Protein AF-A0A3A8P798-F1 (afdb_monomer)

Structure (mmCIF, N/CA/C/O backbone):
data_AF-A0A3A8P798-F1
#
_entry.id   AF-A0A3A8P798-F1
#
loop_
_atom_site.group_PDB
_atom_site.id
_atom_site.type_symbol
_atom_site.label_atom_id
_atom_site.label_alt_id
_atom_site.label_comp_id
_atom_site.label_asym_id
_atom_site.label_entity_id
_atom_site.label_seq_id
_atom_site.pdbx_PDB_ins_code
_atom_site.Cartn_x
_atom_site.Cartn_y
_atom_site.Cartn_z
_atom_site.occupancy
_atom_site.B_iso_or_equiv
_atom_site.auth_seq_id
_atom_site.auth_comp_id
_atom_site.auth_asym_id
_atom_site.auth_atom_id
_atom_site.pdbx_PDB_model_num
ATOM 1 N N . MET A 1 1 ? -16.227 21.778 -8.639 1.00 43.81 1 MET A N 1
ATOM 2 C CA . MET A 1 1 ? -15.155 21.149 -7.840 1.00 43.81 1 MET A CA 1
ATOM 3 C C . MET A 1 1 ? -14.031 22.162 -7.816 1.00 43.81 1 MET A C 1
ATOM 5 O O . MET A 1 1 ? -13.565 22.515 -8.887 1.00 43.81 1 MET A O 1
ATOM 9 N N . VAL A 1 2 ? -13.746 22.768 -6.665 1.00 41.75 2 VAL A N 1
ATOM 10 C CA . VAL A 1 2 ? -12.786 23.880 -6.588 1.00 41.75 2 VAL A CA 1
ATOM 11 C C . VAL A 1 2 ? -11.376 23.295 -6.715 1.00 41.75 2 VAL A C 1
ATOM 13 O O . VAL A 1 2 ? -11.070 22.316 -6.039 1.00 41.75 2 VAL A O 1
ATOM 16 N N . GLU A 1 3 ? -10.541 23.875 -7.578 1.00 50.06 3 GLU A N 1
ATOM 17 C CA . GLU A 1 3 ? -9.158 23.456 -7.889 1.00 50.06 3 GLU A CA 1
ATOM 18 C C . GLU A 1 3 ? -8.253 23.282 -6.649 1.00 50.06 3 GLU A C 1
ATOM 20 O O . GLU A 1 3 ? -7.198 22.666 -6.722 1.00 50.06 3 GLU A O 1
ATOM 25 N N . THR A 1 4 ? -8.677 23.781 -5.488 1.00 51.22 4 THR A N 1
ATOM 26 C CA . THR A 1 4 ? -7.927 23.812 -4.226 1.00 51.22 4 THR A CA 1
ATOM 27 C C . THR A 1 4 ? -7.880 22.478 -3.461 1.00 51.22 4 THR A C 1
ATOM 29 O O . THR A 1 4 ? -7.116 22.357 -2.516 1.00 51.22 4 THR A O 1
ATOM 32 N N . CYS A 1 5 ? -8.682 21.474 -3.837 1.00 54.22 5 CYS A N 1
ATOM 33 C CA . CYS A 1 5 ? -8.821 20.209 -3.085 1.00 54.22 5 CYS A CA 1
ATOM 34 C C . CYS A 1 5 ? -8.471 18.972 -3.924 1.00 54.22 5 CYS A C 1
ATOM 36 O O . CYS A 1 5 ? -9.027 17.889 -3.738 1.00 54.22 5 CYS A O 1
ATOM 38 N N . LEU A 1 6 ? -7.589 19.148 -4.906 1.00 61.81 6 LEU A N 1
ATOM 39 C CA . LEU A 1 6 ? -7.126 18.073 -5.772 1.00 61.81 6 LEU A CA 1
ATOM 40 C C . LEU A 1 6 ? -6.053 17.270 -5.028 1.00 61.81 6 LEU A C 1
ATOM 42 O O . LEU A 1 6 ? -4.929 17.736 -4.867 1.00 61.81 6 LEU A O 1
ATOM 46 N N . THR A 1 7 ? -6.387 16.060 -4.581 1.00 56.69 7 THR A N 1
ATOM 47 C CA . THR A 1 7 ? -5.494 15.231 -3.749 1.00 56.69 7 THR A CA 1
ATOM 48 C C . THR A 1 7 ? -4.170 14.876 -4.434 1.00 56.69 7 THR A C 1
ATOM 50 O O . THR A 1 7 ? -3.150 14.708 -3.779 1.00 56.69 7 THR A O 1
ATOM 53 N N . TYR A 1 8 ? -4.132 14.859 -5.770 1.00 58.31 8 TYR A N 1
ATOM 54 C CA . TYR A 1 8 ? -2.886 14.679 -6.523 1.00 58.31 8 TYR A CA 1
ATOM 55 C C . TYR A 1 8 ? -1.962 15.910 -6.513 1.00 58.31 8 TYR A C 1
ATOM 57 O O . TYR A 1 8 ? -0.778 15.778 -6.816 1.00 58.31 8 TYR A O 1
ATOM 65 N N . ALA A 1 9 ? -2.498 17.105 -6.241 1.00 55.75 9 ALA A N 1
ATOM 66 C CA . ALA A 1 9 ? -1.735 18.346 -6.093 1.00 55.75 9 ALA A CA 1
ATOM 67 C C . ALA A 1 9 ? -1.325 18.594 -4.631 1.00 55.75 9 ALA A C 1
ATOM 69 O O . ALA A 1 9 ? -0.370 19.326 -4.379 1.00 55.75 9 ALA A O 1
ATOM 70 N N . HIS A 1 10 ? -2.029 17.947 -3.700 1.00 58.00 10 HIS A N 1
ATOM 71 C CA . HIS A 1 10 ? -1.834 18.023 -2.256 1.00 58.00 10 HIS A CA 1
ATOM 72 C C . HIS A 1 10 ? -1.840 16.605 -1.667 1.00 58.00 10 HIS A C 1
ATOM 74 O O . HIS A 1 10 ? -2.864 16.191 -1.119 1.00 58.00 10 HIS A O 1
ATOM 80 N N . PRO A 1 11 ? -0.747 15.830 -1.812 1.00 54.94 11 PRO A N 1
ATOM 81 C CA . PRO A 1 11 ? -0.658 14.454 -1.312 1.00 54.94 11 PRO A CA 1
ATOM 82 C C . PRO A 1 11 ? -1.009 14.316 0.176 1.00 54.94 11 PRO A C 1
ATOM 84 O O . PRO A 1 11 ? -1.521 13.285 0.598 1.00 54.94 11 PRO A O 1
ATOM 87 N N . GLU A 1 12 ? -0.792 15.375 0.958 1.00 52.56 12 GLU A N 1
ATOM 88 C CA . GLU A 1 12 ? -1.182 15.481 2.362 1.00 52.56 12 GLU A CA 1
ATOM 89 C C . GLU A 1 12 ? -2.693 15.277 2.594 1.00 52.56 12 GLU A C 1
ATOM 91 O O . GLU A 1 12 ? -3.090 14.767 3.637 1.00 52.56 12 GLU A O 1
ATOM 96 N N . LEU A 1 13 ? -3.544 15.597 1.611 1.00 55.31 13 LEU A N 1
ATOM 97 C CA . LEU A 1 13 ? -4.996 15.390 1.684 1.00 55.31 13 LEU A CA 1
ATOM 98 C C . LEU A 1 13 ? -5.422 13.922 1.611 1.00 55.31 13 LEU A C 1
ATOM 100 O O . LEU A 1 13 ? -6.588 13.616 1.872 1.00 55.31 13 LEU A O 1
ATOM 104 N N . GLU A 1 14 ? -4.517 13.018 1.237 1.00 56.44 14 GLU A N 1
ATOM 105 C CA . GLU A 1 14 ? -4.817 11.591 1.153 1.00 56.44 14 GLU A CA 1
ATOM 106 C C . GLU A 1 14 ? -4.636 10.866 2.488 1.00 56.44 14 GLU A C 1
ATOM 108 O O . GLU A 1 14 ? -4.852 9.672 2.516 1.00 56.44 14 GLU A O 1
ATOM 113 N N . ASP A 1 15 ? -4.337 11.538 3.607 1.00 52.34 15 ASP A N 1
ATOM 114 C CA . ASP A 1 15 ? -4.027 10.904 4.904 1.00 52.34 15 ASP A CA 1
ATOM 115 C C . ASP A 1 15 ? -5.174 10.110 5.575 1.00 52.34 15 ASP A C 1
ATOM 117 O O . ASP A 1 15 ? -4.955 9.415 6.572 1.00 52.34 15 ASP A O 1
ATOM 121 N N . GLY A 1 16 ? -6.394 10.181 5.029 1.00 52.34 16 GLY A N 1
ATOM 122 C CA . GLY A 1 16 ? -7.584 9.454 5.496 1.00 52.34 16 GLY A CA 1
ATOM 123 C C . GLY A 1 16 ? -8.309 10.105 6.660 1.00 52.34 16 GLY A C 1
ATOM 124 O O . GLY A 1 16 ? -9.457 9.761 6.928 1.00 52.34 16 GLY A O 1
ATOM 125 N N . VAL A 1 17 ? -7.677 11.076 7.314 1.00 53.53 17 VAL A N 1
ATOM 126 C CA . VAL A 1 17 ? -8.289 11.913 8.349 1.00 53.53 17 VAL A CA 1
ATOM 127 C C . VAL A 1 17 ? -9.128 12.998 7.682 1.00 53.53 17 VAL A C 1
ATOM 129 O O . VAL A 1 17 ? -10.255 13.264 8.101 1.00 53.53 17 VAL A O 1
ATOM 132 N N . PHE A 1 18 ? -8.620 13.575 6.592 1.00 55.69 18 PHE A N 1
ATOM 133 C CA . PHE A 1 18 ? -9.281 14.680 5.897 1.00 55.69 18 PHE A CA 1
ATOM 134 C C . PHE A 1 18 ? -10.045 14.262 4.640 1.00 55.69 18 PHE A C 1
ATOM 136 O O . PHE A 1 18 ? -10.808 15.068 4.107 1.00 55.69 18 PHE A O 1
ATOM 143 N N . ILE A 1 19 ? -9.945 13.001 4.203 1.00 58.44 19 ILE A N 1
ATOM 144 C CA . ILE A 1 19 ? -10.691 12.514 3.033 1.00 58.44 19 ILE A CA 1
ATOM 145 C C . ILE A 1 19 ? -12.209 12.618 3.242 1.00 58.44 19 ILE A C 1
ATOM 147 O O . ILE A 1 19 ? -12.930 12.991 2.320 1.00 58.44 19 ILE A O 1
ATOM 151 N N . ASP A 1 20 ? -12.696 12.391 4.466 1.00 60.28 20 ASP A N 1
ATOM 152 C CA . ASP A 1 20 ? -14.106 12.577 4.825 1.00 60.28 20 ASP A CA 1
ATOM 153 C C . ASP A 1 20 ? -14.510 14.065 4.763 1.00 60.28 20 ASP A C 1
ATOM 155 O O . ASP A 1 20 ? -15.615 14.390 4.320 1.00 60.28 20 ASP A O 1
ATOM 159 N N . ALA A 1 21 ? -13.615 14.990 5.134 1.00 58.75 21 ALA A N 1
ATOM 160 C CA . ALA A 1 21 ? -13.840 16.435 5.016 1.00 58.75 21 ALA A CA 1
ATOM 161 C C . ALA A 1 21 ? -13.854 16.887 3.541 1.00 58.75 21 ALA A C 1
ATOM 163 O O . ALA A 1 21 ? -14.738 17.633 3.117 1.00 58.75 21 ALA A O 1
ATOM 164 N N . VAL A 1 22 ? -12.933 16.372 2.722 1.00 58.28 22 VAL A N 1
ATOM 165 C CA . VAL A 1 22 ? -12.903 16.619 1.272 1.00 58.28 22 VAL A CA 1
ATOM 166 C C . VAL A 1 22 ? -14.173 16.074 0.606 1.00 58.28 22 VAL A C 1
ATOM 168 O O . VAL A 1 22 ? -14.844 16.799 -0.129 1.00 58.28 22 VAL A O 1
ATOM 171 N N . GLN A 1 23 ? -14.562 14.831 0.908 1.00 57.41 23 GLN A N 1
ATOM 172 C CA . GLN A 1 23 ? -15.740 14.170 0.328 1.00 57.41 23 GLN A CA 1
ATOM 173 C C . GLN A 1 23 ? -17.070 14.783 0.789 1.00 57.41 23 GLN A C 1
ATOM 175 O O . GLN A 1 23 ? -18.041 14.772 0.033 1.00 57.41 23 GLN A O 1
ATOM 180 N N . SER A 1 24 ? -17.132 15.340 2.001 1.00 58.50 24 SER A N 1
ATOM 181 C CA . SER A 1 24 ? -18.325 16.023 2.523 1.00 58.50 24 SER A CA 1
ATOM 182 C C . SER A 1 24 ? -18.476 17.469 2.034 1.00 58.50 24 SER A C 1
ATOM 184 O O . SER A 1 24 ? -19.387 18.169 2.474 1.00 58.50 24 SER A O 1
ATOM 186 N N . GLY A 1 25 ? -17.613 17.928 1.119 1.00 57.97 25 GLY A N 1
ATOM 187 C CA . GLY A 1 25 ? -17.642 19.300 0.604 1.00 57.97 25 GLY A CA 1
ATOM 188 C C . GLY A 1 25 ? -17.165 20.338 1.620 1.00 57.97 25 GLY A C 1
ATOM 189 O O . GLY A 1 25 ? -17.340 21.535 1.403 1.00 57.97 25 GLY A O 1
ATOM 190 N N . GLN A 1 26 ? -16.545 19.891 2.715 1.00 61.62 26 GLN A N 1
ATOM 191 C CA . GLN A 1 26 ? -15.919 20.751 3.713 1.00 61.62 26 GLN A CA 1
ATOM 192 C C . GLN A 1 26 ? -14.511 21.183 3.301 1.00 61.62 26 GLN A C 1
ATOM 194 O O . GLN A 1 26 ? -13.886 21.912 4.051 1.00 61.62 26 GLN A O 1
ATOM 199 N N . CYS A 1 27 ? -13.996 20.794 2.134 1.00 63.09 27 CYS A N 1
ATOM 200 C CA . CYS A 1 27 ? -12.794 21.400 1.562 1.00 63.09 27 CYS A CA 1
ATOM 201 C C . CYS A 1 27 ? -13.205 22.489 0.558 1.00 63.09 27 CYS A C 1
ATOM 203 O O . CYS A 1 27 ? -13.721 22.207 -0.525 1.00 63.09 27 CYS A O 1
ATOM 205 N N . THR A 1 28 ? -13.025 23.749 0.948 1.00 64.38 28 THR A N 1
ATOM 206 C CA . THR A 1 28 ? -13.392 24.953 0.192 1.00 64.38 28 THR A CA 1
ATOM 207 C C . THR A 1 28 ? -12.209 25.919 0.155 1.00 64.38 28 THR A C 1
ATOM 209 O O . THR A 1 28 ? -11.342 25.885 1.025 1.00 64.38 28 THR A O 1
ATOM 212 N N . ALA A 1 29 ? -12.181 26.848 -0.804 1.00 64.19 29 ALA A N 1
ATOM 213 C CA . ALA A 1 29 ? -11.132 27.873 -0.847 1.00 64.19 29 ALA A CA 1
ATOM 214 C C . ALA A 1 29 ? -11.030 28.683 0.466 1.00 64.19 29 ALA A C 1
ATOM 216 O O . ALA A 1 29 ? -9.943 29.112 0.840 1.00 64.19 29 ALA A O 1
ATOM 217 N N . ALA A 1 30 ? -12.146 28.854 1.186 1.00 65.19 30 ALA A N 1
ATOM 218 C CA . ALA A 1 30 ? -12.216 29.649 2.409 1.00 65.19 30 ALA A CA 1
ATOM 219 C C . ALA A 1 30 ? -11.615 28.958 3.645 1.00 65.19 30 ALA A C 1
ATOM 221 O O . ALA A 1 30 ? -11.117 29.639 4.535 1.00 65.19 30 ALA A O 1
ATOM 222 N N . ASN A 1 31 ? -11.653 27.626 3.718 1.00 67.25 31 ASN A N 1
ATOM 223 C CA . ASN A 1 31 ? -11.104 26.871 4.850 1.00 67.25 31 ASN A CA 1
ATOM 224 C C . ASN A 1 31 ? -9.825 26.098 4.507 1.00 67.25 31 ASN A C 1
ATOM 226 O O . ASN A 1 31 ? -9.235 25.480 5.390 1.00 67.25 31 ASN A O 1
ATOM 230 N N . TRP A 1 32 ? -9.367 26.187 3.255 1.00 63.50 32 TRP A N 1
ATOM 231 C CA . TRP A 1 32 ? -8.142 25.552 2.792 1.00 63.50 32 TRP A CA 1
ATOM 232 C C . TRP A 1 32 ? -6.908 25.973 3.585 1.00 63.50 32 TRP A C 1
ATOM 234 O O . TRP A 1 32 ? -6.109 25.114 3.917 1.00 63.50 32 TRP A O 1
ATOM 244 N N . SER A 1 33 ? -6.736 27.250 3.932 1.00 64.75 33 SER A N 1
ATOM 245 C CA . SER A 1 33 ? -5.564 27.693 4.705 1.00 64.75 33 SER A CA 1
ATOM 246 C C . SER A 1 33 ? -5.475 27.006 6.072 1.00 64.75 33 SER A C 1
ATOM 248 O O . SER A 1 33 ? -4.424 26.477 6.418 1.00 64.75 33 SER A O 1
ATOM 250 N N . VAL A 1 34 ? -6.593 26.942 6.800 1.00 64.62 34 VAL A N 1
ATOM 251 C CA . VAL A 1 34 ? -6.693 26.286 8.114 1.00 64.62 34 VAL A CA 1
ATOM 252 C C . VAL A 1 34 ? -6.516 24.773 7.989 1.00 64.62 34 VAL A C 1
ATOM 254 O O . VAL A 1 34 ? -5.789 24.164 8.771 1.00 64.62 34 VAL A O 1
ATOM 257 N N . LEU A 1 35 ? -7.146 24.162 6.981 1.00 60.97 35 LEU A N 1
ATOM 258 C CA . LEU A 1 35 ? -6.991 22.739 6.685 1.00 60.97 35 LEU A CA 1
ATOM 259 C C . LEU A 1 35 ? -5.528 22.415 6.337 1.00 60.97 35 LEU A C 1
ATOM 261 O O . LEU A 1 35 ? -4.951 21.484 6.879 1.00 60.97 35 LEU A O 1
ATOM 265 N N . ARG A 1 36 ? -4.890 23.237 5.501 1.00 59.66 36 ARG A N 1
ATOM 266 C CA . ARG A 1 36 ? -3.495 23.109 5.066 1.00 59.66 36 ARG A CA 1
ATOM 267 C C . ARG A 1 36 ? -2.494 23.293 6.200 1.00 59.66 36 ARG A C 1
ATOM 269 O O . ARG A 1 36 ? -1.538 22.531 6.271 1.00 59.66 36 ARG A O 1
ATOM 276 N N . GLU A 1 37 ? -2.699 24.244 7.106 1.00 58.25 37 GLU A N 1
ATOM 277 C CA . GLU A 1 37 ? -1.862 24.366 8.311 1.00 58.25 37 GLU A CA 1
ATOM 278 C C . GLU A 1 37 ? -1.950 23.115 9.193 1.00 58.25 37 GLU A C 1
ATOM 280 O O . GLU A 1 37 ? -0.940 22.655 9.723 1.00 58.25 37 GLU A O 1
ATOM 285 N N . GLN A 1 38 ? -3.136 22.509 9.292 1.00 54.34 38 GLN A N 1
ATOM 286 C CA . GLN A 1 38 ? -3.331 21.247 10.006 1.00 54.34 38 GLN A CA 1
ATOM 287 C C . GLN A 1 38 ? -2.685 20.037 9.310 1.00 54.34 38 GLN A C 1
ATOM 289 O O . GLN A 1 38 ? -2.366 19.076 10.018 1.00 54.34 38 GLN A O 1
ATOM 294 N N . LEU A 1 39 ? -2.514 20.099 7.983 1.00 55.53 39 LEU A N 1
ATOM 295 C CA . LEU A 1 39 ? -1.940 19.065 7.111 1.00 55.53 39 LEU A CA 1
ATOM 296 C C . LEU A 1 39 ? -0.404 19.124 7.014 1.00 55.53 39 LEU A C 1
ATOM 298 O O . LEU A 1 39 ? 0.247 18.089 6.932 1.00 55.53 39 LEU A O 1
ATOM 302 N N . LEU A 1 40 ? 0.186 20.325 7.003 1.00 50.59 40 LEU A N 1
ATOM 303 C CA . LEU A 1 40 ? 1.632 20.524 6.817 1.00 50.59 40 LEU A CA 1
ATOM 304 C C . LEU A 1 40 ? 2.452 20.339 8.098 1.00 50.59 40 LEU A C 1
ATOM 306 O O . LEU A 1 40 ? 3.675 20.230 8.024 1.00 50.59 40 LEU A O 1
ATOM 310 N N . ALA A 1 41 ? 1.811 20.319 9.266 1.00 46.03 41 ALA A N 1
ATOM 311 C CA . ALA A 1 41 ? 2.489 20.006 10.513 1.00 46.03 41 ALA A CA 1
ATOM 312 C C . ALA A 1 41 ? 2.761 18.493 10.567 1.00 46.03 41 ALA A C 1
ATOM 314 O O . ALA A 1 41 ? 1.798 17.723 10.602 1.00 46.03 41 ALA A O 1
ATOM 315 N N . PRO A 1 42 ? 4.030 18.036 10.614 1.00 48.81 42 PRO A N 1
ATOM 316 C CA . PRO A 1 42 ? 4.326 16.638 10.882 1.00 48.81 42 PRO A CA 1
ATOM 317 C C . PRO A 1 42 ? 3.681 16.275 12.216 1.00 48.81 42 PRO A C 1
ATOM 319 O O . PRO A 1 42 ? 4.099 16.764 13.266 1.00 48.81 42 PRO A O 1
ATOM 322 N N . ARG A 1 43 ? 2.631 15.455 12.182 1.00 58.53 43 ARG A N 1
ATOM 323 C CA . ARG A 1 43 ? 2.052 14.907 13.403 1.00 58.53 43 ARG A CA 1
ATOM 324 C C . ARG A 1 43 ? 2.796 13.617 13.689 1.00 58.53 43 ARG A C 1
ATOM 326 O O . ARG A 1 43 ? 2.592 12.640 12.956 1.00 58.53 43 ARG A O 1
ATOM 333 N N . PRO A 1 44 ? 3.697 13.594 14.688 1.00 63.59 44 PRO A N 1
ATOM 334 C CA . PRO A 1 44 ? 4.239 12.325 15.124 1.00 63.59 44 PRO A CA 1
ATOM 335 C C . PRO A 1 44 ? 3.059 11.418 15.502 1.00 63.59 44 PRO A C 1
ATOM 337 O O . PRO A 1 44 ? 2.026 11.912 15.958 1.00 63.59 44 PRO A O 1
ATOM 340 N N . PRO A 1 45 ? 3.158 10.106 15.251 1.00 70.62 45 PRO A N 1
ATOM 341 C CA . PRO A 1 45 ? 2.078 9.188 15.567 1.00 70.62 45 PRO A CA 1
ATOM 342 C C . PRO A 1 45 ? 1.865 9.184 17.087 1.00 70.62 45 PRO A C 1
ATOM 344 O O . PRO A 1 45 ? 2.624 8.547 17.819 1.00 70.62 45 PRO A O 1
ATOM 347 N N . SER A 1 46 ? 0.848 9.917 17.544 1.00 83.75 46 SER A N 1
ATOM 348 C CA . SER A 1 46 ? 0.515 10.088 18.957 1.00 83.75 46 SER A CA 1
ATOM 349 C C . SER A 1 46 ? -0.498 9.058 19.435 1.00 83.75 46 SER A C 1
ATOM 351 O O . SER A 1 46 ? -1.458 8.727 18.741 1.00 83.75 46 SER A O 1
ATOM 353 N N . VAL A 1 47 ? -0.289 8.588 20.659 1.00 89.31 47 VAL A N 1
ATOM 354 C CA . VAL A 1 47 ? -1.280 7.876 21.462 1.00 89.31 47 VAL A CA 1
ATOM 355 C C . VAL A 1 47 ? -2.213 8.905 22.086 1.00 89.31 47 VAL A C 1
ATOM 357 O O . VAL A 1 47 ? -1.745 9.874 22.690 1.00 89.31 47 VAL A O 1
ATOM 360 N N . PHE A 1 48 ? -3.520 8.676 21.981 1.00 90.06 48 PHE A N 1
ATOM 361 C CA . PHE A 1 48 ? -4.532 9.522 22.612 1.00 90.06 48 PHE A CA 1
ATOM 362 C C . PHE A 1 48 ? -5.303 8.716 23.649 1.00 90.06 48 PHE A C 1
ATOM 364 O O . PHE A 1 48 ? -5.871 7.675 23.337 1.00 90.06 48 PHE A O 1
ATOM 371 N N . VAL A 1 49 ? -5.359 9.209 24.881 1.00 92.25 49 VAL A N 1
ATOM 372 C CA . VAL A 1 49 ? -6.214 8.662 25.938 1.00 92.25 49 VAL A CA 1
ATOM 373 C C . VAL A 1 49 ? -7.482 9.504 26.000 1.00 92.25 49 VAL A C 1
ATOM 375 O O . VAL A 1 49 ? -7.405 10.736 25.968 1.00 92.25 49 VAL A O 1
ATOM 378 N N . ARG A 1 50 ? -8.650 8.865 26.093 1.00 91.81 50 ARG A N 1
ATOM 379 C CA . ARG A 1 50 ? -9.954 9.537 26.056 1.00 91.81 50 ARG A CA 1
ATOM 380 C C . ARG A 1 50 ? -10.866 9.157 27.215 1.00 91.81 50 ARG A C 1
ATOM 382 O O . ARG A 1 50 ? -10.730 8.088 27.808 1.00 91.81 50 ARG A O 1
ATOM 389 N N . GLU A 1 51 ? -11.814 10.048 27.490 1.00 89.88 51 GLU A N 1
ATOM 390 C CA . GLU A 1 51 ? -12.698 9.975 28.659 1.00 89.88 51 GLU A CA 1
ATOM 391 C C . GLU A 1 51 ? -13.818 8.930 28.554 1.00 89.88 51 GLU A C 1
ATOM 393 O O . GLU A 1 51 ? -14.216 8.353 29.558 1.00 89.88 51 GLU A O 1
ATOM 398 N N . SER A 1 52 ? -14.354 8.663 27.359 1.00 85.75 52 SER A N 1
ATOM 399 C CA . SER A 1 52 ? -15.472 7.723 27.174 1.00 85.75 52 SER A CA 1
ATOM 400 C C . SER A 1 52 ? -15.059 6.499 26.362 1.00 85.75 52 SER A C 1
ATOM 402 O O . SER A 1 52 ? -14.018 6.501 25.719 1.00 85.75 52 SER A O 1
ATOM 404 N N . CYS A 1 53 ? -15.904 5.465 26.355 1.00 82.06 53 CYS A N 1
ATOM 405 C CA . CYS A 1 53 ? -15.682 4.164 25.707 1.00 82.06 53 CYS A CA 1
ATOM 406 C C . CYS A 1 53 ? -15.543 4.187 24.163 1.00 82.06 53 CYS A C 1
ATOM 408 O O . CYS A 1 53 ? -15.773 3.168 23.513 1.00 82.06 53 CYS A O 1
ATOM 410 N N . ASN A 1 54 ? -15.286 5.335 23.529 1.00 74.75 54 ASN A N 1
ATOM 411 C CA . ASN A 1 54 ? -15.264 5.466 22.073 1.00 74.75 54 ASN A CA 1
ATOM 412 C C . ASN A 1 54 ? -14.223 6.487 21.588 1.00 74.75 54 ASN A C 1
ATOM 414 O O . ASN A 1 54 ? -13.987 7.506 22.229 1.00 74.75 54 ASN A O 1
ATOM 418 N N . GLY A 1 55 ? -13.681 6.260 20.389 1.00 70.19 55 GLY A N 1
ATOM 419 C CA . GLY A 1 55 ? -12.685 7.140 19.760 1.00 70.19 55 GLY A CA 1
ATOM 420 C C . GLY A 1 55 ? -13.182 8.546 19.382 1.00 70.19 55 GLY A C 1
ATOM 421 O O . GLY A 1 55 ? -12.403 9.360 18.901 1.00 70.19 55 GLY A O 1
ATOM 422 N N . GLY A 1 56 ? -14.468 8.857 19.577 1.00 68.00 56 GLY A N 1
ATOM 423 C CA . GLY A 1 56 ? -15.037 10.185 19.326 1.00 68.00 56 GLY A CA 1
ATOM 424 C C . GLY A 1 56 ? -15.081 11.099 20.554 1.00 68.00 56 GLY A C 1
ATOM 425 O O . GLY A 1 56 ? -15.423 12.271 20.410 1.00 68.00 56 GLY A O 1
ATOM 426 N N . SER A 1 57 ? -14.776 10.594 21.754 1.00 76.25 57 SER A N 1
ATOM 427 C CA . SER A 1 57 ? -14.862 11.386 22.987 1.00 76.25 57 SER A CA 1
ATOM 428 C C . SER A 1 57 ? -13.659 12.304 23.191 1.00 76.25 57 SER A C 1
ATOM 430 O O . SER A 1 57 ? -12.648 12.196 22.497 1.00 76.25 57 SER A O 1
ATOM 432 N N . GLN A 1 58 ? -13.751 13.200 24.174 1.00 84.25 58 GLN A N 1
ATOM 433 C CA . GLN A 1 58 ? -12.684 14.139 24.505 1.00 84.25 58 GLN A CA 1
ATOM 434 C C . GLN A 1 58 ? -11.355 13.422 24.790 1.00 84.25 58 GLN A C 1
ATOM 436 O O . GLN A 1 58 ? -11.315 12.421 25.509 1.00 84.25 58 GLN A O 1
ATOM 441 N N . VAL A 1 59 ? -10.272 13.961 24.222 1.00 86.88 59 VAL A N 1
ATOM 442 C CA .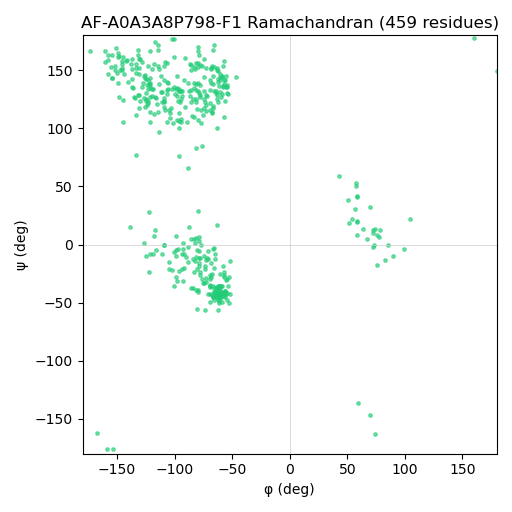 VAL A 1 59 ? -8.896 13.573 24.552 1.00 86.88 59 VAL A CA 1
ATOM 443 C C . VAL A 1 59 ? -8.542 14.169 25.911 1.00 86.88 59 VAL A C 1
ATOM 445 O O . VAL A 1 59 ? -8.651 15.380 26.103 1.00 86.88 59 VAL A O 1
ATOM 448 N N . ILE A 1 60 ? -8.116 13.319 26.841 1.00 93.19 60 ILE A N 1
ATOM 449 C CA . ILE A 1 60 ? -7.671 13.710 28.186 1.00 93.19 60 ILE A CA 1
ATOM 450 C C . ILE A 1 60 ? -6.146 13.723 28.315 1.00 93.19 60 ILE A C 1
ATOM 452 O O . ILE A 1 60 ? -5.619 14.408 29.184 1.00 93.19 60 ILE A O 1
ATOM 456 N N . GLN A 1 61 ? -5.437 12.992 27.451 1.00 93.75 61 GLN A N 1
ATOM 457 C CA . GLN A 1 61 ? -3.980 13.009 27.376 1.00 93.75 61 GLN A CA 1
ATOM 458 C C . GLN A 1 61 ? -3.516 12.609 25.971 1.00 93.75 61 GLN A C 1
ATOM 460 O O . GLN A 1 61 ? -4.093 11.713 25.356 1.00 93.75 61 GLN A O 1
ATOM 465 N N . GLU A 1 62 ? -2.441 13.235 25.497 1.00 92.31 62 GLU A N 1
ATOM 466 C CA . GLU A 1 62 ? -1.725 12.873 24.271 1.00 92.31 62 GLU A CA 1
ATOM 467 C C . GLU A 1 62 ? -0.258 12.559 24.602 1.00 92.31 62 GLU A C 1
ATOM 469 O O . GLU A 1 62 ? 0.339 13.206 25.470 1.00 92.31 62 GLU A O 1
ATOM 474 N N . ALA A 1 63 ? 0.325 11.568 23.923 1.00 91.44 63 ALA A N 1
ATOM 475 C CA . ALA A 1 63 ? 1.751 11.267 24.001 1.00 91.44 63 ALA A CA 1
ATOM 476 C C . ALA A 1 63 ? 2.292 10.699 22.680 1.00 91.44 63 ALA A C 1
ATOM 478 O O . ALA A 1 63 ? 1.794 9.696 22.176 1.00 91.44 63 ALA A O 1
ATOM 479 N N . ALA A 1 64 ? 3.354 11.307 22.151 1.00 84.88 64 ALA A N 1
ATOM 480 C CA . ALA A 1 64 ? 3.999 10.880 20.905 1.00 84.88 64 ALA A CA 1
ATOM 481 C C . ALA A 1 64 ? 5.279 10.052 21.119 1.00 84.88 64 ALA A C 1
ATOM 483 O O . ALA A 1 64 ? 5.593 9.142 20.345 1.00 84.88 64 ALA A O 1
ATOM 484 N N . SER A 1 65 ? 6.043 10.383 22.160 1.00 88.81 65 SER A N 1
ATOM 485 C CA . SER A 1 65 ? 7.350 9.782 22.419 1.00 88.81 65 SER A CA 1
ATOM 486 C C . SER A 1 65 ? 7.229 8.490 23.217 1.00 88.81 65 SER A C 1
ATOM 488 O O . SER A 1 65 ? 6.277 8.279 23.962 1.00 88.81 65 SER A O 1
ATOM 490 N N . SER A 1 66 ? 8.225 7.621 23.073 1.00 91.88 66 SER A N 1
ATOM 491 C CA . SER A 1 66 ? 8.343 6.443 23.926 1.00 91.88 66 SER A CA 1
ATOM 492 C C . SER A 1 66 ? 8.704 6.883 25.350 1.00 91.88 66 SER A C 1
ATOM 494 O O . SER A 1 66 ? 9.584 7.722 25.540 1.00 91.88 66 SER A O 1
ATOM 496 N N . GLY A 1 67 ? 8.011 6.348 26.352 1.00 95.25 67 GLY A N 1
ATOM 497 C CA . GLY A 1 67 ? 8.146 6.805 27.734 1.00 95.25 67 GLY A CA 1
ATOM 498 C C . GLY A 1 67 ? 6.962 6.423 28.613 1.00 95.25 67 GLY A C 1
ATOM 499 O O . GLY A 1 67 ? 6.001 5.812 28.147 1.00 95.25 67 GLY A O 1
ATOM 500 N N . CYS A 1 68 ? 7.053 6.770 29.896 1.00 97.00 68 CYS A N 1
ATOM 501 C CA . CYS A 1 68 ? 5.971 6.605 30.858 1.00 97.00 68 CYS A CA 1
ATOM 502 C C . CYS A 1 68 ? 5.246 7.933 31.097 1.00 97.00 68 CYS A C 1
ATOM 504 O O . CYS A 1 68 ? 5.892 8.959 31.303 1.00 97.00 68 CYS A O 1
ATOM 506 N N . TYR A 1 69 ? 3.915 7.890 31.110 1.00 96.81 69 TYR A N 1
ATOM 507 C CA . TYR A 1 69 ? 3.046 9.050 31.263 1.00 96.81 69 TYR A CA 1
ATOM 508 C C . TYR A 1 69 ? 2.005 8.784 32.348 1.00 96.81 69 TYR A C 1
ATOM 510 O O . TYR A 1 69 ? 1.247 7.818 32.269 1.00 96.81 6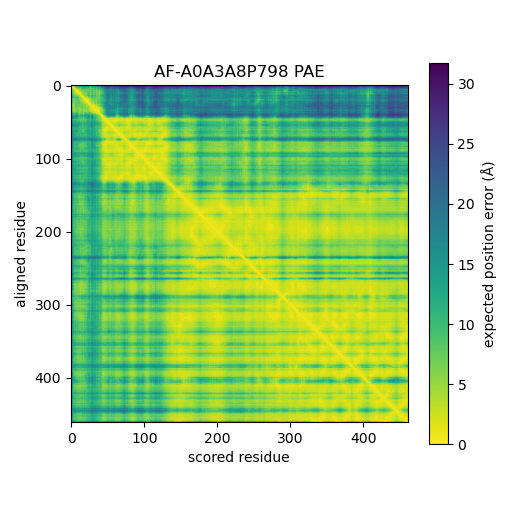9 TYR A O 1
ATOM 518 N N . THR A 1 70 ? 1.950 9.648 33.358 1.00 95.19 70 THR A N 1
ATOM 519 C CA . THR A 1 70 ? 0.972 9.561 34.451 1.00 95.19 70 THR A CA 1
ATOM 520 C C . THR A 1 70 ? -0.241 10.432 34.128 1.00 95.19 70 THR A C 1
ATOM 522 O O . THR A 1 70 ? -0.094 11.581 33.715 1.00 95.19 70 THR A O 1
ATOM 525 N N . LEU A 1 71 ? -1.444 9.880 34.294 1.00 94.31 71 LEU A N 1
ATOM 526 C CA . LEU A 1 71 ? -2.696 10.614 34.117 1.00 94.31 71 LEU A CA 1
ATOM 527 C C . LEU A 1 71 ? -2.998 11.459 35.357 1.00 94.31 71 LEU A C 1
ATOM 529 O O . LEU A 1 71 ? -2.620 11.105 36.476 1.00 94.31 71 LEU A O 1
ATOM 533 N N . ALA A 1 72 ? -3.731 12.559 35.170 1.00 89.75 72 ALA A N 1
ATOM 534 C CA . ALA A 1 72 ? -4.228 13.336 36.297 1.00 89.75 72 ALA A CA 1
ATOM 535 C C . ALA A 1 72 ? -5.071 12.439 37.234 1.00 89.75 72 ALA A C 1
ATOM 537 O O . ALA A 1 72 ? -5.848 11.619 36.741 1.00 89.75 72 ALA A O 1
ATOM 538 N N . PRO A 1 73 ? -4.987 12.592 38.571 1.00 81.81 73 PRO A N 1
ATOM 539 C CA . PRO A 1 73 ? -5.672 11.701 39.517 1.00 81.81 73 PRO A CA 1
ATOM 540 C C . PRO A 1 73 ? -7.194 11.599 39.335 1.00 81.81 73 PRO A C 1
ATOM 542 O O . PRO A 1 73 ? -7.794 10.594 39.709 1.00 81.81 73 PRO A O 1
ATOM 545 N N . THR A 1 74 ? -7.815 12.640 38.775 1.00 81.88 74 THR A N 1
ATOM 546 C CA . THR A 1 74 ? -9.258 12.728 38.509 1.00 81.88 74 THR A CA 1
ATOM 547 C C . THR A 1 74 ? -9.656 12.256 37.111 1.00 81.88 74 THR A C 1
ATOM 549 O O . THR A 1 74 ? -10.844 12.244 36.805 1.00 81.88 74 THR A O 1
ATOM 552 N N . ALA A 1 75 ? -8.703 11.898 36.248 1.00 83.12 75 ALA A N 1
ATOM 553 C CA . ALA A 1 75 ? -8.994 11.496 34.879 1.00 83.12 75 ALA A CA 1
ATOM 554 C C . ALA A 1 75 ? -9.518 10.050 34.819 1.00 83.12 75 ALA A C 1
ATOM 556 O O . ALA A 1 75 ? -8.878 9.119 35.317 1.00 83.12 75 ALA A O 1
ATOM 557 N N . GLY A 1 76 ? -10.676 9.867 34.184 1.00 84.88 76 GLY A N 1
ATOM 558 C CA . GLY A 1 76 ? -11.247 8.562 33.861 1.00 84.88 76 GLY A CA 1
ATOM 559 C C . GLY A 1 76 ? -10.901 8.170 32.430 1.00 84.88 76 GLY A C 1
ATOM 560 O O . GLY A 1 76 ? -11.490 8.688 31.490 1.00 84.88 76 GLY A O 1
ATOM 561 N N . ALA A 1 77 ? -9.892 7.319 32.238 1.00 92.44 77 ALA A N 1
ATOM 562 C CA . ALA A 1 77 ? -9.578 6.803 30.910 1.00 92.44 77 ALA A CA 1
ATOM 563 C C . ALA A 1 77 ? -10.512 5.639 30.562 1.00 92.44 77 ALA A C 1
ATOM 565 O O . ALA A 1 77 ? -10.511 4.616 31.251 1.00 92.44 77 ALA A O 1
ATOM 566 N N . SER A 1 78 ? -11.230 5.774 29.450 1.00 91.94 78 SER A N 1
ATOM 567 C CA . SER A 1 78 ? -12.188 4.770 28.968 1.00 91.94 78 SER A CA 1
ATOM 568 C C . SER A 1 78 ? -11.909 4.306 27.534 1.00 91.94 78 SER A C 1
ATOM 570 O O . SER A 1 78 ? -12.488 3.324 27.070 1.00 91.94 78 SER A O 1
ATOM 572 N N . PHE A 1 79 ? -10.999 4.967 26.818 1.00 90.50 79 PHE A N 1
ATOM 573 C CA . PHE A 1 79 ? -10.568 4.558 25.482 1.00 90.50 79 PHE A CA 1
ATOM 574 C C . PHE A 1 79 ? -9.136 5.018 25.212 1.00 90.50 79 PHE A C 1
ATOM 576 O O . PHE A 1 79 ? -8.704 6.050 25.732 1.00 90.50 79 PHE A O 1
ATOM 583 N N . VAL A 1 80 ? -8.404 4.266 24.393 1.00 91.31 80 VAL A N 1
ATOM 584 C CA . VAL A 1 80 ? -7.080 4.671 23.915 1.00 91.31 80 VAL A CA 1
ATOM 585 C C . VAL A 1 80 ? -6.980 4.483 22.401 1.00 91.31 80 VAL A C 1
ATOM 587 O O . VAL A 1 80 ? -7.302 3.406 21.903 1.00 91.31 80 VAL A O 1
ATOM 590 N N . ASP A 1 81 ? -6.552 5.517 21.677 1.00 87.25 81 ASP A N 1
ATOM 591 C CA . ASP A 1 81 ? -6.132 5.411 20.277 1.00 87.25 81 ASP A CA 1
ATOM 592 C C . ASP A 1 81 ? -4.649 5.040 20.241 1.00 87.25 81 ASP A C 1
ATOM 594 O O . ASP A 1 81 ? -3.818 5.719 20.858 1.00 87.25 81 ASP A O 1
ATOM 598 N N . VAL A 1 82 ? -4.304 3.989 19.498 1.00 88.00 82 VAL A N 1
ATOM 599 C CA . VAL A 1 82 ? -2.918 3.539 19.335 1.00 88.00 82 VAL A CA 1
ATOM 600 C C . VAL A 1 82 ? -2.538 3.637 17.862 1.00 88.00 82 VAL A C 1
ATOM 602 O O . VAL A 1 82 ? -3.039 2.870 17.029 1.00 88.00 82 VAL A O 1
ATOM 605 N N . PRO A 1 83 ? -1.620 4.539 17.486 1.00 82.69 83 PRO A N 1
ATOM 606 C CA . PRO A 1 83 ? -1.205 4.659 16.100 1.00 82.69 83 PRO A CA 1
ATOM 607 C C . PRO A 1 83 ? -0.416 3.417 15.663 1.00 82.69 83 PRO A C 1
ATOM 609 O O . PRO A 1 83 ? 0.232 2.736 16.459 1.00 82.69 83 PRO A O 1
ATOM 612 N N . VAL A 1 84 ? -0.479 3.097 14.369 1.00 83.38 84 VAL A N 1
ATOM 613 C CA . VAL A 1 84 ? 0.234 1.939 13.804 1.00 83.38 84 VAL A CA 1
ATOM 614 C C . VAL A 1 84 ? 1.740 2.098 14.033 1.00 83.38 84 VAL A C 1
ATOM 616 O O . VAL A 1 84 ? 2.316 3.114 13.649 1.00 83.38 84 VAL A O 1
ATOM 619 N N . GLY A 1 85 ? 2.371 1.079 14.620 1.00 83.88 85 GLY A N 1
ATOM 620 C CA . GLY A 1 85 ? 3.794 1.092 14.974 1.00 83.88 85 GLY A CA 1
ATOM 621 C C . GLY A 1 85 ? 4.075 1.409 16.442 1.00 83.88 85 GLY A C 1
ATOM 622 O O . GLY A 1 85 ? 5.231 1.318 16.847 1.00 83.88 85 GLY A O 1
ATOM 623 N N . LYS A 1 86 ? 3.046 1.720 17.243 1.00 88.00 86 LYS A N 1
ATOM 624 C CA . LYS A 1 86 ? 3.149 1.876 18.698 1.00 88.00 86 LYS A CA 1
ATOM 625 C C . LYS A 1 86 ? 2.457 0.741 19.450 1.00 88.00 86 LYS A C 1
ATOM 627 O O . LYS A 1 86 ? 1.481 0.159 18.978 1.00 88.00 86 LYS A O 1
ATOM 632 N N . THR A 1 87 ? 2.951 0.509 20.654 1.00 92.44 87 THR A N 1
ATOM 633 C CA . THR A 1 87 ? 2.370 -0.342 21.686 1.00 92.44 87 THR A CA 1
ATOM 634 C C . THR A 1 87 ? 2.169 0.506 22.939 1.00 92.44 87 THR A C 1
ATOM 636 O O . THR A 1 87 ? 2.998 1.363 23.257 1.00 92.44 87 THR A O 1
ATOM 639 N N . VAL A 1 88 ? 1.062 0.287 23.645 1.00 95.06 88 VAL A N 1
ATOM 640 C CA . VAL A 1 88 ? 0.725 0.995 24.882 1.00 95.06 88 VAL A CA 1
ATOM 641 C C . VAL A 1 88 ? 0.505 -0.007 26.001 1.00 95.06 88 VAL A C 1
ATOM 643 O O . VAL A 1 88 ? -0.399 -0.835 25.921 1.00 95.06 88 VAL A O 1
ATOM 646 N N . THR A 1 89 ? 1.288 0.087 27.072 1.00 96.88 89 THR A N 1
ATOM 647 C CA . THR A 1 89 ? 1.011 -0.642 28.316 1.00 96.88 89 THR A CA 1
ATOM 648 C C . THR A 1 89 ? 0.265 0.275 29.272 1.00 96.88 89 THR A C 1
ATOM 650 O O . THR A 1 89 ? 0.815 1.268 29.742 1.00 96.88 89 THR A O 1
ATOM 653 N N . LEU A 1 90 ? -0.994 -0.044 29.548 1.00 96.81 90 LEU A N 1
ATOM 654 C CA . LEU A 1 90 ? -1.863 0.671 30.478 1.00 96.81 90 LEU A CA 1
ATOM 655 C C . LEU A 1 90 ? -1.663 0.101 31.881 1.00 96.81 90 LEU A C 1
ATOM 657 O O . LEU A 1 90 ? -1.700 -1.115 32.055 1.00 96.81 90 LEU A O 1
ATOM 661 N N . HIS A 1 91 ? -1.483 0.968 32.871 1.00 97.56 91 HIS A N 1
ATOM 662 C CA . HIS A 1 91 ? -1.163 0.600 34.246 1.00 97.56 91 HIS A CA 1
ATOM 663 C C . HIS A 1 91 ? -2.216 1.119 35.229 1.00 97.56 91 HIS A C 1
ATOM 665 O O . HIS A 1 91 ? -2.672 2.263 35.130 1.00 97.56 91 HIS A O 1
ATOM 671 N N . ALA A 1 92 ? -2.571 0.289 36.211 1.00 95.56 92 ALA A N 1
ATOM 672 C CA . ALA A 1 92 ? -3.523 0.622 37.272 1.00 95.56 92 ALA A CA 1
ATOM 673 C C . ALA A 1 92 ? -2.953 1.596 38.323 1.00 95.56 92 ALA A C 1
ATOM 675 O O . ALA A 1 92 ? -3.713 2.219 39.065 1.00 95.56 92 ALA A O 1
ATOM 676 N N . ALA A 1 93 ? -1.625 1.739 38.400 1.00 93.75 93 ALA A N 1
ATOM 677 C CA . ALA A 1 93 ? -0.938 2.671 39.294 1.00 93.75 93 ALA A CA 1
ATOM 678 C C . ALA A 1 93 ? -0.191 3.765 38.510 1.00 93.75 93 ALA A C 1
ATOM 680 O O . ALA A 1 93 ? -0.114 3.729 37.281 1.00 93.75 93 ALA A O 1
ATOM 681 N N . GLY A 1 94 ? 0.324 4.769 39.225 1.00 92.69 94 GLY A N 1
ATOM 682 C CA . GLY A 1 94 ? 1.210 5.786 38.653 1.00 92.69 94 GLY A CA 1
ATOM 683 C C . GLY A 1 94 ? 2.561 5.207 38.215 1.00 92.69 94 GLY A C 1
ATOM 684 O O . GLY A 1 94 ? 2.907 4.071 38.553 1.00 92.69 94 GLY A O 1
ATOM 685 N N . ASP A 1 95 ? 3.311 5.999 37.449 1.00 92.62 95 ASP A N 1
ATOM 686 C CA . ASP A 1 95 ? 4.711 5.735 37.080 1.00 92.62 95 ASP A CA 1
ATOM 687 C C . ASP A 1 95 ? 4.950 4.384 36.379 1.00 92.62 95 ASP A C 1
ATOM 689 O O . ASP A 1 95 ? 6.016 3.778 36.468 1.00 92.62 95 ASP A O 1
ATOM 693 N N . CYS A 1 96 ? 3.942 3.911 35.645 1.00 96.06 96 CYS A N 1
ATOM 694 C CA . CYS A 1 96 ? 3.946 2.681 34.858 1.00 96.06 96 CYS A CA 1
ATOM 695 C C . CYS A 1 96 ? 4.243 1.423 35.679 1.00 96.06 96 CYS A C 1
ATOM 697 O O . CYS A 1 96 ? 4.976 0.527 35.247 1.00 96.06 96 CYS A O 1
ATOM 699 N N . THR A 1 97 ? 3.645 1.360 36.868 1.00 94.94 97 THR A N 1
ATOM 700 C CA . THR A 1 97 ? 3.770 0.246 37.811 1.00 94.94 97 THR A CA 1
ATOM 701 C C . THR A 1 97 ? 2.433 -0.455 38.062 1.00 94.94 97 THR A C 1
ATOM 703 O O . THR A 1 97 ? 1.376 -0.028 37.595 1.00 94.94 97 THR A O 1
ATOM 706 N N . GLY A 1 98 ? 2.478 -1.555 38.813 1.00 94.50 98 GLY A N 1
ATOM 707 C CA . GLY A 1 98 ? 1.289 -2.304 39.206 1.00 94.50 98 GLY A CA 1
ATOM 708 C C . GLY A 1 98 ? 0.683 -3.128 38.073 1.00 94.50 98 GLY A C 1
ATOM 709 O O . GLY A 1 98 ? 1.331 -3.422 37.067 1.00 94.50 98 GLY A O 1
ATOM 710 N N . ASP A 1 99 ? -0.569 -3.526 38.283 1.00 96.81 99 ASP A N 1
ATOM 711 C CA . ASP A 1 99 ? -1.329 -4.332 37.333 1.00 96.81 99 ASP A CA 1
ATOM 712 C C . ASP A 1 99 ? -1.489 -3.613 35.989 1.00 96.81 99 ASP A C 1
ATOM 714 O O . ASP A 1 99 ? -1.580 -2.382 35.938 1.00 96.81 99 ASP A O 1
ATOM 718 N N . SER A 1 100 ? -1.460 -4.370 34.893 1.00 96.94 100 SER A N 1
ATOM 719 C CA . SER A 1 100 ? -1.352 -3.779 33.562 1.00 96.94 100 SER A CA 1
ATOM 720 C C . SER A 1 100 ? -1.929 -4.633 32.443 1.00 96.94 100 SER A C 1
ATOM 722 O O . SER A 1 100 ? -2.155 -5.832 32.595 1.00 96.94 100 SER A O 1
ATOM 724 N N . VAL A 1 101 ? -2.170 -3.989 31.303 1.00 96.00 101 VAL A N 1
ATOM 725 C CA . VAL A 1 101 ? -2.541 -4.620 30.033 1.00 96.00 101 VAL A CA 1
ATOM 726 C C . VAL A 1 101 ? -1.821 -3.904 28.899 1.00 96.00 101 VAL A C 1
ATOM 728 O O . VAL A 1 101 ? -1.689 -2.682 28.918 1.00 96.00 101 VAL A O 1
ATOM 731 N N . THR A 1 102 ? -1.338 -4.661 27.917 1.00 94.69 102 THR A N 1
ATOM 732 C CA . THR A 1 102 ? -0.654 -4.110 26.742 1.00 94.69 102 THR A CA 1
ATOM 733 C C . THR A 1 102 ? -1.556 -4.196 25.519 1.00 94.69 102 THR A C 1
ATOM 735 O O . THR A 1 102 ? -2.162 -5.236 25.271 1.00 94.69 102 THR A O 1
ATOM 738 N N . VAL A 1 103 ? -1.647 -3.100 24.767 1.00 91.50 103 VAL A N 1
ATOM 739 C CA . VAL A 1 103 ? -2.505 -2.953 23.588 1.00 91.50 103 VAL A CA 1
ATOM 740 C C . VAL A 1 103 ? -1.735 -2.328 22.422 1.00 91.50 103 VAL A C 1
ATOM 742 O O . VAL A 1 103 ? -0.844 -1.506 22.616 1.00 91.50 103 VAL A O 1
ATOM 745 N N . GLU A 1 104 ? -2.081 -2.710 21.194 1.00 89.00 104 GLU A N 1
ATOM 746 C CA . GLU A 1 104 ? -1.419 -2.249 19.950 1.00 89.00 104 GLU A CA 1
ATOM 747 C C . GLU A 1 104 ? -2.409 -1.662 18.925 1.00 89.00 104 GLU A C 1
ATOM 749 O O . GLU A 1 104 ? -2.072 -1.288 17.792 1.00 89.00 104 GLU A O 1
ATOM 754 N N . THR A 1 105 ? -3.679 -1.634 19.304 1.00 86.88 105 THR A N 1
ATOM 755 C CA . THR A 1 105 ? -4.798 -1.153 18.505 1.00 86.88 105 THR A CA 1
ATOM 756 C C . THR A 1 105 ? -5.623 -0.206 19.351 1.00 86.88 105 THR A C 1
ATOM 758 O O . THR A 1 105 ? -5.550 -0.236 20.584 1.00 86.88 105 THR A O 1
ATOM 761 N N . ASP A 1 106 ? -6.461 0.578 18.686 1.00 86.31 106 ASP A N 1
ATOM 762 C CA . ASP A 1 106 ? -7.475 1.362 19.376 1.00 86.31 106 ASP A CA 1
ATOM 763 C C . ASP A 1 106 ? -8.303 0.422 20.263 1.00 86.31 106 ASP A C 1
ATOM 765 O O . ASP A 1 106 ? -8.710 -0.664 19.831 1.00 86.31 106 ASP A O 1
ATOM 769 N N . THR A 1 107 ? -8.459 0.784 21.533 1.00 87.75 107 THR A N 1
ATOM 770 C CA . THR A 1 107 ? -9.003 -0.119 22.549 1.00 87.75 107 THR A CA 1
ATOM 771 C C . THR A 1 107 ? -10.036 0.592 23.409 1.00 87.75 107 THR A C 1
ATOM 773 O O . THR A 1 107 ? -9.756 1.620 24.027 1.00 87.75 107 THR A O 1
ATOM 776 N N . ASN A 1 108 ? -11.228 -0.006 23.490 1.00 88.12 108 ASN A N 1
ATOM 777 C CA . ASN A 1 108 ? -12.258 0.376 24.448 1.00 88.12 108 ASN A CA 1
ATOM 778 C C . ASN A 1 108 ? -11.962 -0.246 25.821 1.00 88.12 108 ASN A C 1
ATOM 780 O O . ASN A 1 108 ? -12.000 -1.468 25.983 1.00 88.12 108 ASN A O 1
ATOM 784 N N . LEU A 1 109 ? -11.722 0.596 26.823 1.00 90.88 109 LEU A N 1
ATOM 785 C CA . LEU A 1 109 ? -11.372 0.161 28.174 1.00 90.88 109 LEU A CA 1
ATOM 786 C C . LEU A 1 109 ? -12.585 -0.304 28.989 1.00 90.88 109 LEU A C 1
ATOM 788 O O . LEU A 1 109 ? -12.412 -1.044 29.954 1.00 90.88 109 LEU A O 1
ATOM 792 N N . CYS A 1 110 ? -13.803 0.023 28.556 1.00 88.69 110 CYS A N 1
ATOM 793 C CA . CYS A 1 110 ? -15.062 -0.441 29.153 1.00 88.69 110 CYS A CA 1
ATOM 794 C C . CYS A 1 110 ? -15.278 -1.952 29.002 1.00 88.69 110 CYS A C 1
ATOM 796 O O . CYS A 1 110 ? -16.036 -2.552 29.759 1.00 88.69 110 CYS A O 1
ATOM 798 N N . GLU A 1 111 ? -14.583 -2.570 28.049 1.00 85.75 111 GLU A N 1
ATOM 799 C CA . GLU A 1 111 ? -14.599 -4.014 27.792 1.00 85.75 111 GLU A CA 1
ATOM 800 C C . GLU A 1 111 ? -13.210 -4.647 27.992 1.00 85.75 111 GLU A C 1
ATOM 802 O O . GLU A 1 111 ? -13.009 -5.820 27.686 1.00 85.75 111 GLU A O 1
ATOM 807 N N . THR A 1 112 ? -12.241 -3.880 28.501 1.00 89.44 112 THR A N 1
ATOM 808 C CA . THR A 1 112 ? -10.870 -4.348 28.731 1.00 89.44 112 THR A CA 1
ATOM 809 C C . THR A 1 112 ? -10.627 -4.539 30.221 1.00 89.44 112 THR A C 1
ATOM 811 O O . THR A 1 112 ? -11.020 -3.711 31.047 1.00 89.44 112 THR A O 1
ATOM 814 N N . SER A 1 113 ? -9.921 -5.612 30.558 1.00 93.19 113 SER A N 1
ATOM 815 C CA . SER A 1 113 ? -9.408 -5.853 31.902 1.00 93.19 113 SER A CA 1
ATOM 816 C C . SER A 1 113 ? -7.885 -5.809 31.912 1.00 93.19 113 SER A C 1
ATOM 818 O O . SER A 1 113 ? -7.233 -6.135 30.919 1.00 93.19 113 SER A O 1
ATOM 820 N N . PHE A 1 114 ? -7.320 -5.428 33.052 1.00 95.56 114 PHE A N 1
ATOM 821 C CA . PHE A 1 114 ? -5.912 -5.644 33.352 1.00 95.56 114 PHE A CA 1
ATOM 822 C C . PHE A 1 114 ? -5.592 -7.140 33.483 1.00 95.56 114 PHE A C 1
ATOM 824 O O . PHE A 1 114 ? -6.496 -7.979 33.529 1.00 95.56 114 PHE A O 1
ATOM 831 N N . GLY A 1 115 ? -4.305 -7.480 33.585 1.00 90.94 115 GLY A N 1
ATOM 832 C CA . GLY A 1 115 ? -3.833 -8.856 33.744 1.00 90.94 115 GLY A CA 1
ATOM 833 C C . GLY A 1 115 ? -4.455 -9.597 34.933 1.00 90.94 115 GLY A C 1
ATOM 834 O O . GLY A 1 115 ? -4.664 -10.805 34.845 1.00 90.94 115 GLY A O 1
ATOM 835 N N . SER A 1 116 ? -4.825 -8.896 36.012 1.00 93.31 116 SER A N 1
ATOM 836 C CA . SER A 1 116 ? -5.552 -9.498 37.145 1.00 93.31 116 SER A CA 1
ATOM 837 C C . SER A 1 116 ? -7.020 -9.854 36.866 1.00 93.31 116 SER A C 1
ATOM 839 O O . SER A 1 116 ? -7.657 -10.509 37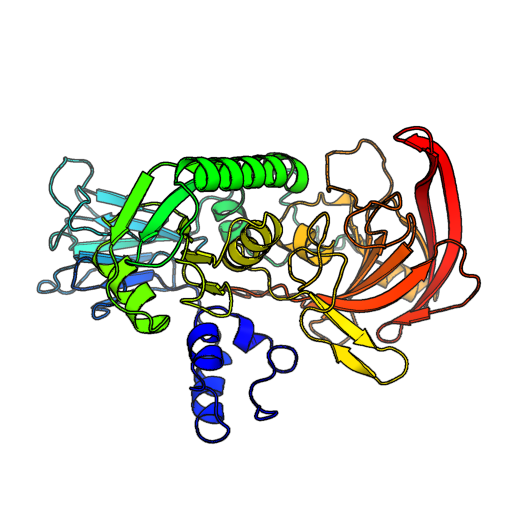.690 1.00 93.31 116 SER A O 1
ATOM 841 N N . GLY A 1 117 ? -7.589 -9.397 35.747 1.00 92.50 117 GLY A N 1
ATOM 842 C CA . GLY A 1 117 ? -9.019 -9.475 35.444 1.00 92.50 117 GLY A CA 1
ATOM 843 C C . GLY A 1 117 ? -9.834 -8.265 35.922 1.00 92.50 117 GLY A C 1
ATOM 844 O O . GLY A 1 117 ? -10.988 -8.118 35.512 1.00 92.50 117 GLY A O 1
ATOM 845 N N . ALA A 1 118 ? -9.252 -7.364 36.723 1.00 93.25 118 ALA A N 1
ATOM 846 C CA . ALA A 1 118 ? -9.893 -6.106 37.106 1.00 93.25 118 ALA A CA 1
ATOM 847 C C . ALA A 1 118 ? -10.165 -5.220 35.880 1.00 93.25 118 ALA A C 1
ATOM 849 O O . ALA A 1 118 ? -9.344 -5.149 34.970 1.00 93.25 118 ALA A O 1
ATOM 850 N N . SER A 1 119 ? -11.301 -4.519 35.862 1.00 93.56 119 SER A N 1
ATOM 851 C CA . SER A 1 119 ? -11.646 -3.621 34.751 1.00 93.56 119 SER A CA 1
ATOM 852 C C . SER A 1 119 ? -10.621 -2.491 34.601 1.00 93.56 119 SER A C 1
ATOM 854 O O . SER A 1 119 ? -10.224 -1.873 35.592 1.00 93.56 119 SER A O 1
ATOM 856 N N . ALA A 1 120 ? -10.234 -2.199 33.357 1.00 93.81 120 ALA A N 1
ATOM 857 C CA . ALA A 1 120 ? -9.373 -1.070 33.016 1.00 93.81 120 ALA A CA 1
ATOM 858 C C . ALA A 1 120 ? -10.136 0.268 32.976 1.00 93.81 120 ALA A C 1
ATOM 860 O O . ALA A 1 120 ? -9.518 1.331 33.072 1.00 93.81 120 ALA A O 1
ATOM 861 N N . ASN A 1 121 ? -11.468 0.226 32.873 1.00 94.50 121 ASN A N 1
ATOM 862 C CA . ASN A 1 121 ? -12.310 1.405 32.713 1.00 94.50 121 ASN A CA 1
ATOM 863 C C . ASN A 1 121 ? -12.214 2.371 33.897 1.00 94.50 121 ASN A C 1
ATOM 865 O O . ASN A 1 121 ? -12.486 1.984 35.033 1.00 94.50 121 ASN A O 1
ATOM 869 N N . ASP A 1 122 ? -11.839 3.624 33.644 1.00 93.44 122 ASP A N 1
ATOM 870 C CA . ASP A 1 122 ? -11.598 4.664 34.657 1.00 93.44 122 ASP A CA 1
ATOM 871 C C . ASP A 1 122 ? -10.521 4.312 35.703 1.00 93.44 122 ASP A C 1
ATOM 873 O O . ASP A 1 122 ? -10.331 5.030 36.698 1.00 93.44 122 ASP A O 1
ATOM 877 N N . LYS A 1 123 ? -9.798 3.203 35.503 1.00 94.31 123 LYS A N 1
ATOM 878 C CA . LYS A 1 123 ? -8.798 2.667 36.438 1.00 94.31 123 LYS A CA 1
ATOM 879 C C . LYS A 1 123 ? -7.367 2.780 35.936 1.00 94.31 123 LYS A C 1
ATOM 881 O O . LYS A 1 123 ? -6.453 2.544 36.719 1.00 94.31 123 LYS A O 1
ATOM 886 N N . VAL A 1 124 ? -7.145 3.182 34.686 1.00 95.94 124 VAL A N 1
ATOM 887 C CA . VAL A 1 124 ? -5.795 3.525 34.219 1.00 95.94 124 VAL A CA 1
ATOM 888 C C . VAL A 1 124 ? -5.306 4.771 34.964 1.00 95.94 124 VAL A C 1
ATOM 890 O O . VAL A 1 124 ? -6.030 5.759 35.107 1.00 95.94 124 VAL A O 1
ATOM 893 N N . ARG A 1 125 ? -4.075 4.714 35.473 1.00 96.19 125 ARG A N 1
ATOM 894 C CA . ARG A 1 125 ? -3.412 5.808 36.204 1.00 96.19 125 ARG A CA 1
ATOM 895 C C . ARG A 1 125 ? -2.105 6.237 35.560 1.00 96.19 125 ARG A C 1
ATOM 897 O O . ARG A 1 125 ? -1.704 7.386 35.706 1.00 96.19 125 ARG A O 1
ATOM 904 N N . SER A 1 126 ? -1.477 5.359 34.796 1.00 96.62 126 SER A N 1
ATOM 905 C CA . SER A 1 126 ? -0.383 5.718 33.907 1.00 96.62 126 SER A CA 1
ATOM 906 C C . SER A 1 126 ? -0.377 4.806 32.691 1.00 96.62 126 SER A C 1
ATOM 908 O O . SER A 1 126 ? -1.042 3.768 32.663 1.00 96.62 126 SER A O 1
ATOM 910 N N . PHE A 1 127 ? 0.351 5.204 31.661 1.00 97.19 127 PHE A N 1
ATOM 911 C CA . PHE A 1 127 ? 0.537 4.399 30.471 1.00 97.19 127 PHE A CA 1
ATOM 912 C C . PHE A 1 127 ? 1.945 4.578 29.921 1.00 97.19 127 PHE A C 1
ATOM 914 O O . PHE A 1 127 ? 2.550 5.647 30.016 1.00 97.19 127 PHE A O 1
ATOM 921 N N . ARG A 1 128 ? 2.469 3.504 29.345 1.00 96.94 128 ARG A N 1
ATOM 922 C CA . ARG A 1 128 ? 3.787 3.462 28.728 1.00 96.94 128 ARG A CA 1
ATOM 923 C C . ARG A 1 128 ? 3.625 3.364 27.228 1.00 96.94 128 ARG A C 1
ATOM 925 O O . ARG A 1 128 ? 3.010 2.416 26.754 1.00 96.94 128 ARG A O 1
ATOM 932 N N . VAL A 1 129 ? 4.191 4.315 26.501 1.00 96.12 129 VAL A N 1
ATOM 933 C CA . VAL A 1 129 ? 4.257 4.277 25.040 1.00 96.12 129 VAL A CA 1
ATOM 934 C C . VAL A 1 129 ? 5.586 3.657 24.637 1.00 96.12 129 VAL A C 1
ATOM 936 O O . VAL A 1 129 ? 6.638 4.035 25.157 1.00 96.12 129 VAL A O 1
ATOM 939 N N . GLN A 1 130 ? 5.539 2.700 23.719 1.00 93.25 130 GLN A N 1
ATOM 940 C CA . GLN A 1 130 ? 6.711 2.055 23.137 1.00 93.25 130 GLN A CA 1
ATOM 941 C C . GLN A 1 130 ? 6.506 1.884 21.634 1.00 93.25 130 GLN A C 1
ATOM 943 O O . GLN A 1 130 ? 5.376 1.837 21.149 1.00 93.25 130 GLN A O 1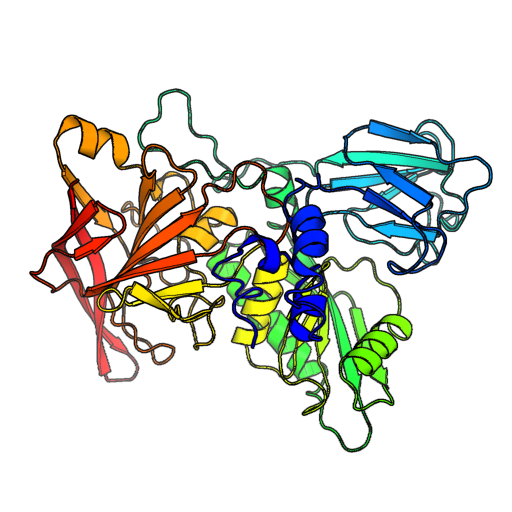
ATOM 948 N N . ASP A 1 131 ? 7.599 1.794 20.890 1.00 88.19 131 ASP A N 1
ATOM 949 C CA . ASP A 1 131 ? 7.544 1.336 19.507 1.00 88.19 131 ASP A CA 1
ATOM 950 C C . ASP A 1 131 ? 7.322 -0.181 19.472 1.00 88.19 131 ASP A C 1
ATOM 952 O O . ASP A 1 131 ? 7.830 -0.904 20.331 1.00 88.19 131 ASP A O 1
ATOM 956 N N . VAL A 1 132 ? 6.559 -0.658 18.485 1.00 85.44 132 VAL A N 1
ATOM 957 C CA . VAL A 1 132 ? 6.359 -2.097 18.258 1.00 85.44 132 VAL A CA 1
ATOM 958 C C . VAL A 1 132 ? 7.712 -2.761 18.025 1.00 85.44 132 VAL A C 1
ATOM 960 O O . VAL A 1 132 ? 8.546 -2.246 17.276 1.00 85.44 132 VAL A O 1
ATOM 963 N N . GLU A 1 133 ? 7.910 -3.919 18.652 1.00 83.56 133 GLU A N 1
ATOM 964 C CA . GLU A 1 133 ? 9.136 -4.696 18.514 1.00 83.56 133 GLU A CA 1
ATOM 965 C C . GLU A 1 133 ? 9.390 -5.082 17.050 1.00 83.56 133 GLU A C 1
ATOM 967 O O . GLU A 1 133 ? 8.528 -5.623 16.350 1.00 83.56 133 GLU A O 1
ATOM 972 N N . VAL A 1 134 ? 10.609 -4.812 16.585 1.00 81.75 134 VAL A N 1
ATOM 973 C CA . VAL A 1 134 ? 11.043 -5.122 15.225 1.00 81.75 134 VAL A CA 1
ATOM 974 C C . VAL A 1 134 ? 11.819 -6.431 15.238 1.00 81.75 134 VAL A C 1
ATOM 976 O O . VAL A 1 134 ? 12.969 -6.486 15.663 1.00 81.75 134 VAL A O 1
ATOM 979 N N . LEU A 1 135 ? 11.201 -7.490 14.721 1.00 77.44 135 LEU A N 1
ATOM 980 C CA . LEU A 1 135 ? 11.890 -8.765 14.520 1.00 77.44 135 LEU A CA 1
ATOM 981 C C . LEU A 1 135 ? 12.791 -8.717 13.266 1.00 77.44 135 LEU A C 1
ATOM 983 O O . LEU A 1 135 ? 12.495 -7.993 12.312 1.00 77.44 135 LEU A O 1
ATOM 987 N N . PRO A 1 136 ? 13.856 -9.523 13.175 1.00 78.94 136 PRO A N 1
ATOM 988 C CA . PRO A 1 136 ? 14.588 -9.692 11.919 1.00 78.94 136 PRO A CA 1
ATOM 989 C C . PRO A 1 136 ? 13.675 -10.216 10.791 1.00 78.94 136 PRO A C 1
ATOM 991 O O . PRO A 1 136 ? 12.755 -10.995 11.035 1.00 78.94 136 PRO A O 1
ATOM 994 N N . SER A 1 137 ? 13.882 -9.775 9.548 1.00 79.25 137 SER A N 1
ATOM 995 C CA . SER A 1 137 ? 13.208 -10.306 8.347 1.00 79.25 137 SER A CA 1
ATOM 996 C C . SER A 1 137 ? 14.092 -10.067 7.128 1.00 79.25 137 SER A C 1
ATOM 998 O O . SER A 1 137 ? 14.686 -9.005 7.015 1.00 79.25 137 SER A O 1
ATOM 1000 N N . SER A 1 138 ? 14.135 -10.995 6.170 1.00 80.88 138 SER A N 1
ATOM 1001 C CA . SER A 1 138 ? 14.829 -10.781 4.886 1.00 80.88 138 SER A CA 1
ATOM 1002 C C . SER A 1 138 ? 14.199 -9.681 4.017 1.00 80.88 138 SER A C 1
ATOM 1004 O O . SER A 1 138 ? 14.804 -9.227 3.050 1.00 80.88 138 SER A O 1
ATOM 1006 N N . HIS A 1 139 ? 12.993 -9.235 4.370 1.00 84.31 139 HIS A N 1
ATOM 1007 C CA . HIS A 1 139 ? 12.280 -8.134 3.719 1.00 84.31 139 HIS A CA 1
ATOM 1008 C C . HIS A 1 139 ? 12.417 -6.808 4.486 1.00 84.31 139 HIS A C 1
ATOM 1010 O O . HIS A 1 139 ? 11.950 -5.768 4.030 1.00 84.31 139 HIS A O 1
ATOM 1016 N N . ARG A 1 140 ? 13.057 -6.843 5.664 1.00 83.50 140 ARG A N 1
ATOM 1017 C CA . ARG A 1 140 ? 13.427 -5.670 6.460 1.00 83.50 140 ARG A CA 1
ATOM 1018 C C . ARG A 1 140 ? 14.941 -5.589 6.486 1.00 83.50 140 ARG A C 1
ATOM 1020 O O . ARG A 1 140 ? 15.595 -6.294 7.248 1.00 83.50 140 ARG A O 1
ATOM 1027 N N . TYR A 1 141 ? 15.480 -4.769 5.603 1.00 87.19 141 TYR A N 1
ATOM 1028 C CA . TYR A 1 141 ? 16.910 -4.653 5.406 1.00 87.19 141 TYR A CA 1
ATOM 1029 C C . TYR A 1 141 ? 17.347 -3.201 5.536 1.00 87.19 141 TYR A C 1
ATOM 1031 O O . TYR A 1 141 ? 16.644 -2.290 5.101 1.00 87.19 141 TYR A O 1
ATOM 1039 N N . ASP A 1 142 ? 18.552 -3.024 6.064 1.00 87.06 142 ASP A N 1
ATOM 1040 C CA . ASP A 1 142 ? 19.238 -1.743 6.064 1.00 87.06 142 ASP A CA 1
ATOM 1041 C C . ASP A 1 142 ? 20.232 -1.688 4.898 1.00 87.06 142 ASP A C 1
ATOM 1043 O O . ASP A 1 142 ? 20.850 -2.691 4.500 1.00 87.06 142 ASP A O 1
ATOM 1047 N N . CYS A 1 143 ? 20.385 -0.495 4.330 1.00 91.44 143 CYS A N 1
ATOM 1048 C CA . CYS A 1 143 ? 21.462 -0.214 3.394 1.00 91.44 143 CYS A CA 1
ATOM 1049 C C . CYS A 1 143 ? 22.736 0.079 4.185 1.00 91.44 143 CYS A C 1
ATOM 1051 O O . CYS A 1 143 ? 22.750 0.965 5.041 1.00 91.44 143 CYS A O 1
ATOM 1053 N N . ALA A 1 144 ? 23.815 -0.651 3.903 1.00 90.50 144 ALA A N 1
ATOM 1054 C CA . ALA A 1 144 ? 25.082 -0.399 4.573 1.00 90.50 144 ALA A CA 1
ATOM 1055 C C . ALA A 1 144 ? 25.658 0.963 4.152 1.00 90.50 144 ALA A C 1
ATOM 1057 O O . ALA A 1 144 ? 25.416 1.455 3.044 1.00 90.50 144 ALA A O 1
ATOM 1058 N N . SER A 1 145 ? 26.472 1.563 5.023 1.00 86.94 145 SER A N 1
ATOM 1059 C CA . SER A 1 145 ? 27.220 2.773 4.674 1.00 86.94 145 SER A CA 1
ATOM 1060 C C . SER A 1 145 ? 28.086 2.512 3.434 1.00 86.94 145 SER A C 1
ATOM 1062 O O . SER A 1 145 ? 28.876 1.570 3.412 1.00 86.94 145 SER A O 1
ATOM 1064 N N . GLY A 1 146 ? 27.908 3.318 2.384 1.00 84.00 146 GLY A N 1
ATOM 1065 C CA . GLY A 1 146 ? 28.607 3.161 1.101 1.00 84.00 146 GLY A CA 1
ATOM 1066 C C . GLY A 1 146 ? 27.965 2.181 0.108 1.00 84.00 146 GLY A C 1
ATOM 1067 O O . GLY A 1 146 ? 28.462 2.039 -1.010 1.00 84.00 146 GLY A O 1
ATOM 1068 N N . GLU A 1 147 ? 26.843 1.541 0.447 1.00 93.75 147 GLU A N 1
ATOM 1069 C CA . GLU A 1 147 ? 26.141 0.628 -0.457 1.00 93.75 147 GLU A CA 1
ATOM 1070 C C . GLU A 1 147 ? 25.347 1.389 -1.535 1.00 93.75 147 GLU A C 1
ATOM 1072 O O . GLU A 1 147 ? 24.155 1.684 -1.414 1.00 93.75 147 GLU A O 1
ATOM 1077 N N . SER A 1 148 ? 26.037 1.742 -2.622 1.00 92.44 148 SER A N 1
ATOM 1078 C CA . SER A 1 148 ? 25.502 2.646 -3.650 1.00 92.44 148 SER A CA 1
ATOM 1079 C C . SER A 1 148 ? 24.350 2.077 -4.487 1.00 92.44 148 SER A C 1
ATOM 1081 O O . SER A 1 148 ? 23.636 2.854 -5.115 1.00 92.44 148 SER A O 1
ATOM 1083 N N . THR A 1 149 ? 24.133 0.760 -4.476 1.00 95.00 149 THR A N 1
ATOM 1084 C CA . THR A 1 149 ? 23.060 0.078 -5.219 1.00 95.00 149 THR A CA 1
ATOM 1085 C C . THR A 1 149 ? 21.842 -0.247 -4.356 1.00 95.00 149 THR A C 1
ATOM 1087 O O . THR A 1 149 ? 20.805 -0.613 -4.899 1.00 95.00 149 THR A O 1
ATOM 1090 N N . CYS A 1 150 ? 21.919 -0.090 -3.033 1.00 95.94 150 CYS A N 1
ATOM 1091 C CA . CYS A 1 150 ? 20.795 -0.383 -2.151 1.00 95.94 150 CYS A CA 1
ATOM 1092 C C . CYS A 1 150 ? 19.745 0.736 -2.174 1.00 95.94 150 CYS A C 1
ATOM 1094 O O . CYS A 1 150 ? 20.075 1.933 -2.151 1.00 95.94 150 CYS A O 1
ATOM 1096 N N . VAL A 1 151 ? 18.474 0.330 -2.216 1.00 95.50 151 VAL A N 1
ATOM 1097 C CA . VAL A 1 151 ? 17.307 1.212 -2.122 1.00 95.50 151 VAL A CA 1
ATOM 1098 C C . VAL A 1 151 ? 16.712 1.091 -0.727 1.00 95.50 151 VAL A C 1
ATOM 1100 O O . VAL A 1 151 ? 16.123 0.065 -0.385 1.00 95.50 151 VAL A O 1
ATOM 1103 N N . GLU A 1 152 ? 16.870 2.144 0.068 1.00 93.12 152 GLU A N 1
ATOM 1104 C CA . GLU A 1 152 ? 16.362 2.199 1.436 1.00 93.12 152 GLU A CA 1
ATOM 1105 C C . GLU A 1 152 ? 14.837 2.343 1.444 1.00 93.12 152 GLU A C 1
ATOM 1107 O O . GLU A 1 152 ? 14.291 3.260 0.818 1.00 93.12 152 GLU A O 1
ATOM 1112 N N . ASN A 1 153 ? 14.152 1.473 2.189 1.00 92.50 153 ASN A N 1
ATOM 1113 C CA . ASN A 1 153 ? 12.748 1.677 2.518 1.00 92.50 153 ASN A CA 1
ATOM 1114 C C . ASN A 1 153 ? 12.651 2.606 3.734 1.00 92.50 153 ASN A C 1
ATOM 1116 O O . ASN A 1 153 ? 12.965 2.201 4.848 1.00 92.50 153 ASN A O 1
ATOM 1120 N N . HIS A 1 154 ? 12.188 3.839 3.531 1.00 89.38 154 HIS A N 1
ATOM 1121 C CA . HIS A 1 154 ? 12.049 4.812 4.619 1.00 89.38 154 HIS A CA 1
ATOM 1122 C C . HIS A 1 154 ? 10.754 4.661 5.433 1.00 89.38 154 HIS A C 1
ATOM 1124 O O . HIS A 1 154 ? 10.487 5.476 6.320 1.00 89.38 154 HIS A O 1
ATOM 1130 N N . ASN A 1 155 ? 9.943 3.632 5.165 1.00 87.00 155 ASN A N 1
ATOM 1131 C CA . ASN A 1 155 ? 8.865 3.262 6.069 1.00 87.00 155 ASN A CA 1
ATOM 1132 C C . ASN A 1 155 ? 9.477 2.746 7.374 1.00 87.00 155 ASN A C 1
ATOM 1134 O O . ASN A 1 155 ? 10.222 1.767 7.371 1.00 87.00 155 ASN A O 1
ATOM 1138 N N . ASN A 1 156 ? 9.173 3.415 8.488 1.00 82.88 156 ASN A N 1
ATOM 1139 C CA . ASN A 1 156 ? 9.775 3.099 9.777 1.00 82.88 156 ASN A CA 1
ATOM 1140 C C . ASN A 1 156 ? 9.587 1.608 10.129 1.00 82.88 156 ASN A C 1
ATOM 1142 O O . ASN A 1 156 ? 8.492 1.049 10.008 1.00 82.88 156 ASN A O 1
ATOM 1146 N N . ALA A 1 157 ? 10.660 0.977 10.610 1.00 85.56 157 ALA A N 1
ATOM 1147 C CA . ALA A 1 157 ? 10.708 -0.445 10.925 1.00 85.56 157 ALA A CA 1
ATOM 1148 C C . ALA A 1 157 ? 9.596 -0.912 11.885 1.00 85.56 157 ALA A C 1
ATOM 1150 O O . ALA A 1 157 ? 9.041 -1.997 11.696 1.00 85.56 157 ALA A O 1
ATOM 1151 N N . SER A 1 158 ? 9.208 -0.088 12.860 1.00 84.56 158 SER A N 1
ATOM 1152 C CA . SER A 1 158 ? 8.129 -0.382 13.809 1.00 84.56 158 SER A CA 1
ATOM 1153 C C . SER A 1 158 ? 6.758 -0.374 13.135 1.00 84.56 158 SER A C 1
ATOM 1155 O O . SER A 1 158 ? 5.910 -1.214 13.437 1.00 84.56 158 SER A O 1
ATOM 1157 N N . ARG A 1 159 ? 6.534 0.512 12.152 1.00 86.12 159 ARG A N 1
ATOM 1158 C CA . ARG A 1 159 ? 5.314 0.489 11.330 1.00 86.12 159 ARG A CA 1
ATOM 1159 C C . ARG A 1 159 ? 5.272 -0.763 10.464 1.00 86.12 159 ARG A C 1
ATOM 1161 O O . ARG A 1 159 ? 4.239 -1.428 10.435 1.00 86.12 159 ARG A O 1
ATOM 1168 N N . LEU A 1 160 ? 6.385 -1.111 9.814 1.00 89.69 160 LEU A N 1
ATOM 1169 C CA . LEU A 1 160 ? 6.499 -2.360 9.058 1.00 89.69 160 LEU A CA 1
ATOM 1170 C C . LEU A 1 160 ? 6.202 -3.570 9.948 1.00 89.69 160 LEU A C 1
ATOM 1172 O O . LEU A 1 160 ? 5.419 -4.424 9.558 1.00 89.69 160 LEU A O 1
ATOM 1176 N N . ALA A 1 161 ? 6.750 -3.623 11.164 1.00 88.44 161 ALA A N 1
ATOM 1177 C CA . ALA A 1 161 ? 6.456 -4.686 12.126 1.00 88.44 161 ALA A CA 1
ATOM 1178 C C . ALA A 1 161 ? 4.976 -4.732 12.544 1.00 88.44 161 ALA A C 1
ATOM 1180 O O . ALA A 1 161 ? 4.417 -5.814 12.715 1.00 88.44 161 ALA A O 1
ATOM 1181 N N . ALA A 1 162 ? 4.323 -3.576 12.665 1.00 88.19 162 ALA A N 1
ATOM 1182 C CA . ALA A 1 162 ? 2.916 -3.498 13.033 1.00 88.19 162 ALA A CA 1
ATOM 1183 C C . ALA A 1 162 ? 1.955 -3.947 11.921 1.00 88.19 162 ALA A C 1
ATOM 1185 O O . ALA A 1 162 ? 0.868 -4.421 12.246 1.00 88.19 162 ALA A O 1
ATOM 1186 N N . ILE A 1 163 ? 2.327 -3.806 10.643 1.00 90.94 163 ILE A N 1
ATOM 1187 C CA . ILE A 1 163 ? 1.478 -4.207 9.507 1.00 90.94 163 ILE A CA 1
ATOM 1188 C C . ILE A 1 163 ? 1.842 -5.581 8.936 1.00 90.94 163 ILE A C 1
ATOM 1190 O O . ILE A 1 163 ? 0.959 -6.295 8.478 1.00 90.94 163 ILE A O 1
ATOM 1194 N N . ASN A 1 164 ? 3.113 -5.982 8.987 1.00 93.00 164 ASN A N 1
ATOM 1195 C CA . ASN A 1 164 ? 3.597 -7.259 8.458 1.00 93.00 164 ASN A CA 1
ATOM 1196 C C . ASN A 1 164 ? 3.490 -8.354 9.519 1.00 93.00 164 ASN A C 1
ATOM 1198 O O . ASN A 1 164 ? 4.490 -8.876 10.017 1.00 93.00 164 ASN A O 1
ATOM 1202 N N . LYS A 1 165 ? 2.243 -8.659 9.880 1.00 92.06 165 LYS A N 1
ATOM 1203 C CA . LYS A 1 165 ? 1.864 -9.759 10.766 1.00 92.06 165 LYS A CA 1
ATOM 1204 C C . LYS A 1 165 ? 0.439 -10.217 10.465 1.00 92.06 165 LYS A C 1
ATOM 1206 O O . LYS A 1 165 ? -0.214 -9.717 9.552 1.00 92.06 165 LYS A O 1
ATOM 1211 N N . LYS A 1 166 ? -0.079 -11.155 11.255 1.00 94.50 166 LYS A N 1
ATOM 1212 C CA . LYS A 1 166 ? -1.510 -11.468 11.237 1.00 94.50 166 LYS A CA 1
ATOM 1213 C C . LYS A 1 166 ? -2.306 -10.295 11.824 1.00 94.50 166 LYS A C 1
ATOM 1215 O O . LYS A 1 166 ? -2.151 -9.979 13.002 1.00 94.50 166 LYS A O 1
ATOM 1220 N N . LEU A 1 167 ? -3.144 -9.657 11.010 1.00 94.50 167 LEU A N 1
ATOM 1221 C CA . LEU A 1 167 ? -3.988 -8.532 11.412 1.00 94.50 167 LEU A CA 1
ATOM 1222 C C . LEU A 1 167 ? -5.413 -9.010 11.696 1.00 94.50 167 LEU A C 1
ATOM 1224 O O . LEU A 1 167 ? -6.035 -9.693 10.881 1.00 94.50 167 LEU A O 1
ATOM 1228 N N . THR A 1 168 ? -5.947 -8.627 12.850 1.00 94.94 168 THR A N 1
ATOM 1229 C CA . THR A 1 168 ? -7.308 -8.982 13.256 1.00 94.94 168 THR A CA 1
ATOM 1230 C C . THR A 1 168 ? -8.340 -8.075 12.587 1.00 94.94 168 THR A C 1
ATOM 1232 O O . THR A 1 168 ? -8.159 -6.863 12.470 1.00 94.94 168 THR A O 1
ATOM 1235 N N . VAL A 1 169 ? -9.450 -8.661 12.149 1.00 95.75 169 VAL A N 1
ATOM 1236 C CA . VAL A 1 169 ? -10.504 -7.990 11.389 1.00 95.75 169 VAL A CA 1
ATOM 1237 C C . VAL A 1 169 ? -11.848 -8.166 12.081 1.00 95.75 169 VAL A C 1
ATOM 1239 O O . VAL A 1 169 ? -12.273 -9.282 12.397 1.00 95.75 169 VAL A O 1
ATOM 1242 N N . LYS A 1 170 ? -12.563 -7.057 12.253 1.00 94.88 170 LYS A N 1
ATOM 1243 C CA . LYS A 1 170 ? -13.984 -7.043 12.584 1.00 94.88 170 LYS A CA 1
ATOM 1244 C C . LYS A 1 170 ? -14.805 -6.717 11.347 1.00 94.88 170 LYS A C 1
ATOM 1246 O O . LYS A 1 170 ? -14.528 -5.747 10.654 1.00 94.88 170 LYS A O 1
ATOM 1251 N N . ILE A 1 171 ? -15.868 -7.475 11.104 1.00 96.50 171 ILE A N 1
ATOM 1252 C CA . ILE A 1 171 ? -16.804 -7.217 10.003 1.00 96.50 171 ILE A CA 1
ATOM 1253 C C . ILE A 1 171 ? -18.121 -6.662 10.547 1.00 96.50 171 ILE A C 1
ATOM 1255 O O . ILE A 1 171 ? -18.756 -7.251 11.422 1.00 96.50 171 ILE A O 1
ATOM 1259 N N . VAL A 1 172 ? -18.580 -5.551 9.982 1.00 96.19 172 VAL A N 1
ATOM 1260 C CA . VAL A 1 172 ? -19.855 -4.912 10.305 1.00 96.19 172 VAL A CA 1
ATOM 1261 C C . VAL A 1 172 ? -20.702 -4.838 9.046 1.00 96.19 172 VAL A C 1
ATOM 1263 O O . VAL A 1 172 ? -20.476 -4.019 8.157 1.00 96.19 172 VAL A O 1
ATOM 1266 N N . ARG A 1 173 ? -21.717 -5.696 8.970 1.00 96.81 173 ARG A N 1
ATOM 1267 C CA . ARG A 1 173 ? -22.715 -5.643 7.904 1.00 96.81 173 ARG A CA 1
ATOM 1268 C C . ARG A 1 173 ? -23.799 -4.643 8.285 1.00 96.81 173 ARG A C 1
ATOM 1270 O O . ARG A 1 173 ? -24.588 -4.905 9.192 1.00 96.81 173 ARG A O 1
ATOM 1277 N N . MET A 1 174 ? -23.860 -3.516 7.586 1.00 96.69 174 MET A N 1
ATOM 1278 C CA . MET A 1 174 ? -24.918 -2.527 7.781 1.00 96.69 174 MET A CA 1
ATOM 1279 C C . MET A 1 174 ? -26.170 -2.941 7.013 1.00 96.69 174 MET A C 1
ATOM 1281 O O . MET A 1 174 ? -26.092 -3.383 5.873 1.00 96.69 174 MET A O 1
ATOM 1285 N N . THR A 1 175 ? -27.339 -2.780 7.613 1.00 96.38 175 THR A N 1
ATOM 1286 C CA . THR A 1 175 ? -28.633 -3.077 6.988 1.00 96.38 175 THR A CA 1
ATOM 1287 C C . THR A 1 175 ? -29.539 -1.867 7.098 1.00 96.38 175 THR A C 1
ATOM 1289 O O . THR A 1 175 ? -29.547 -1.196 8.126 1.00 96.38 175 THR A O 1
ATOM 1292 N N . LEU A 1 176 ? -30.271 -1.581 6.027 1.00 96.50 176 LEU A N 1
ATOM 1293 C CA . LEU A 1 176 ? -31.254 -0.510 5.959 1.00 96.50 176 LEU A CA 1
ATOM 1294 C C . LEU A 1 176 ? -32.487 -1.069 5.257 1.00 96.50 176 LEU A C 1
ATOM 1296 O O . LEU A 1 176 ? -32.349 -1.754 4.242 1.00 96.50 176 LEU A O 1
ATOM 1300 N N . ASP A 1 177 ? -33.665 -0.792 5.807 1.00 95.31 177 ASP A N 1
ATOM 1301 C CA . ASP A 1 177 ? -34.918 -1.269 5.232 1.00 95.31 177 ASP A CA 1
ATOM 1302 C C . ASP A 1 177 ? -35.086 -0.796 3.776 1.00 95.31 177 ASP A C 1
ATOM 1304 O O . ASP A 1 177 ? -34.661 0.300 3.401 1.00 95.31 177 ASP A O 1
ATOM 1308 N N . GLY A 1 178 ? -35.625 -1.669 2.925 1.00 93.38 178 GLY A N 1
ATOM 1309 C CA . GLY A 1 178 ? -35.744 -1.429 1.483 1.00 93.38 178 GLY A CA 1
ATOM 1310 C C . GLY A 1 178 ? -34.420 -1.367 0.698 1.00 93.38 178 GLY A C 1
ATOM 1311 O O . GLY A 1 178 ? -34.446 -1.085 -0.502 1.00 93.38 178 GLY A O 1
ATOM 1312 N N . LYS A 1 179 ? -33.259 -1.625 1.320 1.00 94.62 179 LYS A N 1
ATOM 1313 C CA . LYS A 1 179 ? -31.947 -1.686 0.648 1.00 94.62 179 LYS A CA 1
ATOM 1314 C C . LYS A 1 179 ? -31.287 -3.052 0.805 1.00 94.62 179 LYS A C 1
ATOM 1316 O O . LYS A 1 179 ? -31.444 -3.749 1.803 1.00 94.62 179 LYS A O 1
ATOM 1321 N N . THR A 1 180 ? -30.475 -3.418 -0.182 1.00 93.06 180 THR A N 1
ATOM 1322 C CA . THR A 1 180 ? -29.712 -4.669 -0.171 1.00 93.06 180 THR A CA 1
ATOM 1323 C C . THR A 1 180 ? -28.293 -4.444 0.332 1.00 93.06 180 THR A C 1
ATOM 1325 O O . THR A 1 180 ? -27.582 -3.582 -0.186 1.00 93.06 180 THR A O 1
ATOM 1328 N N . THR A 1 181 ? -27.852 -5.284 1.264 1.00 94.69 181 THR A N 1
ATOM 1329 C CA . THR A 1 181 ? -26.440 -5.412 1.653 1.00 94.69 181 THR A CA 1
ATOM 1330 C C . THR A 1 181 ? -26.018 -6.866 1.474 1.00 94.69 181 THR A C 1
ATOM 1332 O O . THR A 1 181 ? -26.757 -7.744 1.947 1.00 94.69 181 THR A O 1
ATOM 1335 N N . PRO A 1 182 ? -24.850 -7.143 0.860 1.00 94.00 182 PRO A N 1
ATOM 1336 C CA . PRO A 1 182 ? -24.318 -8.495 0.711 1.00 94.00 182 PRO A CA 1
ATOM 1337 C C . PRO A 1 182 ? -24.383 -9.307 2.003 1.00 94.00 182 PRO A C 1
ATOM 1339 O O . PRO A 1 182 ? -24.223 -8.757 3.093 1.00 94.00 182 PRO A O 1
ATOM 1342 N N . ALA A 1 183 ? -24.640 -10.610 1.896 1.00 94.38 183 ALA A N 1
ATOM 1343 C CA . ALA A 1 183 ? -24.723 -11.488 3.057 1.00 94.38 183 ALA A CA 1
ATOM 1344 C C . ALA A 1 183 ? -23.386 -11.538 3.811 1.00 94.38 183 ALA A C 1
ATOM 1346 O O . ALA A 1 183 ? -22.314 -11.445 3.212 1.00 94.38 183 ALA A O 1
ATOM 1347 N N . LEU A 1 184 ? -23.444 -11.735 5.131 1.00 94.38 184 LEU A N 1
ATOM 1348 C CA . LEU A 1 184 ? -22.248 -11.752 5.976 1.00 94.38 184 LEU A CA 1
ATOM 1349 C C . LEU A 1 184 ? -21.242 -12.832 5.543 1.00 94.38 184 LEU A C 1
ATOM 1351 O O . LEU A 1 184 ? -20.041 -12.589 5.578 1.00 94.38 184 LEU A O 1
ATOM 1355 N N . THR A 1 185 ? -21.723 -13.986 5.074 1.00 94.75 185 THR A N 1
ATOM 1356 C CA . THR A 1 185 ? -20.886 -15.056 4.508 1.00 94.75 185 THR A CA 1
ATOM 1357 C C . THR A 1 185 ? -20.132 -14.596 3.262 1.00 94.75 185 THR A C 1
ATOM 1359 O O . THR A 1 185 ? -18.934 -14.828 3.159 1.00 94.75 185 THR A O 1
ATOM 1362 N N . THR A 1 186 ? -20.791 -13.884 2.343 1.00 95.44 186 THR A N 1
ATOM 1363 C CA . THR A 1 186 ? -20.138 -13.330 1.147 1.00 95.44 186 THR A CA 1
ATOM 1364 C C . THR A 1 186 ? -19.039 -12.347 1.532 1.00 95.44 186 THR A C 1
ATOM 1366 O O . THR A 1 186 ? -17.940 -12.424 0.997 1.00 95.44 186 THR A O 1
ATOM 1369 N N . ILE A 1 187 ? -19.310 -11.470 2.503 1.00 96.38 187 ILE A N 1
ATOM 1370 C CA . ILE A 1 187 ? -18.330 -10.496 3.000 1.00 96.38 187 ILE A CA 1
ATOM 1371 C C . ILE A 1 187 ? -17.124 -11.213 3.622 1.00 96.38 187 ILE A C 1
ATOM 1373 O O . ILE A 1 187 ? -15.983 -10.880 3.310 1.00 96.38 187 ILE A O 1
ATOM 1377 N N . LYS A 1 188 ? -17.364 -12.230 4.461 1.00 96.06 188 LYS A N 1
ATOM 1378 C CA . LYS A 1 188 ? -16.303 -13.063 5.052 1.00 96.06 188 LYS A CA 1
ATOM 1379 C C . LYS A 1 188 ? -15.446 -13.737 3.981 1.00 96.06 188 LYS A C 1
ATOM 1381 O O . LYS A 1 188 ? -14.226 -13.693 4.085 1.00 96.06 188 LYS A O 1
ATOM 1386 N N . ASN A 1 189 ? -16.065 -14.285 2.936 1.00 95.75 189 ASN A N 1
ATOM 1387 C CA . ASN A 1 189 ? -15.342 -14.901 1.824 1.00 95.75 189 ASN A CA 1
ATOM 1388 C C . ASN A 1 189 ? -14.474 -13.876 1.080 1.00 95.75 189 ASN A C 1
ATOM 1390 O O . ASN A 1 189 ? -13.330 -14.172 0.762 1.00 95.75 189 ASN A O 1
ATOM 1394 N N . THR A 1 190 ? -14.962 -12.652 0.852 1.00 96.06 190 THR A N 1
ATOM 1395 C CA . THR A 1 190 ? -14.142 -11.596 0.234 1.00 96.06 190 THR A CA 1
ATOM 1396 C C . THR A 1 190 ? -12.949 -11.206 1.111 1.00 96.06 190 THR A C 1
ATOM 1398 O O . THR A 1 190 ? -11.854 -11.028 0.584 1.00 96.06 190 THR A O 1
ATOM 1401 N N . VAL A 1 191 ? -13.120 -11.124 2.437 1.00 96.56 191 VAL A N 1
ATOM 1402 C CA . VAL A 1 191 ? -12.003 -10.886 3.373 1.00 96.56 191 VAL A CA 1
ATOM 1403 C C . VAL A 1 191 ? -11.014 -12.058 3.377 1.00 96.56 191 VAL A C 1
ATOM 1405 O O . VAL A 1 191 ? -9.810 -11.824 3.417 1.00 96.56 191 VAL A O 1
ATOM 1408 N N . SER A 1 192 ? -11.491 -13.303 3.267 1.00 96.62 192 SER A N 1
ATOM 1409 C CA . SER A 1 192 ? -10.627 -14.482 3.106 1.00 96.62 192 SER A CA 1
ATOM 1410 C C . SER A 1 192 ? -9.799 -14.393 1.824 1.00 96.62 192 SER A C 1
ATOM 1412 O O . SER A 1 192 ? -8.580 -14.495 1.884 1.00 96.62 192 SER A O 1
ATOM 1414 N N . ASN A 1 193 ? -10.432 -14.085 0.689 1.00 96.62 193 ASN A N 1
ATOM 1415 C CA . ASN A 1 193 ? -9.728 -13.901 -0.582 1.00 96.62 193 ASN A CA 1
ATOM 1416 C C . ASN A 1 193 ? -8.690 -12.770 -0.496 1.00 96.62 193 ASN A C 1
ATOM 1418 O O . ASN A 1 193 ? -7.633 -12.843 -1.119 1.00 96.62 193 ASN A O 1
ATOM 1422 N N . LEU A 1 194 ? -8.985 -11.703 0.262 1.00 97.12 194 LEU A N 1
ATOM 1423 C CA . LEU A 1 194 ? -8.028 -10.622 0.507 1.00 97.12 194 LEU A CA 1
ATOM 1424 C C . LEU A 1 194 ? -6.829 -11.115 1.323 1.00 97.12 194 LEU A C 1
ATOM 1426 O O . LEU A 1 194 ? -5.696 -10.759 1.007 1.00 97.12 194 LEU A O 1
ATOM 1430 N N . SER A 1 195 ? -7.066 -11.960 2.330 1.00 97.69 195 SER A N 1
ATOM 1431 C CA . SER A 1 195 ? -5.992 -12.624 3.071 1.00 97.69 195 SER A CA 1
ATOM 1432 C C . SER A 1 195 ? -5.130 -13.498 2.159 1.00 97.69 195 SER A C 1
ATOM 1434 O O . SER A 1 195 ? -3.910 -13.441 2.271 1.00 97.69 195 SER A O 1
ATOM 1436 N N . ASP A 1 196 ? -5.731 -14.257 1.239 1.00 97.56 196 ASP A N 1
ATOM 1437 C CA . ASP A 1 196 ? -4.997 -15.110 0.292 1.00 97.56 196 ASP A CA 1
ATOM 1438 C C . ASP A 1 196 ? -4.129 -14.277 -0.659 1.00 97.56 196 ASP A C 1
ATOM 1440 O O . ASP A 1 196 ? -2.959 -14.587 -0.890 1.00 97.56 196 ASP A O 1
ATOM 1444 N N . TYR A 1 197 ? -4.672 -13.166 -1.165 1.00 97.25 197 TYR A N 1
ATOM 1445 C CA . TYR A 1 197 ? -3.897 -12.199 -1.939 1.00 97.25 197 TYR A CA 1
ATOM 1446 C C . TYR A 1 197 ? -2.718 -11.649 -1.135 1.00 97.25 197 TYR A C 1
ATOM 1448 O O . TYR A 1 197 ? -1.595 -11.656 -1.639 1.00 97.25 197 TYR A O 1
ATOM 1456 N N . TYR A 1 198 ? -2.939 -11.200 0.105 1.00 97.75 198 TYR A N 1
ATOM 1457 C CA . TYR A 1 198 ? -1.856 -10.681 0.936 1.00 97.75 198 TYR A CA 1
ATOM 1458 C C . TYR A 1 198 ? -0.822 -11.750 1.269 1.00 97.75 198 TYR A C 1
ATOM 1460 O O . TYR A 1 198 ? 0.366 -11.444 1.224 1.00 97.75 198 TYR A O 1
ATOM 1468 N N . ALA A 1 199 ? -1.219 -12.999 1.506 1.00 96.25 199 ALA A N 1
ATOM 1469 C CA . ALA A 1 199 ? -0.279 -14.092 1.721 1.00 96.25 199 ALA A CA 1
ATOM 1470 C C . ALA A 1 199 ? 0.673 -14.258 0.524 1.00 96.25 199 ALA A C 1
ATOM 1472 O O . ALA A 1 199 ? 1.878 -14.410 0.711 1.00 96.25 199 ALA A O 1
ATOM 1473 N N . VAL A 1 200 ? 0.177 -14.130 -0.710 1.00 96.81 200 VAL A N 1
ATOM 1474 C CA . VAL A 1 200 ? 1.028 -14.174 -1.910 1.00 96.81 200 VAL A CA 1
ATOM 1475 C C . VAL A 1 200 ? 1.844 -12.889 -2.072 1.00 96.81 200 VAL A C 1
ATOM 1477 O O . VAL A 1 200 ? 3.071 -12.945 -2.136 1.00 96.81 200 VAL A O 1
ATOM 1480 N N . ALA A 1 201 ? 1.184 -11.729 -2.116 1.00 97.25 201 ALA A N 1
ATOM 1481 C CA . ALA A 1 201 ? 1.809 -10.451 -2.452 1.00 97.25 201 ALA A CA 1
ATOM 1482 C C . ALA A 1 201 ? 2.798 -9.954 -1.391 1.00 97.25 201 ALA A C 1
ATOM 1484 O O . ALA A 1 201 ? 3.741 -9.247 -1.729 1.00 97.25 201 ALA A O 1
ATOM 1485 N N . SER A 1 202 ? 2.604 -10.326 -0.125 1.00 96.31 202 SER A N 1
ATOM 1486 C CA . SER A 1 202 ? 3.520 -10.007 0.977 1.00 96.31 202 SER A CA 1
ATOM 1487 C C . SER A 1 202 ? 4.503 -11.132 1.300 1.00 96.31 202 SER A C 1
ATOM 1489 O O . SER A 1 202 ? 5.356 -10.951 2.169 1.00 96.31 202 SER A O 1
ATOM 1491 N N . ARG A 1 203 ? 4.386 -12.289 0.626 1.00 94.56 203 ARG A N 1
ATOM 1492 C CA . ARG A 1 203 ? 5.173 -13.510 0.883 1.00 94.56 203 ARG A CA 1
ATOM 1493 C C . ARG A 1 203 ? 5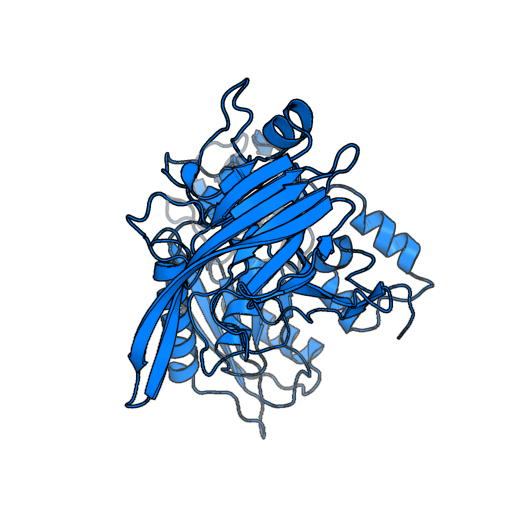.016 -14.004 2.319 1.00 94.56 203 ARG A C 1
ATOM 1495 O O . ARG A 1 203 ? 5.980 -14.220 3.047 1.00 94.56 203 ARG A O 1
ATOM 1502 N N . ASN A 1 204 ? 3.758 -14.169 2.714 1.00 94.38 204 ASN A N 1
ATOM 1503 C CA . ASN A 1 204 ? 3.296 -14.613 4.027 1.00 94.38 204 ASN A CA 1
ATOM 1504 C C . ASN A 1 204 ? 3.640 -13.670 5.190 1.00 94.38 204 ASN A C 1
ATOM 1506 O O . ASN A 1 204 ? 3.496 -14.056 6.348 1.00 94.38 204 ASN A O 1
ATOM 1510 N N . GLN A 1 205 ? 4.062 -12.435 4.911 1.00 93.31 205 GLN A N 1
ATOM 1511 C CA . GLN A 1 205 ? 4.299 -11.442 5.957 1.00 93.31 205 GLN A CA 1
ATOM 1512 C C . GLN A 1 205 ? 2.994 -10.883 6.533 1.00 93.31 205 GLN A C 1
ATOM 1514 O O . GLN A 1 205 ? 2.926 -10.592 7.721 1.00 93.31 205 GLN A O 1
ATOM 1519 N N . LEU A 1 206 ? 1.951 -10.759 5.714 1.00 95.19 206 LEU A N 1
ATOM 1520 C CA . LEU A 1 206 ? 0.631 -10.265 6.093 1.00 95.19 206 LEU A CA 1
ATOM 1521 C C . LEU A 1 206 ? -0.430 -11.349 5.868 1.00 95.19 206 LEU A C 1
ATOM 1523 O O . LEU A 1 206 ? -0.502 -11.963 4.804 1.00 95.19 206 LEU A O 1
ATOM 1527 N N . SER A 1 207 ? -1.297 -11.530 6.863 1.00 95.69 207 SER A N 1
ATOM 1528 C CA . SER A 1 207 ? -2.540 -12.306 6.761 1.00 95.69 207 SER A CA 1
ATOM 1529 C C . SER A 1 207 ? -3.653 -11.616 7.545 1.00 95.69 207 SER A C 1
ATOM 1531 O O . SER A 1 207 ? -3.375 -10.805 8.430 1.00 95.69 207 SER A O 1
ATOM 1533 N N . LEU A 1 208 ? -4.911 -11.920 7.227 1.00 97.25 208 LEU A N 1
ATOM 1534 C CA . LEU A 1 208 ? -6.073 -11.359 7.914 1.00 97.25 208 LEU A CA 1
ATOM 1535 C C . LEU A 1 208 ? -6.825 -12.451 8.674 1.00 97.25 208 LEU A C 1
ATOM 1537 O O . LEU A 1 208 ? -7.064 -13.535 8.149 1.00 97.25 208 LEU A O 1
ATOM 1541 N N . GLU A 1 209 ? -7.262 -12.143 9.892 1.00 96.00 209 GLU A N 1
ATOM 1542 C CA . GLU A 1 209 ? -8.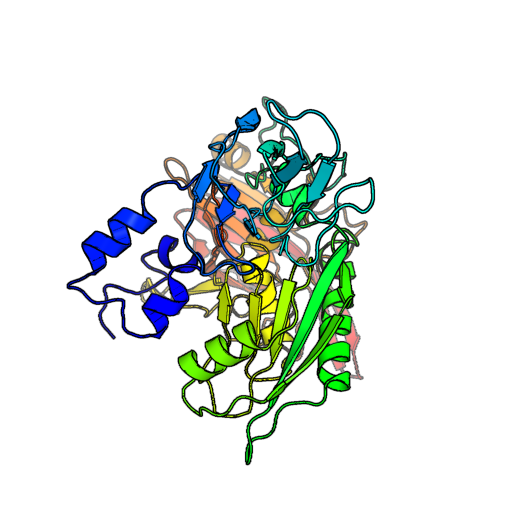064 -13.048 10.716 1.00 96.00 209 GLU A CA 1
ATOM 1543 C C . GLU A 1 209 ? -9.355 -12.372 11.163 1.00 96.00 209 GLU A C 1
ATOM 1545 O O . GLU A 1 209 ? -9.335 -11.381 11.889 1.00 96.00 209 GLU A O 1
ATOM 1550 N N . VAL A 1 210 ? -10.500 -12.921 10.758 1.00 95.81 210 VAL A N 1
ATOM 1551 C CA . VAL A 1 210 ? -11.802 -12.409 11.195 1.00 95.81 210 VAL A CA 1
ATOM 1552 C C . VAL A 1 210 ? -12.081 -12.883 12.620 1.00 95.81 210 VAL A C 1
ATOM 1554 O O . VAL A 1 210 ? -12.464 -14.031 12.824 1.00 95.81 210 VAL A O 1
ATOM 1557 N N . ILE A 1 211 ? -11.951 -11.980 13.592 1.00 94.06 211 ILE A N 1
ATOM 1558 C CA . ILE A 1 211 ? -12.187 -12.278 15.017 1.00 94.06 211 ILE A CA 1
ATOM 1559 C C . ILE A 1 211 ? -13.614 -11.955 15.466 1.00 94.06 211 ILE A C 1
ATOM 1561 O O . ILE A 1 211 ? -14.091 -12.467 16.474 1.00 94.06 211 ILE A O 1
ATOM 1565 N N . ALA A 1 212 ? -14.315 -11.096 14.723 1.00 92.94 212 ALA A N 1
ATOM 1566 C CA . ALA A 1 212 ? -15.666 -10.671 15.059 1.00 92.94 212 ALA A CA 1
ATOM 1567 C C . ALA A 1 212 ? -16.470 -10.331 13.806 1.00 92.94 212 ALA A C 1
ATOM 1569 O O . ALA A 1 212 ? -15.953 -9.817 12.812 1.00 92.94 212 ALA A O 1
ATOM 1570 N N . SER A 1 213 ? -17.777 -10.576 13.860 1.00 94.81 213 SER A N 1
ATOM 1571 C CA . SER A 1 213 ? -18.694 -10.176 12.798 1.00 94.81 213 SER A CA 1
ATOM 1572 C C . SER A 1 213 ? -20.079 -9.875 13.351 1.00 94.81 213 SER A C 1
ATOM 1574 O O . SER A 1 213 ? -20.562 -10.634 14.186 1.00 94.81 213 SER A O 1
ATOM 1576 N N . GLN A 1 214 ? -20.733 -8.821 12.868 1.00 94.94 214 GLN A N 1
ATOM 1577 C CA . GLN A 1 214 ? -22.044 -8.394 13.366 1.00 94.94 214 GLN A CA 1
ATOM 1578 C C . GLN A 1 214 ? -22.927 -7.811 12.257 1.00 94.94 214 GLN A C 1
ATOM 1580 O O . GLN A 1 214 ? -22.426 -7.275 11.266 1.00 94.94 214 GLN A O 1
ATOM 1585 N N . ASN A 1 215 ? -24.246 -7.872 12.457 1.00 96.19 215 ASN A N 1
ATOM 1586 C CA . ASN A 1 215 ? -25.215 -7.097 11.685 1.00 96.19 215 ASN A CA 1
ATOM 1587 C C . ASN A 1 215 ? -25.611 -5.853 12.482 1.00 96.19 215 ASN A C 1
ATOM 1589 O O . ASN A 1 215 ? -25.930 -5.959 13.663 1.00 96.19 215 ASN A O 1
ATOM 1593 N N . VAL A 1 216 ? -25.639 -4.697 11.827 1.00 95.56 216 VAL A N 1
ATOM 1594 C CA . VAL A 1 216 ? -26.084 -3.438 12.427 1.00 95.56 216 VAL A CA 1
ATOM 1595 C C . VAL A 1 216 ? -27.192 -2.841 11.574 1.00 95.56 216 VAL A C 1
ATOM 1597 O O . VAL A 1 216 ? -27.022 -2.627 10.375 1.00 95.56 216 VAL A O 1
ATOM 1600 N N . VAL A 1 217 ? -28.337 -2.562 12.192 1.00 96.31 217 VAL A N 1
ATOM 1601 C CA . VAL A 1 217 ? -29.450 -1.872 11.531 1.00 96.31 217 VAL A CA 1
ATOM 1602 C C . VAL A 1 217 ? -29.236 -0.364 11.639 1.00 96.31 217 VAL A C 1
ATOM 1604 O O . VAL A 1 217 ? -29.129 0.182 12.742 1.00 96.31 217 VAL A O 1
ATOM 1607 N N . VAL A 1 218 ? -29.195 0.318 10.501 1.00 95.81 218 VAL A N 1
ATOM 1608 C CA . VAL A 1 218 ? -29.182 1.783 10.394 1.00 95.81 218 VAL A CA 1
ATOM 1609 C C . VAL A 1 218 ? -30.523 2.269 9.857 1.00 95.81 218 VAL A C 1
ATOM 1611 O O . VAL A 1 218 ? -31.261 1.507 9.240 1.00 95.81 218 VAL A O 1
ATOM 1614 N N . THR A 1 219 ? -30.861 3.526 10.129 1.00 95.44 219 THR A N 1
ATOM 1615 C CA . THR A 1 219 ? -32.185 4.090 9.806 1.00 95.44 219 THR A CA 1
ATOM 1616 C C . THR A 1 219 ? -32.130 5.266 8.839 1.00 95.44 219 THR A C 1
ATOM 1618 O O . THR A 1 219 ? -33.170 5.719 8.376 1.00 95.44 219 THR A O 1
ATOM 1621 N N . SER A 1 220 ? -30.936 5.767 8.521 1.00 92.69 220 SER A N 1
ATOM 1622 C CA . SER A 1 220 ? -30.759 6.905 7.622 1.00 92.69 220 SER A CA 1
ATOM 1623 C C . SER A 1 220 ? -30.236 6.470 6.257 1.00 92.69 220 SER A C 1
ATOM 1625 O O . SER A 1 220 ? -29.333 5.640 6.162 1.00 92.69 220 SER A O 1
ATOM 1627 N N . THR A 1 221 ? -30.769 7.077 5.199 1.00 91.00 221 THR A N 1
ATOM 1628 C CA . THR A 1 221 ? -30.221 7.009 3.836 1.00 91.00 221 THR A CA 1
ATOM 1629 C C . THR A 1 221 ? -29.073 7.998 3.621 1.00 91.00 221 THR A C 1
ATOM 1631 O O . THR A 1 221 ? -28.380 7.910 2.611 1.00 91.00 221 THR A O 1
ATOM 1634 N N . ASN A 1 222 ? -28.839 8.926 4.557 1.00 91.88 222 ASN A N 1
ATOM 1635 C CA . ASN A 1 222 ? -27.680 9.810 4.519 1.00 91.88 222 ASN A CA 1
ATOM 1636 C C . ASN A 1 222 ? -26.413 9.025 4.887 1.00 91.88 222 ASN A C 1
ATOM 1638 O O . ASN A 1 222 ? -26.322 8.467 5.982 1.00 91.88 222 ASN A O 1
ATOM 1642 N N . CYS A 1 223 ? -25.422 9.032 3.992 1.00 88.00 223 CYS A N 1
ATOM 1643 C CA . CYS A 1 223 ? -24.170 8.291 4.149 1.00 88.00 223 CYS A CA 1
ATOM 1644 C C . CYS A 1 223 ? -23.454 8.567 5.485 1.00 88.00 223 CYS A C 1
ATOM 1646 O O . CYS A 1 223 ? -23.108 7.630 6.206 1.00 88.00 223 CYS A O 1
ATOM 1648 N N . ALA A 1 224 ? -23.261 9.840 5.847 1.00 85.19 224 ALA A N 1
ATOM 1649 C CA . ALA A 1 224 ? -22.536 10.218 7.060 1.00 85.19 224 ALA A CA 1
ATOM 1650 C C . ALA A 1 224 ? -23.298 9.795 8.324 1.00 85.19 224 ALA A C 1
ATOM 1652 O O . ALA A 1 224 ? -22.721 9.186 9.228 1.00 85.19 224 ALA A O 1
ATOM 1653 N N . THR A 1 225 ? -24.611 10.042 8.363 1.00 87.94 225 THR A N 1
ATOM 1654 C CA . THR A 1 225 ? -25.463 9.615 9.480 1.00 87.94 225 THR A CA 1
ATOM 1655 C C . THR A 1 225 ? -25.477 8.094 9.623 1.00 87.94 225 THR A C 1
ATOM 1657 O O . THR A 1 225 ? -25.338 7.591 10.735 1.00 87.94 225 THR A O 1
ATOM 1660 N N . ALA A 1 226 ? -25.598 7.351 8.519 1.00 90.31 226 ALA A N 1
ATOM 1661 C CA . ALA A 1 226 ? -25.590 5.891 8.528 1.00 90.31 226 ALA A CA 1
ATOM 1662 C C . ALA A 1 226 ? -24.260 5.328 9.055 1.00 90.31 226 ALA A C 1
ATOM 1664 O O . ALA A 1 226 ? -24.275 4.446 9.913 1.00 90.31 226 ALA A O 1
ATOM 1665 N N . LYS A 1 227 ? -23.113 5.864 8.608 1.00 88.62 227 LYS A N 1
ATOM 1666 C CA . LYS A 1 227 ? -21.787 5.474 9.121 1.00 88.62 227 LYS A CA 1
ATOM 1667 C C . LYS A 1 227 ? -21.653 5.759 10.620 1.00 88.62 227 LYS A C 1
ATOM 1669 O O . LYS A 1 227 ? -21.191 4.903 11.369 1.00 88.62 227 LYS A O 1
ATOM 1674 N N . THR A 1 228 ? -22.105 6.924 11.087 1.00 85.44 228 THR A N 1
ATOM 1675 C CA . THR A 1 228 ? -22.078 7.269 12.520 1.00 85.44 228 THR A CA 1
ATOM 1676 C C . THR A 1 228 ? -22.964 6.347 13.352 1.00 85.44 228 THR A C 1
ATOM 1678 O O . THR A 1 228 ? -22.500 5.821 14.361 1.00 85.44 228 THR A O 1
ATOM 1681 N N . GLN A 1 229 ? -24.192 6.068 12.907 1.00 89.56 229 GLN A N 1
ATOM 1682 C CA . GLN A 1 229 ? -25.067 5.096 13.569 1.00 89.56 229 GLN A CA 1
ATOM 1683 C C . GLN A 1 229 ? -24.430 3.704 13.615 1.00 89.56 229 GLN A C 1
ATOM 1685 O O . GLN A 1 229 ? -24.521 3.022 14.633 1.00 89.56 229 GLN A O 1
ATOM 1690 N N . ALA A 1 230 ? -23.784 3.280 12.525 1.00 90.00 230 ALA A N 1
ATOM 1691 C CA . ALA A 1 230 ? -23.124 1.986 12.467 1.00 90.00 230 ALA A CA 1
ATOM 1692 C C . ALA A 1 230 ? -21.978 1.880 13.476 1.00 90.00 230 ALA A C 1
ATOM 1694 O O . ALA A 1 230 ? -21.901 0.880 14.182 1.00 90.00 230 ALA A O 1
ATOM 1695 N N . ARG A 1 231 ? -21.143 2.920 13.590 1.00 85.12 231 ARG A N 1
ATOM 1696 C CA . ARG A 1 231 ? -20.062 2.997 14.586 1.00 85.12 231 ARG A CA 1
ATOM 1697 C C . ARG A 1 231 ? -20.584 2.970 16.021 1.00 85.12 231 ARG A C 1
ATOM 1699 O O . ARG A 1 231 ? -20.022 2.271 16.847 1.00 85.12 231 ARG A O 1
ATOM 1706 N N . GLN A 1 232 ? -21.669 3.687 16.309 1.00 82.62 232 GLN A N 1
ATOM 1707 C CA . GLN A 1 232 ? -22.261 3.740 17.653 1.00 82.62 232 GLN A CA 1
ATOM 1708 C C . GLN A 1 232 ? -22.913 2.420 18.078 1.00 82.62 232 GLN A C 1
ATOM 1710 O O . GLN A 1 232 ? -22.886 2.064 19.249 1.00 82.62 232 GLN A O 1
ATOM 1715 N N . LYS A 1 233 ? -23.541 1.713 17.133 1.00 86.31 233 LYS A N 1
ATOM 1716 C CA . LYS A 1 233 ? -24.230 0.439 17.394 1.00 86.31 233 LYS A CA 1
ATOM 1717 C C . LYS A 1 233 ? -23.313 -0.770 17.279 1.00 86.31 233 LYS A C 1
ATOM 1719 O O . LYS A 1 233 ? -23.699 -1.868 17.672 1.00 86.31 233 LYS A O 1
ATOM 1724 N N . ALA A 1 234 ? -22.145 -0.598 16.673 1.00 84.81 234 ALA A N 1
ATOM 1725 C CA . ALA A 1 234 ? -21.152 -1.640 16.625 1.00 84.81 234 ALA A CA 1
ATOM 1726 C C . ALA A 1 234 ? -20.687 -1.949 18.045 1.00 84.81 234 ALA A C 1
ATOM 1728 O O . ALA A 1 234 ? -20.302 -1.038 18.769 1.00 84.81 234 ALA A O 1
ATOM 1729 N N . THR A 1 235 ? -20.668 -3.229 18.427 1.00 77.00 235 THR A N 1
ATOM 1730 C CA . THR A 1 235 ? -19.988 -3.613 19.672 1.00 77.00 235 THR A CA 1
ATOM 1731 C C . THR A 1 235 ? -18.527 -3.173 19.608 1.00 77.00 235 THR A C 1
ATOM 1733 O O . THR A 1 235 ? -17.991 -2.973 18.510 1.00 77.00 235 THR A O 1
ATOM 1736 N N . SER A 1 236 ? -17.846 -3.005 20.733 1.00 69.31 236 SER A N 1
ATOM 1737 C CA . SER A 1 236 ? -16.420 -2.691 20.640 1.00 69.31 236 SER A CA 1
ATOM 1738 C C . SER A 1 236 ? -15.627 -3.941 20.247 1.00 69.31 236 SER A C 1
ATOM 1740 O O . SER A 1 236 ? -16.134 -5.065 20.266 1.00 69.31 236 SER A O 1
ATOM 1742 N N . SER A 1 237 ? -14.415 -3.751 19.731 1.00 69.62 237 SER A N 1
ATOM 1743 C CA . SER A 1 237 ? -13.458 -4.840 19.521 1.00 69.62 237 SER A CA 1
ATOM 1744 C C . SER A 1 237 ? -12.051 -4.279 19.445 1.00 69.62 237 SER A C 1
ATOM 1746 O O . SER A 1 237 ? -11.865 -3.233 18.832 1.00 69.62 237 SER A O 1
ATOM 1748 N N . SER A 1 238 ? -11.071 -5.033 19.926 1.00 75.38 238 SER A N 1
ATOM 1749 C CA . SER A 1 238 ? -9.638 -4.786 19.728 1.00 75.38 238 SER A CA 1
ATOM 1750 C C . SER A 1 238 ? -9.133 -5.247 18.346 1.00 75.38 238 SER A C 1
ATOM 1752 O O . SER A 1 238 ? -7.990 -5.674 18.189 1.00 75.38 238 SER A O 1
ATOM 1754 N N . ALA A 1 239 ? -9.997 -5.235 17.324 1.00 87.25 239 ALA A N 1
ATOM 1755 C CA . ALA A 1 239 ? -9.592 -5.592 15.970 1.00 87.25 239 ALA A CA 1
ATOM 1756 C C . ALA A 1 239 ? -8.642 -4.529 15.401 1.00 87.25 239 ALA A C 1
ATOM 1758 O O . ALA A 1 239 ? -8.890 -3.333 15.541 1.00 87.25 239 ALA A O 1
ATOM 1759 N N . PHE A 1 240 ? -7.594 -4.959 14.694 1.00 89.38 240 PHE A N 1
ATOM 1760 C CA . PHE A 1 240 ? -6.712 -4.050 13.967 1.00 89.38 240 PHE A CA 1
ATOM 1761 C C . PHE A 1 240 ? -7.466 -3.280 12.879 1.00 89.38 240 PHE A C 1
ATOM 1763 O O . PHE A 1 240 ? -7.168 -2.112 12.672 1.00 89.38 240 PHE A O 1
ATOM 1770 N N . LEU A 1 241 ? -8.400 -3.933 12.180 1.00 92.06 241 LEU A N 1
ATOM 1771 C CA . LEU A 1 241 ? -9.177 -3.378 11.071 1.00 92.06 241 LEU A CA 1
ATOM 1772 C C . LEU A 1 241 ? -10.675 -3.610 11.297 1.00 92.06 241 LEU A C 1
ATOM 1774 O O . LEU A 1 241 ? -11.090 -4.733 11.582 1.00 92.06 241 LEU A O 1
ATOM 1778 N N . THR A 1 242 ? -11.507 -2.593 11.065 1.00 92.62 242 THR A N 1
ATOM 1779 C CA . THR A 1 242 ? -12.968 -2.760 10.981 1.00 92.62 242 THR A CA 1
ATOM 1780 C C . THR A 1 242 ? -13.486 -2.541 9.560 1.00 92.62 242 THR A C 1
ATOM 1782 O O . THR A 1 242 ? -13.316 -1.476 8.974 1.00 92.62 242 THR A O 1
ATOM 1785 N N . VAL A 1 243 ? -14.169 -3.545 9.011 1.00 95.50 243 VAL A N 1
ATOM 1786 C CA . VAL A 1 243 ? -14.766 -3.542 7.672 1.00 95.50 243 VAL A CA 1
ATOM 1787 C C . VAL A 1 243 ? -16.267 -3.290 7.771 1.00 95.50 243 VAL A C 1
ATOM 1789 O O . VAL A 1 243 ? -17.031 -4.190 8.124 1.00 95.50 243 VAL A O 1
ATOM 1792 N N . TYR A 1 244 ? -16.703 -2.082 7.428 1.00 95.19 244 TYR A N 1
ATOM 1793 C CA . TYR A 1 244 ? -18.111 -1.717 7.298 1.00 95.19 244 TYR A CA 1
ATOM 1794 C C . TYR A 1 244 ? -18.576 -1.956 5.863 1.00 95.19 244 TYR A C 1
ATOM 1796 O O . TYR A 1 244 ? -18.088 -1.316 4.936 1.00 95.19 244 TYR A O 1
ATOM 1804 N N . VAL A 1 245 ? -19.551 -2.842 5.661 1.00 96.62 245 VAL A N 1
ATOM 1805 C CA . VAL A 1 245 ? -20.175 -3.049 4.344 1.00 96.62 245 VAL A CA 1
ATOM 1806 C C . VAL A 1 245 ? -21.530 -2.365 4.320 1.00 96.62 245 VAL A C 1
ATOM 1808 O O . VAL A 1 245 ? -22.420 -2.695 5.108 1.00 96.62 245 VAL A O 1
ATOM 1811 N N . LEU A 1 246 ? -21.654 -1.390 3.425 1.00 94.50 246 LEU A N 1
ATOM 1812 C CA . LEU A 1 246 ? -22.743 -0.425 3.369 1.00 94.50 246 LEU A CA 1
ATOM 1813 C C . LEU A 1 246 ? -23.943 -0.973 2.576 1.00 94.50 246 LEU A C 1
ATOM 1815 O O . LEU A 1 246 ? -23.746 -1.729 1.619 1.00 94.50 246 LEU A O 1
ATOM 1819 N N . PRO A 1 247 ? -25.183 -0.556 2.894 1.00 94.56 247 PRO A N 1
ATOM 1820 C CA . PRO A 1 247 ? -26.336 -0.873 2.062 1.00 94.56 247 PRO A CA 1
ATOM 1821 C C . PRO A 1 247 ? -26.255 -0.170 0.705 1.00 94.56 247 PRO A C 1
ATOM 1823 O O . PRO A 1 247 ? -25.801 0.974 0.594 1.00 94.56 247 PRO A O 1
ATOM 1826 N N . GLY A 1 248 ? -26.738 -0.849 -0.336 1.00 92.19 248 GLY A N 1
ATOM 1827 C CA . GLY A 1 248 ? -26.708 -0.353 -1.708 1.00 92.19 248 GLY A CA 1
ATOM 1828 C C . GLY A 1 248 ? -27.361 1.026 -1.855 1.00 92.19 248 GLY A C 1
ATOM 1829 O O . GLY A 1 248 ? -28.486 1.257 -1.408 1.00 92.19 248 GLY A O 1
ATOM 1830 N N . GLY A 1 249 ? -26.651 1.951 -2.503 1.00 87.12 249 GLY A N 1
ATOM 1831 C CA . GLY A 1 249 ? -27.141 3.300 -2.797 1.00 87.12 249 GLY A CA 1
ATOM 1832 C C . GLY A 1 249 ? -27.170 4.273 -1.612 1.00 87.12 249 GLY A C 1
ATOM 1833 O O . GLY A 1 249 ? -27.709 5.362 -1.771 1.00 87.12 249 GLY A O 1
ATOM 1834 N N . VAL A 1 250 ? -26.617 3.913 -0.446 1.00 90.25 250 VAL A N 1
ATOM 1835 C CA . VAL A 1 250 ? -26.491 4.831 0.707 1.00 90.25 250 VAL A CA 1
ATOM 1836 C C . VAL A 1 250 ? -25.279 5.758 0.568 1.00 90.25 250 VAL A C 1
ATOM 1838 O O . VAL A 1 250 ? -25.363 6.939 0.888 1.00 90.25 250 VAL A O 1
ATOM 1841 N N . CYS A 1 251 ? -24.157 5.241 0.063 1.00 88.56 251 CYS A N 1
ATOM 1842 C CA . CYS A 1 251 ? -22.942 6.015 -0.197 1.00 88.56 251 CYS A CA 1
ATOM 1843 C C . CYS A 1 251 ? -22.509 5.845 -1.659 1.00 88.56 251 CYS A C 1
ATOM 1845 O O . CYS A 1 251 ? -22.620 4.756 -2.229 1.00 88.56 251 CYS A O 1
ATOM 1847 N N . SER A 1 252 ? -22.008 6.921 -2.267 1.00 85.50 252 SER A N 1
ATOM 1848 C CA . SER A 1 252 ? -21.552 6.942 -3.663 1.00 85.50 252 SER A CA 1
ATOM 1849 C C . SER A 1 252 ? -20.170 6.305 -3.851 1.00 85.50 252 SER A C 1
ATOM 1851 O O . SER A 1 252 ? -19.880 5.768 -4.925 1.00 85.50 252 SER A O 1
ATOM 1853 N N . THR A 1 253 ? -19.335 6.304 -2.813 1.00 83.69 253 THR A N 1
ATOM 1854 C CA . THR A 1 253 ? -17.949 5.818 -2.831 1.00 83.69 253 THR A CA 1
ATOM 1855 C C . THR A 1 253 ? -17.647 4.923 -1.631 1.00 83.69 253 THR A C 1
ATOM 1857 O O . THR A 1 253 ? -18.321 4.991 -0.597 1.00 83.69 253 THR A O 1
ATOM 1860 N N . SER A 1 254 ? -16.648 4.058 -1.805 1.00 88.44 254 SER A N 1
ATOM 1861 C CA . SER A 1 254 ? -15.934 3.443 -0.687 1.00 88.44 254 SER A CA 1
ATOM 1862 C C . SER A 1 254 ? -14.913 4.448 -0.135 1.00 88.44 254 SER A C 1
ATOM 1864 O O . SER A 1 254 ? -14.576 5.413 -0.828 1.00 88.44 254 SER A O 1
ATOM 1866 N N . ASN A 1 255 ? -14.515 4.291 1.128 1.00 85.12 255 ASN A N 1
ATOM 1867 C CA . ASN A 1 255 ? -13.414 5.056 1.715 1.00 85.12 255 ASN A CA 1
ATOM 1868 C C . ASN A 1 255 ? -12.799 4.346 2.929 1.00 85.12 255 ASN A C 1
ATOM 1870 O O . ASN A 1 255 ? -13.428 3.477 3.544 1.00 85.12 255 ASN A O 1
ATOM 1874 N N . ALA A 1 256 ? -11.604 4.780 3.311 1.00 84.38 256 ALA A N 1
ATOM 1875 C CA . ALA A 1 256 ? -10.858 4.273 4.450 1.00 84.38 256 ALA A CA 1
ATOM 1876 C C . ALA A 1 256 ? -10.294 5.411 5.304 1.00 84.38 256 ALA A C 1
ATOM 1878 O O . ALA A 1 256 ? -9.986 6.491 4.805 1.00 84.38 256 ALA A O 1
ATOM 1879 N N . GLY A 1 257 ? -10.132 5.137 6.595 1.00 73.19 257 GLY A N 1
ATOM 1880 C CA . GLY A 1 257 ? -9.529 6.046 7.566 1.00 73.19 257 GLY A CA 1
ATOM 1881 C C . GLY A 1 257 ? -9.510 5.411 8.954 1.00 73.19 257 GLY A C 1
ATOM 1882 O O . GLY A 1 257 ? -10.369 4.584 9.260 1.00 73.19 257 GLY A O 1
ATOM 1883 N N . SER A 1 258 ? -8.517 5.756 9.779 1.00 71.00 258 SER A N 1
ATOM 1884 C CA . SER A 1 258 ? -8.406 5.322 11.186 1.00 71.00 258 SER A CA 1
ATOM 1885 C C . SER A 1 258 ? -8.751 3.842 11.408 1.00 71.00 258 SER A C 1
ATOM 1887 O O . SER A 1 258 ? -9.710 3.510 12.107 1.00 71.00 258 SER A O 1
ATOM 1889 N N . ARG A 1 259 ? -8.016 2.941 10.731 1.00 81.19 259 ARG A N 1
ATOM 1890 C CA . ARG A 1 259 ? -8.184 1.476 10.845 1.00 81.19 259 ARG A CA 1
ATOM 1891 C C . ARG A 1 259 ? -9.592 0.959 10.495 1.00 81.19 259 ARG A C 1
ATOM 1893 O O . ARG A 1 259 ? -9.971 -0.155 10.853 1.00 81.19 259 ARG A O 1
ATOM 1900 N N . SER A 1 260 ? -10.373 1.743 9.761 1.00 86.88 260 SER A N 1
ATOM 1901 C CA . SER A 1 260 ? -11.715 1.390 9.308 1.00 86.88 260 SER A CA 1
ATOM 1902 C C . SER A 1 260 ? -11.835 1.545 7.798 1.00 86.88 260 SER A C 1
ATOM 1904 O O . SER A 1 260 ? -11.299 2.486 7.217 1.00 86.88 260 SER A O 1
ATOM 1906 N N . VAL A 1 261 ? -12.587 0.646 7.169 1.00 91.44 261 VAL A N 1
ATOM 1907 C CA . VAL A 1 261 ? -12.948 0.733 5.749 1.00 91.44 261 VAL A CA 1
ATOM 1908 C C . VAL A 1 261 ? -14.461 0.690 5.603 1.00 91.44 261 VAL A C 1
ATOM 1910 O O . VAL A 1 261 ? -15.134 -0.096 6.267 1.00 91.44 261 VAL A O 1
ATOM 1913 N N . ASN A 1 262 ? -15.006 1.537 4.738 1.00 91.62 262 ASN A N 1
ATOM 1914 C CA . ASN A 1 262 ? -16.418 1.580 4.391 1.00 91.62 262 ASN A CA 1
ATOM 1915 C C . ASN A 1 262 ? -16.567 1.186 2.926 1.00 91.62 262 ASN A C 1
ATOM 1917 O O . ASN A 1 262 ? -16.127 1.905 2.034 1.00 91.62 262 ASN A O 1
ATOM 1921 N N . LEU A 1 263 ? -17.214 0.055 2.679 1.00 93.69 263 LEU A N 1
ATOM 1922 C CA . LEU A 1 263 ? -17.276 -0.585 1.374 1.00 93.69 263 LEU A CA 1
ATOM 1923 C C . LEU A 1 263 ? -18.710 -0.578 0.866 1.00 93.69 263 LEU A C 1
ATOM 1925 O O . LEU A 1 263 ? -19.603 -1.158 1.485 1.00 93.69 263 LEU A O 1
ATOM 1929 N N . LYS A 1 264 ? -18.945 0.040 -0.293 1.00 88.19 264 LYS A N 1
ATOM 1930 C CA . LYS A 1 264 ? -20.283 0.073 -0.910 1.00 88.19 264 LYS A CA 1
ATOM 1931 C C . LYS A 1 264 ? -20.694 -1.231 -1.614 1.00 88.19 264 LYS A C 1
ATOM 1933 O O . LYS A 1 264 ? -21.783 -1.294 -2.178 1.00 88.19 264 LYS A O 1
ATOM 1938 N N . GLY A 1 265 ? -19.834 -2.253 -1.626 1.00 79.12 265 GLY A N 1
ATOM 1939 C CA . GLY A 1 265 ? -20.059 -3.508 -2.348 1.00 79.12 265 GLY A CA 1
ATOM 1940 C C . GLY A 1 265 ? -19.090 -4.628 -1.957 1.00 79.12 265 GLY A C 1
ATOM 1941 O O . GLY A 1 265 ? -18.465 -4.581 -0.901 1.00 79.12 265 GLY A O 1
ATOM 1942 N N . THR A 1 266 ? -18.991 -5.655 -2.809 1.00 79.38 266 THR A N 1
ATOM 1943 C CA . THR A 1 266 ? -18.145 -6.857 -2.620 1.00 79.38 266 THR A CA 1
ATOM 1944 C C . THR A 1 266 ? -17.049 -7.009 -3.673 1.00 79.38 266 THR A C 1
ATOM 1946 O O . THR A 1 266 ? -16.472 -8.088 -3.799 1.00 79.38 266 THR A O 1
ATOM 1949 N N . LEU A 1 267 ? -16.782 -5.978 -4.482 1.00 88.31 267 LEU A N 1
ATOM 1950 C CA . LEU A 1 267 ? -15.715 -6.066 -5.475 1.00 88.31 267 LEU A CA 1
ATOM 1951 C C . LEU A 1 267 ? -14.384 -6.243 -4.749 1.00 88.31 267 LEU A C 1
ATOM 1953 O O . LEU A 1 267 ? -14.031 -5.420 -3.912 1.00 88.31 267 LEU A O 1
ATOM 1957 N N . PHE A 1 268 ? -13.635 -7.289 -5.096 1.00 92.31 268 PHE A N 1
ATOM 1958 C CA . PHE A 1 268 ? -12.344 -7.581 -4.472 1.00 92.31 268 PHE A CA 1
ATOM 1959 C C . PHE A 1 268 ? -11.405 -6.363 -4.479 1.00 92.31 268 PHE A C 1
ATOM 1961 O O . PHE A 1 268 ? -10.807 -6.035 -3.458 1.00 92.31 268 PHE A O 1
ATOM 1968 N N . ARG A 1 269 ? -11.355 -5.636 -5.605 1.00 92.31 269 ARG A N 1
ATOM 1969 C CA . ARG A 1 269 ? -10.567 -4.406 -5.738 1.00 92.31 269 ARG A CA 1
ATOM 1970 C C . ARG A 1 269 ? -10.924 -3.363 -4.677 1.00 92.31 269 ARG A C 1
ATOM 1972 O O . ARG A 1 269 ? -10.011 -2.757 -4.148 1.00 92.31 269 ARG A O 1
ATOM 1979 N N . ASP A 1 270 ? -12.204 -3.162 -4.343 1.00 92.38 270 ASP A N 1
ATOM 1980 C CA . ASP A 1 270 ? -12.587 -2.203 -3.291 1.00 92.38 270 ASP A CA 1
ATOM 1981 C C . ASP A 1 270 ? -11.970 -2.587 -1.944 1.00 92.38 270 ASP A C 1
ATOM 1983 O O . ASP A 1 270 ? -11.448 -1.739 -1.235 1.00 92.38 270 ASP A O 1
ATOM 1987 N N . TYR A 1 271 ? -11.966 -3.876 -1.608 1.00 95.19 271 TYR A N 1
ATOM 1988 C CA . TYR A 1 271 ? -11.368 -4.354 -0.363 1.00 95.19 271 TYR A CA 1
ATOM 1989 C C . TYR A 1 271 ? -9.856 -4.128 -0.371 1.00 95.19 271 TYR A C 1
ATOM 1991 O O . TYR A 1 271 ? -9.320 -3.573 0.583 1.00 95.19 271 TYR A O 1
ATOM 1999 N N . ALA A 1 272 ? -9.175 -4.511 -1.454 1.00 96.06 272 ALA A N 1
ATOM 2000 C CA . ALA A 1 272 ? -7.736 -4.306 -1.587 1.00 96.06 272 ALA A CA 1
ATOM 2001 C C . ALA A 1 272 ? -7.356 -2.815 -1.560 1.00 96.06 272 ALA A C 1
ATOM 2003 O O . ALA A 1 272 ? -6.411 -2.449 -0.873 1.00 96.06 272 ALA A O 1
ATOM 2004 N N . HIS A 1 273 ? -8.115 -1.955 -2.240 1.00 94.81 273 HIS A N 1
ATOM 2005 C CA . HIS A 1 273 ? -7.907 -0.506 -2.288 1.00 94.81 273 HIS A CA 1
ATOM 2006 C C . HIS A 1 273 ? -8.041 0.133 -0.902 1.00 94.81 273 HIS A C 1
ATOM 2008 O O . HIS A 1 273 ? -7.100 0.741 -0.395 1.00 94.81 273 HIS A O 1
ATOM 2014 N N . GLU A 1 274 ? -9.186 -0.065 -0.246 1.00 92.75 274 GLU A N 1
ATOM 2015 C CA . GLU A 1 274 ? -9.458 0.578 1.040 1.00 92.75 274 GLU A CA 1
ATOM 2016 C C . GLU A 1 274 ? -8.576 0.022 2.165 1.00 92.75 274 GLU A C 1
ATOM 2018 O O . GLU A 1 274 ? -8.152 0.755 3.057 1.00 92.75 274 GLU A O 1
ATOM 2023 N N . VAL A 1 275 ? -8.244 -1.272 2.141 1.00 94.50 275 VAL A N 1
ATOM 2024 C CA . VAL A 1 275 ? -7.288 -1.816 3.115 1.00 94.50 275 VAL A CA 1
ATOM 2025 C C . VAL A 1 275 ? -5.864 -1.347 2.797 1.00 94.50 275 VAL A C 1
ATOM 2027 O O . VAL A 1 275 ? -5.107 -1.069 3.723 1.00 94.50 275 VAL A O 1
ATOM 2030 N N . GLY A 1 276 ? -5.507 -1.146 1.524 1.00 94.19 276 GLY A N 1
ATOM 2031 C CA . GLY A 1 276 ? -4.255 -0.500 1.117 1.00 94.19 276 GLY A CA 1
ATOM 2032 C C . GLY A 1 276 ? -4.069 0.880 1.750 1.00 94.19 276 GLY A C 1
ATOM 2033 O O . GLY A 1 276 ? -2.995 1.172 2.280 1.00 94.19 276 GLY A O 1
ATOM 2034 N N . HIS A 1 277 ? -5.132 1.680 1.808 1.00 90.12 277 HIS A N 1
ATOM 2035 C CA . HIS A 1 277 ? -5.149 2.948 2.538 1.00 90.12 277 HIS A CA 1
ATOM 2036 C C . HIS A 1 277 ? -4.855 2.780 4.036 1.00 90.12 277 HIS A C 1
ATOM 2038 O O . HIS A 1 277 ? -3.996 3.475 4.581 1.00 90.12 277 HIS A O 1
ATOM 2044 N N . VAL A 1 278 ? -5.467 1.796 4.706 1.00 88.25 278 VAL A N 1
ATOM 2045 C CA . VAL A 1 278 ? -5.162 1.489 6.121 1.00 88.25 278 VAL A CA 1
ATOM 2046 C C . VAL A 1 278 ? -3.690 1.093 6.317 1.00 88.25 278 VAL A C 1
ATOM 2048 O O . VAL A 1 278 ? -3.069 1.479 7.311 1.00 88.25 278 VAL A O 1
ATOM 2051 N N . LEU A 1 279 ? -3.100 0.377 5.355 1.00 90.94 279 LEU A N 1
ATOM 2052 C CA . LEU A 1 279 ? -1.680 0.005 5.366 1.00 90.94 279 LEU A CA 1
ATOM 2053 C C . LEU A 1 279 ? -0.742 1.192 5.068 1.00 90.94 279 LEU A C 1
ATOM 2055 O O . LEU A 1 279 ? 0.450 1.140 5.382 1.00 90.94 279 LEU A O 1
ATOM 2059 N N . GLY A 1 280 ? -1.270 2.313 4.575 1.00 86.12 280 GLY A N 1
ATOM 2060 C CA . GLY A 1 280 ? -0.533 3.556 4.333 1.00 86.12 280 GLY A CA 1
ATOM 2061 C C . GLY A 1 280 ? -0.211 3.830 2.866 1.00 86.12 280 GLY A C 1
ATOM 2062 O O . GLY A 1 280 ? 0.734 4.567 2.578 1.00 86.12 280 GLY A O 1
ATOM 2063 N N . LEU A 1 281 ? -0.963 3.232 1.942 1.00 90.81 281 LEU A N 1
ATOM 2064 C CA . LEU A 1 281 ? -0.874 3.538 0.520 1.00 90.81 281 LEU A CA 1
ATOM 2065 C C . LEU A 1 281 ? -1.807 4.692 0.153 1.00 90.81 281 LEU A C 1
ATOM 2067 O O . LEU A 1 281 ? -2.953 4.731 0.591 1.00 90.81 281 LEU A O 1
ATOM 2071 N N . ALA A 1 282 ? -1.323 5.590 -0.696 1.00 87.94 282 ALA A N 1
ATOM 2072 C CA . ALA A 1 282 ? -2.124 6.624 -1.344 1.00 87.94 282 ALA A CA 1
ATOM 2073 C C . ALA A 1 282 ? -2.422 6.215 -2.800 1.00 87.94 282 ALA A C 1
ATOM 2075 O O . ALA A 1 282 ? -1.981 5.155 -3.270 1.00 87.94 282 ALA A O 1
ATOM 2076 N N . HIS A 1 283 ? -3.194 7.024 -3.521 1.00 90.12 283 HIS A N 1
ATOM 2077 C CA . HIS A 1 283 ? -3.664 6.680 -4.860 1.00 90.12 283 HIS A CA 1
ATOM 2078 C C . HIS A 1 283 ? -2.535 6.506 -5.891 1.00 90.12 283 HIS A C 1
ATOM 2080 O O . HIS A 1 283 ? -1.462 7.117 -5.825 1.00 90.12 283 HIS A O 1
ATOM 2086 N N . GLY A 1 284 ? -2.810 5.666 -6.893 1.00 92.44 284 GLY A N 1
ATOM 2087 C CA . GLY A 1 284 ? -1.992 5.517 -8.096 1.00 92.44 284 GLY A CA 1
ATOM 2088 C C . GLY A 1 284 ? -2.498 6.399 -9.233 1.00 92.44 284 GLY A C 1
ATOM 2089 O O . GLY A 1 284 ? -3.535 6.124 -9.833 1.00 92.44 284 GLY A O 1
ATOM 2090 N N . ASN A 1 285 ? -1.764 7.459 -9.551 1.00 93.12 285 ASN A N 1
ATOM 2091 C CA . ASN A 1 285 ? -2.128 8.459 -10.553 1.00 93.12 285 ASN A CA 1
ATOM 2092 C C . ASN A 1 285 ? -1.399 8.222 -11.883 1.00 93.12 285 ASN A C 1
ATOM 2094 O O . ASN A 1 285 ? -0.352 7.581 -11.927 1.00 93.12 285 ASN A O 1
ATOM 2098 N N . VAL A 1 286 ? -1.907 8.799 -12.972 1.00 93.19 286 VAL A N 1
ATOM 2099 C CA . VAL A 1 286 ? -1.215 8.814 -14.274 1.00 93.19 286 VAL A CA 1
ATOM 2100 C C . VAL A 1 286 ? -1.011 10.250 -14.713 1.00 93.19 286 VAL A C 1
ATOM 2102 O O . VAL A 1 286 ? -1.948 11.045 -14.660 1.00 93.19 286 VAL A O 1
ATOM 2105 N N . ARG A 1 287 ? 0.191 10.576 -15.184 1.00 91.38 287 ARG A N 1
ATOM 2106 C CA . ARG A 1 287 ? 0.439 11.814 -15.918 1.00 91.38 287 ARG A CA 1
ATOM 2107 C C . ARG A 1 287 ? 0.401 11.516 -17.410 1.00 91.38 287 ARG A C 1
ATOM 2109 O O . ARG A 1 287 ? 1.135 10.657 -17.884 1.00 91.38 287 ARG A O 1
ATOM 2116 N N . ASP A 1 288 ? -0.455 12.218 -18.139 1.00 85.25 288 ASP A N 1
ATOM 2117 C CA . ASP A 1 288 ? -0.444 12.190 -19.596 1.00 85.25 288 ASP A CA 1
ATOM 2118 C C . ASP A 1 288 ? 0.858 12.847 -20.085 1.00 85.25 288 ASP A C 1
ATOM 2120 O O . ASP A 1 288 ? 1.081 14.028 -19.803 1.00 85.25 288 ASP A O 1
ATOM 2124 N N . PRO A 1 289 ? 1.733 12.114 -20.791 1.00 78.69 289 PRO A N 1
ATOM 2125 C CA . PRO A 1 289 ? 3.008 12.656 -21.245 1.00 78.69 289 PRO A CA 1
ATOM 2126 C C . PRO A 1 289 ? 2.844 13.743 -22.318 1.00 78.69 289 PRO A C 1
ATOM 2128 O O . PRO A 1 289 ? 3.709 14.603 -22.436 1.00 78.69 289 PRO A O 1
ATOM 2131 N N . SER A 1 290 ? 1.743 13.740 -23.077 1.00 82.50 290 SER A N 1
ATOM 2132 C CA . SER A 1 290 ? 1.505 14.684 -24.177 1.00 82.50 290 SER A CA 1
ATOM 2133 C C . SER A 1 290 ? 0.918 16.016 -23.711 1.00 82.50 290 SER A C 1
ATOM 2135 O O . SER A 1 290 ? 1.284 17.069 -24.226 1.00 82.50 290 SER A O 1
ATOM 2137 N N . THR A 1 291 ? 0.027 15.981 -22.718 1.00 85.00 291 THR A N 1
ATOM 2138 C CA . THR A 1 291 ? -0.649 17.183 -22.203 1.00 85.00 291 THR A CA 1
ATOM 2139 C C . THR A 1 291 ? -0.104 17.643 -20.853 1.00 85.00 291 THR A C 1
ATOM 2141 O O . THR A 1 291 ? -0.401 18.746 -20.406 1.00 85.00 291 THR A O 1
ATOM 2144 N N . GLY A 1 292 ? 0.660 16.794 -20.160 1.00 84.12 292 GLY A N 1
ATOM 2145 C CA . GLY A 1 292 ? 1.092 17.014 -18.782 1.00 84.12 292 GLY A CA 1
ATOM 2146 C C . GLY A 1 292 ? -0.026 16.865 -17.744 1.00 84.12 292 GLY A C 1
ATOM 2147 O O . GLY A 1 292 ? 0.260 16.983 -16.549 1.00 84.12 292 GLY A O 1
ATOM 2148 N N . THR A 1 293 ? -1.265 16.596 -18.176 1.00 88.88 293 THR A N 1
ATOM 2149 C CA . THR A 1 293 ? -2.455 16.495 -17.321 1.00 88.88 293 THR A CA 1
ATOM 2150 C C . THR A 1 293 ? -2.361 15.286 -16.399 1.00 88.88 293 THR A C 1
ATOM 2152 O O . THR A 1 293 ? -1.981 14.195 -16.823 1.00 88.88 293 THR A O 1
ATOM 2155 N N . VAL A 1 294 ? -2.753 15.453 -15.136 1.00 88.12 294 VAL A N 1
ATOM 2156 C CA . VAL A 1 294 ? -2.808 14.353 -14.168 1.00 88.12 294 VAL A CA 1
ATOM 2157 C C . VAL A 1 294 ? -4.217 13.773 -14.118 1.00 88.12 294 VAL A C 1
ATOM 2159 O O . VAL A 1 294 ? -5.184 14.467 -13.810 1.00 88.12 294 VAL A O 1
ATOM 2162 N N . LYS A 1 295 ? -4.326 12.472 -14.383 1.00 88.62 295 LYS A N 1
ATOM 2163 C CA . LYS A 1 295 ? -5.532 11.683 -14.154 1.00 88.62 295 LYS A CA 1
ATOM 2164 C C . LYS A 1 295 ? -5.437 11.014 -12.788 1.00 88.62 295 LYS A C 1
ATOM 2166 O O . LYS A 1 295 ? -4.704 10.033 -12.612 1.00 88.62 295 LYS A O 1
ATOM 2171 N N . SER A 1 296 ? -6.194 11.558 -11.840 1.00 84.69 296 SER A N 1
ATOM 2172 C CA . SER A 1 296 ? -6.278 11.024 -10.482 1.00 84.69 296 SER A CA 1
ATOM 2173 C C . SER A 1 296 ? -6.753 9.570 -10.481 1.00 84.69 296 SER A C 1
ATOM 2175 O O . SER A 1 296 ? -7.660 9.213 -11.241 1.00 84.69 296 SER A O 1
ATOM 2177 N N . SER A 1 297 ? -6.095 8.734 -9.676 1.00 84.38 297 SER A N 1
ATOM 2178 C CA . SER A 1 297 ? -6.369 7.301 -9.520 1.00 84.38 297 SER A CA 1
ATOM 2179 C C . SER A 1 297 ? -6.371 6.529 -10.853 1.00 84.38 297 SER A C 1
ATOM 2181 O O . SER A 1 297 ? -6.996 5.479 -10.987 1.00 84.38 297 SER A O 1
ATOM 2183 N N . GLY A 1 298 ? -5.709 7.070 -11.881 1.00 89.75 298 GLY A N 1
ATOM 2184 C CA . GLY A 1 298 ? -5.722 6.545 -13.243 1.00 89.75 298 GLY A CA 1
ATOM 2185 C C . GLY A 1 298 ? -4.780 5.367 -13.493 1.00 89.75 298 GLY A C 1
ATOM 2186 O O . GLY A 1 298 ? -4.783 4.836 -14.604 1.00 89.75 298 GLY A O 1
ATOM 2187 N N . ASP A 1 299 ? -3.957 4.973 -12.520 1.00 92.88 299 ASP A N 1
ATOM 2188 C CA . ASP A 1 299 ? -2.980 3.901 -12.706 1.00 92.88 299 ASP A CA 1
ATOM 2189 C C . ASP A 1 299 ? -3.677 2.533 -12.697 1.00 92.88 299 ASP A C 1
ATOM 2191 O O . ASP A 1 299 ? -4.198 2.068 -11.687 1.00 92.88 299 ASP A O 1
ATOM 2195 N N . SER A 1 300 ? -3.685 1.886 -13.862 1.00 92.06 300 SER A N 1
ATOM 2196 C CA . SER A 1 300 ? -4.292 0.563 -14.070 1.00 92.06 300 SER A CA 1
ATOM 2197 C C . SER A 1 300 ? -3.432 -0.604 -13.578 1.00 92.06 300 SER A C 1
ATOM 2199 O O . SER A 1 300 ? -3.865 -1.752 -13.635 1.00 92.06 300 SER A O 1
ATOM 2201 N N . SER A 1 301 ? -2.204 -0.341 -13.125 1.00 94.12 301 SER A N 1
ATOM 2202 C CA . SER A 1 301 ? -1.281 -1.367 -12.634 1.00 94.12 301 SER A CA 1
ATOM 2203 C C . SER A 1 301 ? -1.400 -1.637 -11.133 1.00 94.12 301 SER A C 1
ATOM 2205 O O . SER A 1 301 ? -0.834 -2.624 -10.668 1.00 94.12 301 SER A O 1
ATOM 2207 N N . THR A 1 302 ? -2.135 -0.802 -10.387 1.00 96.25 302 THR A N 1
ATOM 2208 C CA . THR A 1 302 ? -2.251 -0.887 -8.926 1.00 96.25 302 THR A CA 1
ATOM 2209 C C . THR A 1 302 ? -3.699 -0.942 -8.443 1.00 96.25 302 THR A C 1
ATOM 2211 O O . THR A 1 302 ? -4.574 -0.274 -8.998 1.00 96.25 302 THR A O 1
ATOM 2214 N N . TYR A 1 303 ? -3.974 -1.692 -7.371 1.00 95.88 303 TYR A N 1
ATOM 2215 C CA . TYR A 1 303 ? -5.250 -1.615 -6.651 1.00 95.88 303 TYR A CA 1
ATOM 2216 C C . TYR A 1 303 ? -5.556 -0.218 -6.114 1.00 95.88 303 TYR A C 1
ATOM 2218 O O . TYR A 1 303 ? -6.722 0.065 -5.878 1.00 95.88 303 TYR A O 1
ATOM 2226 N N . MET A 1 304 ? -4.562 0.668 -5.989 1.00 94.19 304 MET A N 1
ATOM 2227 C CA . MET A 1 304 ? -4.756 2.064 -5.577 1.00 94.19 304 MET A CA 1
ATOM 2228 C C . MET A 1 304 ? -5.261 2.983 -6.708 1.00 94.19 304 MET A C 1
ATOM 2230 O O . MET A 1 304 ? -5.335 4.198 -6.533 1.00 94.19 304 MET A O 1
ATOM 2234 N N . GLY A 1 305 ? -5.594 2.426 -7.875 1.00 90.88 305 GLY A N 1
ATOM 2235 C CA . GLY A 1 305 ? -6.302 3.110 -8.957 1.00 90.88 305 GLY A CA 1
ATOM 2236 C C . GLY A 1 305 ? -7.798 2.768 -9.000 1.00 90.88 305 GLY A C 1
ATOM 2237 O O . GLY A 1 305 ? -8.295 1.933 -8.245 1.00 90.88 305 GLY A O 1
ATOM 2238 N N . ILE A 1 306 ? -8.537 3.397 -9.918 1.00 87.25 306 ILE A N 1
ATOM 2239 C CA . ILE A 1 306 ? -9.975 3.135 -10.132 1.00 87.25 306 ILE A CA 1
ATOM 2240 C C . ILE A 1 306 ? -10.243 1.888 -10.976 1.00 87.25 306 ILE A C 1
ATOM 2242 O O . ILE A 1 306 ? -11.352 1.345 -10.960 1.00 87.25 306 ILE A O 1
ATOM 2246 N N . PHE A 1 307 ? -9.257 1.452 -11.756 1.00 89.94 307 PHE A N 1
ATOM 2247 C CA . PHE A 1 307 ? -9.404 0.334 -12.679 1.00 89.94 307 PHE A CA 1
ATOM 2248 C C . PHE A 1 307 ? -9.318 -1.005 -11.946 1.00 89.94 307 PHE A C 1
ATOM 2250 O O . PHE A 1 307 ? -8.885 -1.087 -10.797 1.00 89.94 307 PHE A O 1
ATOM 2257 N N . ALA A 1 308 ? -9.777 -2.071 -12.600 1.00 89.12 308 ALA A N 1
ATOM 2258 C CA . ALA A 1 308 ? -9.394 -3.405 -12.165 1.00 89.12 308 ALA A CA 1
ATOM 2259 C C . ALA A 1 308 ? -7.866 -3.519 -12.272 1.00 89.12 308 ALA A C 1
ATOM 2261 O O . ALA A 1 308 ? -7.282 -2.981 -13.210 1.00 89.12 308 ALA A O 1
ATOM 2262 N N . SER A 1 309 ? -7.246 -4.194 -11.312 1.00 91.81 309 SER A N 1
ATOM 2263 C CA . SER A 1 309 ? -5.794 -4.330 -11.193 1.00 91.81 309 SER A CA 1
ATOM 2264 C C . SER A 1 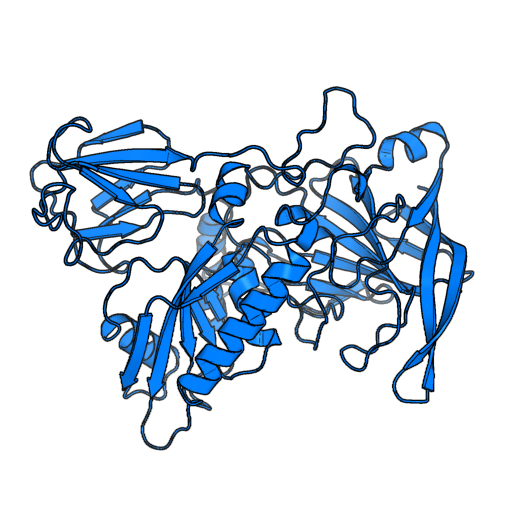309 ? -5.470 -5.702 -10.620 1.00 91.81 309 SER A C 1
ATOM 2266 O O . SER A 1 309 ? -6.328 -6.319 -9.995 1.00 91.81 309 SER A O 1
ATOM 2268 N N . ASP A 1 310 ? -4.252 -6.184 -10.855 1.00 89.56 310 ASP A N 1
ATOM 2269 C CA . ASP A 1 310 ? -3.822 -7.512 -10.401 1.00 89.56 310 ASP A CA 1
ATOM 2270 C C . ASP A 1 310 ? -3.046 -7.458 -9.063 1.00 89.56 310 ASP A C 1
ATOM 2272 O O . ASP A 1 310 ? -2.983 -8.457 -8.346 1.00 89.56 310 ASP A O 1
ATOM 2276 N N . ASN A 1 311 ? -2.446 -6.312 -8.714 1.00 95.06 311 ASN A N 1
ATOM 2277 C CA . ASN A 1 311 ? -1.554 -6.155 -7.555 1.00 95.06 311 ASN A CA 1
ATOM 2278 C C . ASN A 1 311 ? -1.444 -4.677 -7.119 1.00 95.06 311 ASN A C 1
ATOM 2280 O O . ASN A 1 311 ? -2.103 -3.821 -7.704 1.00 95.06 311 ASN A O 1
ATOM 2284 N N . TYR A 1 312 ? -0.606 -4.360 -6.128 1.00 97.62 312 TYR A N 1
ATOM 2285 C CA . TYR A 1 312 ? -0.011 -3.027 -5.959 1.00 97.62 312 TYR A CA 1
ATOM 2286 C C . TYR A 1 312 ? 1.208 -2.848 -6.880 1.00 97.62 312 TYR A C 1
ATOM 2288 O O . TYR A 1 312 ? 1.846 -3.827 -7.274 1.00 97.62 312 TYR A O 1
ATOM 2296 N N . ASN A 1 313 ? 1.557 -1.604 -7.220 1.00 97.50 313 ASN A N 1
ATOM 2297 C CA . ASN A 1 313 ? 2.739 -1.333 -8.046 1.00 97.50 313 ASN A CA 1
ATOM 2298 C C . ASN A 1 313 ? 4.038 -1.373 -7.212 1.00 97.50 313 ASN A C 1
ATOM 2300 O O . ASN A 1 313 ? 4.016 -1.397 -5.980 1.00 97.50 313 ASN A O 1
ATOM 2304 N N . LEU A 1 314 ? 5.197 -1.415 -7.881 1.00 98.06 314 LEU A N 1
ATOM 2305 C CA . LEU A 1 314 ? 6.480 -1.670 -7.210 1.00 98.06 314 LEU A CA 1
ATOM 2306 C C . LEU A 1 314 ? 6.830 -0.674 -6.081 1.00 98.06 314 LEU A C 1
ATOM 2308 O O . LEU A 1 314 ? 7.241 -1.151 -5.024 1.00 98.06 314 LEU A O 1
ATOM 2312 N N . PRO A 1 315 ? 6.662 0.659 -6.231 1.00 97.38 315 PRO A N 1
ATOM 2313 C CA . PRO A 1 315 ? 6.903 1.586 -5.121 1.00 97.38 315 PRO A CA 1
ATOM 2314 C C . PRO A 1 315 ? 6.073 1.258 -3.873 1.00 97.38 315 PRO A C 1
ATOM 2316 O O . PRO A 1 315 ? 6.577 1.320 -2.754 1.00 97.38 315 PRO A O 1
ATOM 2319 N N . GLN A 1 316 ? 4.811 0.866 -4.063 1.00 97.25 316 GLN A N 1
ATOM 2320 C CA . GLN A 1 316 ? 3.896 0.524 -2.974 1.00 97.25 316 GLN A CA 1
ATOM 2321 C C . GLN A 1 316 ? 4.284 -0.798 -2.304 1.00 97.25 316 GLN A C 1
ATOM 2323 O O . GLN A 1 316 ? 4.314 -0.871 -1.079 1.00 97.25 316 GLN A O 1
ATOM 2328 N N . LEU A 1 317 ? 4.650 -1.821 -3.084 1.00 97.50 317 LEU A N 1
ATOM 2329 C CA . LEU A 1 317 ? 5.170 -3.087 -2.551 1.00 97.50 317 LEU A CA 1
ATOM 2330 C C . LEU A 1 317 ? 6.469 -2.878 -1.760 1.00 97.50 317 LEU A C 1
ATOM 2332 O O . LEU A 1 317 ? 6.631 -3.439 -0.676 1.00 97.50 317 LEU A O 1
ATOM 2336 N N . HIS A 1 318 ? 7.373 -2.043 -2.280 1.00 96.25 318 HIS A N 1
ATOM 2337 C CA . HIS A 1 318 ? 8.608 -1.677 -1.596 1.00 96.25 318 HIS A CA 1
ATOM 2338 C C . HIS A 1 318 ? 8.315 -0.977 -0.270 1.00 96.25 318 HIS A C 1
ATOM 2340 O O . HIS A 1 318 ? 8.806 -1.423 0.760 1.00 96.25 318 HIS A O 1
ATOM 2346 N N . TRP A 1 319 ? 7.454 0.046 -0.274 1.00 94.31 319 TRP A N 1
ATOM 2347 C CA . TRP A 1 319 ? 7.049 0.784 0.927 1.00 94.31 319 TRP A CA 1
ATOM 2348 C C . TRP A 1 319 ? 6.449 -0.108 2.011 1.00 94.31 319 TRP A C 1
ATOM 2350 O O . TRP A 1 319 ? 6.747 0.065 3.191 1.00 94.31 319 TRP A O 1
ATOM 2360 N N . LEU A 1 320 ? 5.637 -1.094 1.628 1.00 94.81 320 LEU A N 1
ATOM 2361 C CA . LEU A 1 320 ? 5.050 -2.065 2.553 1.00 94.81 320 LEU A CA 1
ATOM 2362 C C . LEU A 1 320 ? 6.072 -3.069 3.114 1.00 94.81 320 LEU A C 1
ATOM 2364 O O . LEU A 1 320 ? 5.733 -3.862 3.991 1.00 94.81 320 LEU A O 1
ATOM 2368 N N . GLY A 1 321 ? 7.322 -3.048 2.642 1.00 94.50 321 GLY A N 1
ATOM 2369 C CA . GLY A 1 321 ? 8.343 -4.022 3.023 1.00 94.50 321 GLY A CA 1
ATOM 2370 C C . GLY A 1 321 ? 8.049 -5.409 2.457 1.00 94.50 321 GLY A C 1
ATOM 2371 O O . GLY A 1 321 ? 8.327 -6.413 3.104 1.00 94.50 321 GLY A O 1
ATOM 2372 N N . TRP A 1 322 ? 7.422 -5.486 1.280 1.00 96.19 322 TRP A N 1
ATOM 2373 C CA . TRP A 1 322 ? 7.066 -6.751 0.619 1.00 96.19 322 TRP A CA 1
ATOM 2374 C C . TRP A 1 322 ? 8.066 -7.154 -0.469 1.00 96.19 322 TRP A C 1
ATOM 2376 O O . TRP A 1 322 ? 7.855 -8.131 -1.186 1.00 96.19 322 TRP A O 1
ATOM 2386 N N . THR A 1 323 ? 9.172 -6.424 -0.580 1.00 95.31 323 THR A N 1
ATOM 2387 C CA . THR A 1 323 ? 10.291 -6.716 -1.480 1.00 95.31 323 THR A CA 1
ATOM 2388 C C . THR A 1 323 ? 11.539 -7.059 -0.675 1.00 95.31 323 THR A C 1
ATOM 2390 O O . THR A 1 323 ? 11.704 -6.604 0.456 1.00 95.31 323 THR A O 1
ATOM 2393 N N . LYS A 1 324 ? 12.440 -7.839 -1.264 1.00 94.00 324 LYS A N 1
ATOM 2394 C CA . LYS A 1 324 ? 13.773 -8.138 -0.731 1.00 94.00 324 LYS A CA 1
ATOM 2395 C C . LYS A 1 324 ? 14.790 -7.128 -1.253 1.00 94.00 324 LYS A C 1
ATOM 2397 O O . LYS A 1 324 ? 14.566 -6.475 -2.273 1.00 94.00 324 LYS A O 1
ATOM 2402 N N . LYS A 1 325 ? 15.919 -7.030 -0.556 1.00 93.75 325 LYS A N 1
ATOM 2403 C CA . LYS A 1 325 ? 16.993 -6.074 -0.844 1.00 93.75 325 LYS A CA 1
ATOM 2404 C C . LYS A 1 325 ? 17.506 -6.167 -2.278 1.00 93.75 325 LYS A C 1
ATOM 2406 O O . LYS A 1 325 ? 17.704 -5.152 -2.933 1.00 93.75 325 LYS A O 1
ATOM 2411 N N . GLU A 1 326 ? 17.675 -7.383 -2.777 1.00 93.50 326 GLU A N 1
ATOM 2412 C CA . GLU A 1 326 ? 18.267 -7.674 -4.085 1.00 93.50 326 GLU A CA 1
ATOM 2413 C C . GLU A 1 326 ? 17.280 -7.461 -5.244 1.00 93.50 326 GLU A C 1
ATOM 2415 O O . GLU A 1 326 ? 17.665 -7.468 -6.412 1.00 93.50 326 GLU A O 1
ATOM 2420 N N . GLU A 1 327 ? 15.992 -7.275 -4.948 1.00 96.06 327 GLU A N 1
ATOM 2421 C CA . GLU A 1 327 ? 14.947 -7.161 -5.968 1.00 96.06 327 GLU A CA 1
ATOM 2422 C C . GLU A 1 327 ? 14.808 -5.750 -6.526 1.00 96.06 327 GLU A C 1
ATOM 2424 O O . GLU A 1 327 ? 14.136 -5.557 -7.541 1.00 96.06 327 GLU A O 1
ATOM 2429 N N . ILE A 1 328 ? 15.425 -4.763 -5.883 1.00 97.00 328 ILE A N 1
ATOM 2430 C CA . ILE A 1 328 ? 15.372 -3.373 -6.312 1.00 97.00 328 ILE A CA 1
ATOM 2431 C C . ILE A 1 328 ? 16.769 -2.783 -6.225 1.00 97.00 328 ILE A C 1
ATOM 2433 O O . ILE A 1 328 ? 17.404 -2.819 -5.175 1.00 97.00 328 ILE A O 1
ATOM 2437 N N . VAL A 1 329 ? 17.232 -2.196 -7.324 1.00 97.50 329 VAL A N 1
ATOM 2438 C CA . VAL A 1 329 ? 18.586 -1.645 -7.401 1.00 97.50 329 VAL A CA 1
ATOM 2439 C C . VAL A 1 329 ? 18.572 -0.153 -7.698 1.00 97.50 329 VAL A C 1
ATOM 2441 O O . VAL A 1 329 ? 17.871 0.327 -8.590 1.00 97.50 329 VAL A O 1
ATOM 2444 N N . LYS A 1 330 ? 19.372 0.597 -6.945 1.00 97.56 330 LYS A N 1
ATOM 2445 C CA . LYS A 1 330 ? 19.611 2.024 -7.145 1.00 97.56 330 LYS A CA 1
ATOM 2446 C C . LYS A 1 330 ? 20.609 2.220 -8.281 1.00 97.56 330 LYS A C 1
ATOM 2448 O O . LYS A 1 330 ? 21.677 1.613 -8.275 1.00 97.56 330 LYS A O 1
ATOM 2453 N N . ILE A 1 331 ? 20.274 3.086 -9.236 1.00 97.44 331 ILE A N 1
ATOM 2454 C CA . ILE A 1 331 ? 21.063 3.275 -10.470 1.00 97.44 331 ILE A CA 1
ATOM 2455 C C . ILE A 1 331 ? 21.822 4.606 -10.540 1.00 97.44 331 ILE A C 1
ATOM 2457 O O . ILE A 1 331 ? 22.539 4.857 -11.507 1.00 97.44 331 ILE A O 1
ATOM 2461 N N . ASN A 1 332 ? 21.701 5.460 -9.519 1.00 96.00 332 ASN A N 1
ATOM 2462 C CA . ASN A 1 332 ? 22.330 6.784 -9.482 1.00 96.00 332 ASN A CA 1
ATOM 2463 C C . ASN A 1 332 ? 23.847 6.747 -9.706 1.00 96.00 332 ASN A C 1
ATOM 2465 O O . ASN A 1 332 ? 24.353 7.524 -10.510 1.00 96.00 332 ASN A O 1
ATOM 2469 N N . SER A 1 333 ? 24.568 5.859 -9.012 1.00 95.00 333 SER A N 1
ATOM 2470 C CA . SER A 1 333 ? 26.030 5.767 -9.122 1.00 95.00 333 SER A CA 1
ATOM 2471 C C . SER A 1 333 ? 26.467 5.325 -10.518 1.00 95.00 333 SER A C 1
ATOM 2473 O O . SER A 1 333 ? 27.359 5.936 -11.096 1.00 95.00 333 SER A O 1
ATOM 2475 N N . ALA A 1 334 ? 25.793 4.327 -11.097 1.00 94.94 334 ALA A N 1
ATOM 2476 C CA . ALA A 1 334 ? 26.094 3.838 -12.439 1.00 94.94 334 ALA A CA 1
ATOM 2477 C C . ALA A 1 334 ? 25.910 4.926 -13.511 1.00 94.94 334 ALA A C 1
ATOM 2479 O O . ALA A 1 334 ? 26.786 5.107 -14.356 1.00 94.94 334 ALA A O 1
ATOM 2480 N N . ILE A 1 335 ? 24.811 5.687 -13.444 1.00 95.38 335 ILE A N 1
ATOM 2481 C CA . ILE A 1 335 ? 24.559 6.806 -14.365 1.00 95.38 335 ILE A CA 1
ATOM 2482 C C . ILE A 1 335 ? 25.584 7.925 -14.153 1.00 95.38 335 ILE A C 1
ATOM 2484 O O . ILE A 1 335 ? 26.135 8.425 -15.128 1.00 95.38 335 ILE A O 1
ATOM 2488 N N . ALA A 1 336 ? 25.890 8.290 -12.904 1.00 93.81 336 ALA A N 1
ATOM 2489 C CA . ALA A 1 336 ? 26.862 9.344 -12.612 1.00 93.81 336 ALA A CA 1
ATOM 2490 C C . ALA A 1 336 ? 28.274 9.011 -13.125 1.00 93.81 336 ALA A C 1
ATOM 2492 O O . ALA A 1 336 ? 28.989 9.905 -13.567 1.00 93.81 336 ALA A O 1
ATOM 2493 N N . SER A 1 337 ? 28.678 7.737 -13.082 1.00 93.12 337 SER A N 1
ATOM 2494 C CA . SER A 1 337 ? 29.997 7.305 -13.556 1.00 93.12 337 SER A CA 1
ATOM 2495 C C . SER A 1 337 ? 30.086 7.153 -15.075 1.00 93.12 337 SER A C 1
ATOM 2497 O O . SER A 1 337 ? 31.112 7.502 -15.651 1.00 93.12 337 SER A O 1
ATOM 2499 N N . ASN A 1 338 ? 29.041 6.633 -15.727 1.00 92.88 338 ASN A N 1
ATOM 2500 C CA . ASN A 1 338 ? 29.118 6.191 -17.127 1.00 92.88 338 ASN A CA 1
ATOM 2501 C C . ASN A 1 338 ? 28.220 6.988 -18.090 1.00 92.88 338 ASN A C 1
ATOM 2503 O O . ASN A 1 338 ? 28.211 6.715 -19.289 1.00 92.88 338 ASN A O 1
ATOM 2507 N N . GLY A 1 339 ? 27.402 7.916 -17.587 1.00 92.88 339 GLY A N 1
ATOM 2508 C CA . GLY A 1 339 ? 26.355 8.617 -18.343 1.00 92.88 339 GLY A CA 1
ATOM 2509 C C . GLY A 1 339 ? 25.100 7.775 -18.612 1.00 92.88 339 GLY A C 1
ATOM 2510 O O . GLY A 1 339 ? 24.036 8.322 -18.891 1.00 92.88 339 GLY A O 1
ATOM 2511 N N . PHE A 1 340 ? 25.189 6.448 -18.489 1.00 96.62 340 PHE A N 1
ATOM 2512 C CA . PHE A 1 340 ? 24.071 5.519 -18.634 1.00 96.62 340 PHE A CA 1
ATOM 2513 C C . PHE A 1 340 ? 24.271 4.251 -17.795 1.00 96.62 340 PHE A C 1
ATOM 2515 O O . PHE A 1 340 ? 25.357 3.962 -17.296 1.00 96.62 340 PHE A O 1
ATOM 2522 N N . THR A 1 341 ? 23.215 3.453 -17.676 1.00 97.81 341 THR A N 1
ATOM 2523 C CA . THR A 1 341 ? 23.270 2.077 -17.185 1.00 97.81 341 THR A CA 1
ATOM 2524 C C . THR A 1 341 ? 22.391 1.178 -18.049 1.00 97.81 341 THR A C 1
ATOM 2526 O O . THR A 1 341 ? 21.399 1.636 -18.619 1.00 97.81 341 THR A O 1
ATOM 2529 N N . GLU A 1 342 ? 22.747 -0.099 -18.147 1.00 98.00 342 GLU A N 1
ATOM 2530 C CA . GLU A 1 342 ? 21.873 -1.129 -18.699 1.00 98.00 342 GLU A CA 1
ATOM 2531 C C . GLU A 1 342 ? 21.434 -2.070 -17.590 1.00 98.00 342 GLU A C 1
ATOM 2533 O O . GLU A 1 342 ? 22.249 -2.548 -16.801 1.00 98.00 342 GLU A O 1
ATOM 2538 N N . ILE A 1 343 ? 20.134 -2.333 -17.527 1.00 97.75 343 ILE A N 1
ATOM 2539 C CA . ILE A 1 343 ? 19.539 -3.152 -16.483 1.00 97.75 343 ILE A CA 1
ATOM 2540 C C . ILE A 1 343 ? 18.511 -4.109 -17.062 1.00 97.75 343 ILE A C 1
ATOM 2542 O O . ILE A 1 343 ? 17.680 -3.727 -17.880 1.00 97.75 343 ILE A O 1
ATOM 2546 N N . THR A 1 344 ? 18.552 -5.363 -16.617 1.00 98.56 344 THR A N 1
ATOM 2547 C CA . THR A 1 344 ? 17.569 -6.380 -16.995 1.00 98.56 344 THR A CA 1
ATOM 2548 C C . THR A 1 344 ? 16.621 -6.622 -15.832 1.00 98.56 344 THR A C 1
ATOM 2550 O O . THR A 1 344 ? 17.042 -7.078 -14.773 1.00 98.56 344 THR A O 1
ATOM 2553 N N . LEU A 1 345 ? 15.344 -6.306 -16.038 1.00 98.69 345 LEU A N 1
ATOM 2554 C CA . LEU A 1 345 ? 14.292 -6.405 -15.035 1.00 98.69 345 LEU A CA 1
ATOM 2555 C C . LEU A 1 345 ? 13.397 -7.603 -15.322 1.00 98.69 345 LEU A C 1
ATOM 2557 O O . LEU A 1 345 ? 12.948 -7.780 -16.457 1.00 98.69 345 LEU A O 1
ATOM 2561 N N . ARG A 1 346 ? 13.081 -8.395 -14.298 1.00 98.25 346 ARG A N 1
ATOM 2562 C CA . ARG A 1 346 ? 11.989 -9.373 -14.379 1.00 98.25 346 ARG A CA 1
ATOM 2563 C C . ARG A 1 346 ? 10.646 -8.722 -14.029 1.00 98.25 346 ARG A C 1
ATOM 2565 O O . ARG A 1 346 ? 10.620 -7.753 -13.271 1.00 98.25 346 ARG A O 1
ATOM 2572 N N . PRO A 1 347 ? 9.518 -9.260 -14.518 1.00 97.75 347 PRO A N 1
ATOM 2573 C CA . PRO A 1 347 ? 8.204 -8.761 -14.137 1.00 97.75 347 PRO A CA 1
ATOM 2574 C C . PRO A 1 347 ? 7.904 -8.866 -12.639 1.00 97.75 347 PRO A C 1
ATOM 2576 O O . PRO A 1 347 ? 8.300 -9.831 -11.981 1.00 97.75 347 PRO A O 1
ATOM 2579 N N . VAL A 1 348 ? 7.136 -7.899 -12.130 1.00 97.38 348 VAL A N 1
ATOM 2580 C CA . VAL A 1 348 ? 6.645 -7.862 -10.747 1.00 97.38 348 VAL A CA 1
ATOM 2581 C C . VAL A 1 348 ? 5.606 -8.961 -10.514 1.00 97.38 348 VAL A C 1
ATOM 2583 O O . VAL A 1 348 ? 5.707 -9.737 -9.564 1.00 97.38 348 VAL A O 1
ATOM 2586 N N . GLY A 1 349 ? 4.620 -9.059 -11.411 1.00 94.62 349 GLY A N 1
ATOM 2587 C CA . GLY A 1 349 ? 3.557 -10.058 -11.342 1.00 94.62 349 GLY A CA 1
ATOM 2588 C C . GLY A 1 349 ? 2.752 -9.945 -10.046 1.00 94.62 349 GLY A C 1
ATOM 2589 O O . GLY A 1 349 ? 2.417 -8.850 -9.601 1.00 94.62 349 GLY A O 1
ATOM 2590 N N . SER A 1 350 ? 2.465 -11.083 -9.417 1.00 94.44 350 SER A N 1
ATOM 2591 C CA . SER A 1 350 ? 1.800 -11.149 -8.109 1.00 94.44 350 SER A CA 1
ATOM 2592 C C . SER A 1 350 ? 2.732 -10.861 -6.923 1.00 94.44 350 SER A C 1
ATOM 2594 O O . SER A 1 350 ? 2.290 -10.961 -5.786 1.00 94.44 350 SER A O 1
ATOM 2596 N N . ASN A 1 351 ? 4.007 -10.520 -7.160 1.00 96.75 351 ASN A N 1
ATOM 2597 C CA . ASN A 1 351 ? 5.059 -10.418 -6.138 1.00 96.75 351 ASN A CA 1
ATOM 2598 C C . ASN A 1 351 ? 5.315 -11.716 -5.339 1.00 96.75 351 ASN A C 1
ATOM 2600 O O . ASN A 1 351 ? 5.915 -11.689 -4.262 1.00 96.75 351 ASN A O 1
ATOM 2604 N N . ALA A 1 352 ? 4.892 -12.863 -5.876 1.00 94.31 352 ALA A N 1
ATOM 2605 C CA . ALA A 1 352 ? 5.215 -14.162 -5.303 1.00 94.31 352 ALA A CA 1
ATOM 2606 C C . ALA A 1 352 ? 6.737 -14.375 -5.218 1.00 94.31 352 ALA A C 1
ATOM 2608 O O . ALA A 1 352 ? 7.501 -13.820 -6.016 1.00 94.31 352 ALA A O 1
ATOM 2609 N N . ASP A 1 353 ? 7.165 -15.206 -4.265 1.00 89.81 353 ASP A N 1
ATOM 2610 C CA . ASP A 1 353 ? 8.565 -15.605 -4.145 1.00 89.81 353 ASP A CA 1
ATOM 2611 C C . ASP A 1 353 ? 9.092 -16.189 -5.460 1.00 89.81 353 ASP A C 1
ATOM 2613 O O . ASP A 1 353 ? 8.429 -16.977 -6.138 1.00 89.81 353 ASP A O 1
ATOM 2617 N N . SER A 1 354 ? 10.310 -15.791 -5.817 1.00 88.81 354 SER A N 1
ATOM 2618 C CA . SER A 1 354 ? 10.965 -16.192 -7.054 1.00 88.81 354 SER A CA 1
ATOM 2619 C C . SER A 1 354 ? 12.423 -16.533 -6.794 1.00 88.81 354 SER A C 1
ATOM 2621 O O . SER A 1 354 ? 13.097 -15.872 -6.007 1.00 88.81 354 SER A O 1
ATOM 2623 N N . THR A 1 355 ? 12.917 -17.556 -7.488 1.00 89.25 355 THR A N 1
ATOM 2624 C CA . THR A 1 355 ? 14.344 -17.906 -7.526 1.00 89.25 355 THR A CA 1
ATOM 2625 C C . THR A 1 355 ? 15.099 -17.168 -8.632 1.00 89.25 355 THR A C 1
ATOM 2627 O O . THR A 1 355 ? 16.307 -17.346 -8.775 1.00 89.25 355 THR A O 1
ATOM 2630 N N . ASN A 1 356 ? 14.408 -16.352 -9.435 1.00 91.62 356 ASN A N 1
ATOM 2631 C CA . ASN A 1 356 ? 15.032 -15.582 -10.502 1.00 91.62 356 ASN A CA 1
ATOM 2632 C C . ASN A 1 356 ? 15.922 -14.475 -9.896 1.00 91.62 356 ASN A C 1
ATOM 2634 O O . ASN A 1 356 ? 15.396 -13.621 -9.177 1.00 91.62 356 ASN A O 1
ATOM 2638 N N . PRO A 1 357 ? 17.235 -14.454 -10.203 1.00 94.31 357 PRO A N 1
ATOM 2639 C CA . PRO A 1 357 ? 18.178 -13.508 -9.607 1.00 94.31 357 PRO A CA 1
ATOM 2640 C C . PRO A 1 357 ? 18.045 -12.083 -10.160 1.00 94.31 357 PRO A C 1
ATOM 2642 O O . PRO A 1 357 ? 18.681 -11.169 -9.644 1.00 94.31 357 PRO A O 1
ATOM 2645 N N . LEU A 1 358 ? 17.264 -11.879 -11.226 1.00 97.75 358 LEU A N 1
ATOM 2646 C CA . LEU A 1 358 ? 17.065 -10.556 -11.805 1.00 97.75 358 LEU A CA 1
ATOM 2647 C C . LEU A 1 358 ? 16.241 -9.664 -10.860 1.00 97.75 358 LEU A C 1
ATOM 2649 O O . LEU A 1 358 ? 15.253 -10.136 -10.280 1.00 97.75 358 LEU A O 1
ATOM 2653 N N . PRO A 1 359 ? 16.577 -8.367 -10.751 1.00 97.75 359 PRO A N 1
ATOM 2654 C CA . PRO A 1 359 ? 15.774 -7.420 -9.995 1.00 97.75 359 PRO A CA 1
ATOM 2655 C C . PRO A 1 359 ? 14.401 -7.210 -10.648 1.00 97.75 359 PRO A C 1
ATOM 2657 O O . PRO A 1 359 ? 14.222 -7.353 -11.858 1.00 97.75 359 PRO A O 1
ATOM 2660 N N . MET A 1 360 ? 13.415 -6.853 -9.835 1.00 97.56 360 MET A N 1
ATOM 2661 C CA . MET A 1 360 ? 12.055 -6.494 -10.250 1.00 97.56 360 MET A CA 1
ATOM 2662 C C . MET A 1 360 ? 11.951 -5.033 -10.688 1.00 97.56 360 MET A C 1
ATOM 2664 O O . MET A 1 360 ? 11.049 -4.675 -11.450 1.00 97.56 360 MET A O 1
ATOM 2668 N N . GLY A 1 361 ? 12.861 -4.182 -10.208 1.00 98.06 361 GLY A N 1
ATOM 2669 C CA . GLY A 1 361 ? 12.910 -2.793 -10.631 1.00 98.06 361 GLY A CA 1
ATOM 2670 C C . GLY A 1 361 ? 14.229 -2.084 -10.380 1.00 98.06 361 GLY A C 1
ATOM 2671 O O . GLY A 1 361 ? 15.101 -2.540 -9.641 1.00 98.06 361 GLY A O 1
ATOM 2672 N N . ALA A 1 362 ? 14.332 -0.929 -11.022 1.00 98.38 362 ALA A N 1
ATOM 2673 C CA . ALA A 1 362 ? 15.419 0.022 -10.872 1.00 98.38 362 ALA A CA 1
ATOM 2674 C C . ALA A 1 362 ? 14.892 1.290 -10.198 1.00 98.38 362 ALA A C 1
ATOM 2676 O O . ALA A 1 362 ? 13.761 1.698 -10.469 1.00 98.38 362 ALA A O 1
ATOM 2677 N N . VAL A 1 363 ? 15.703 1.935 -9.364 1.00 98.31 363 VAL A N 1
ATOM 2678 C CA . VAL A 1 363 ? 15.342 3.198 -8.713 1.00 98.31 363 VAL A CA 1
ATOM 2679 C C . VAL A 1 363 ? 16.377 4.261 -9.007 1.00 98.31 363 VAL A C 1
ATOM 2681 O O . VAL A 1 363 ? 17.560 4.110 -8.699 1.00 98.31 363 VAL A O 1
ATOM 2684 N N . TRP A 1 364 ? 15.906 5.364 -9.569 1.00 97.56 364 TRP A N 1
ATOM 2685 C CA . TRP A 1 364 ? 16.666 6.594 -9.681 1.00 97.56 364 TRP A CA 1
ATOM 2686 C C . TRP A 1 364 ? 16.161 7.581 -8.632 1.00 97.56 364 TRP A C 1
ATOM 2688 O O . TRP A 1 364 ? 15.014 8.028 -8.676 1.00 97.56 364 TRP A O 1
ATOM 2698 N N . GLU A 1 365 ? 16.998 7.901 -7.650 1.00 95.25 365 GLU A N 1
ATOM 2699 C CA . GLU A 1 365 ? 16.709 8.998 -6.732 1.00 95.25 365 GLU A CA 1
ATOM 2700 C C . GLU A 1 365 ? 16.888 10.320 -7.468 1.00 95.25 365 GLU A C 1
ATOM 2702 O O . GLU A 1 365 ? 17.983 10.609 -7.947 1.00 95.25 365 GLU A O 1
ATOM 2707 N N . ILE A 1 366 ? 15.828 11.119 -7.561 1.00 94.19 366 ILE A N 1
ATOM 2708 C CA . ILE A 1 366 ? 15.843 12.349 -8.350 1.00 94.19 366 ILE A CA 1
ATOM 2709 C C . ILE A 1 366 ? 16.704 13.389 -7.603 1.00 94.19 366 ILE A C 1
ATOM 2711 O O . ILE A 1 366 ? 16.324 13.794 -6.494 1.00 94.19 366 ILE A O 1
ATOM 2715 N N . PRO A 1 367 ? 17.858 13.823 -8.153 1.00 90.88 367 PRO A N 1
ATOM 2716 C CA . PRO A 1 367 ? 18.780 14.714 -7.454 1.00 90.88 367 PRO A CA 1
ATOM 2717 C C . PRO A 1 367 ? 18.115 16.020 -7.015 1.00 90.88 367 PRO A C 1
ATOM 2719 O O . PRO A 1 367 ? 17.344 16.615 -7.762 1.00 90.88 367 PRO A O 1
ATOM 2722 N N . GLY A 1 368 ? 18.428 16.472 -5.798 1.00 88.50 368 GLY A N 1
ATOM 2723 C CA . GLY A 1 368 ? 17.896 17.725 -5.251 1.00 88.50 368 GLY A CA 1
ATOM 2724 C C . GLY A 1 368 ? 16.415 17.686 -4.857 1.00 88.50 368 GLY A C 1
ATOM 2725 O O . GLY A 1 368 ? 15.855 18.734 -4.554 1.00 88.50 368 GLY A O 1
ATOM 2726 N N . THR A 1 369 ? 15.778 16.510 -4.843 1.00 89.12 369 THR A N 1
ATOM 2727 C CA . THR A 1 369 ? 14.363 16.365 -4.470 1.00 89.12 369 THR A CA 1
ATOM 2728 C C . THR A 1 369 ? 14.139 15.236 -3.462 1.00 89.12 369 THR A C 1
ATOM 2730 O O . THR A 1 369 ? 14.998 14.376 -3.238 1.00 89.12 369 THR A O 1
ATOM 2733 N N . ASP A 1 370 ? 12.943 15.211 -2.881 1.00 86.62 370 ASP A N 1
ATOM 2734 C CA . ASP A 1 370 ? 12.430 14.129 -2.044 1.00 86.62 370 ASP A CA 1
ATOM 2735 C C . ASP A 1 370 ? 11.729 13.029 -2.860 1.00 86.62 370 ASP A C 1
ATOM 2737 O O . ASP A 1 370 ? 11.013 12.209 -2.293 1.00 86.62 370 ASP A O 1
ATOM 2741 N N . GLN A 1 371 ? 11.921 12.991 -4.182 1.00 91.56 371 GLN A N 1
ATOM 2742 C CA . GLN A 1 371 ? 11.254 12.057 -5.084 1.00 91.56 371 GLN A CA 1
ATOM 2743 C C . GLN A 1 371 ? 12.207 10.967 -5.587 1.00 91.56 371 GLN A C 1
ATOM 2745 O O . GLN A 1 371 ? 13.432 11.113 -5.651 1.00 91.56 371 GLN A O 1
ATOM 2750 N N . ARG A 1 372 ? 11.611 9.849 -5.985 1.00 95.50 372 ARG A N 1
ATOM 2751 C CA . ARG A 1 372 ? 12.265 8.700 -6.609 1.00 95.50 372 ARG A CA 1
ATOM 2752 C C . ARG A 1 372 ? 11.492 8.305 -7.855 1.00 95.50 372 ARG A C 1
ATOM 2754 O O . ARG A 1 372 ? 10.264 8.394 -7.878 1.00 95.50 372 ARG A O 1
ATOM 2761 N N . LEU A 1 373 ? 12.204 7.825 -8.867 1.00 97.69 373 LEU A N 1
ATOM 2762 C CA . LEU A 1 373 ? 11.617 7.183 -10.032 1.00 97.69 373 LEU A CA 1
ATOM 2763 C C . LEU A 1 373 ? 11.895 5.679 -9.983 1.00 97.69 373 LEU A C 1
ATOM 2765 O O . LEU A 1 373 ? 13.045 5.255 -10.064 1.00 97.69 373 LEU A O 1
ATOM 2769 N N . PHE A 1 374 ? 10.840 4.882 -9.869 1.00 98.56 374 PHE A N 1
ATOM 2770 C CA . PHE A 1 374 ? 10.882 3.427 -9.966 1.00 98.56 374 PHE A CA 1
ATOM 2771 C C . PHE A 1 374 ? 10.582 3.009 -11.401 1.00 98.56 374 PHE A C 1
ATOM 2773 O O . PHE A 1 374 ? 9.550 3.385 -11.951 1.00 98.56 374 PHE A O 1
ATOM 2780 N N . ILE A 1 375 ? 11.439 2.188 -11.992 1.00 98.69 375 ILE A N 1
ATOM 2781 C CA . ILE A 1 375 ? 11.237 1.597 -13.316 1.00 98.69 375 ILE A CA 1
ATOM 2782 C C . ILE A 1 375 ? 10.964 0.112 -13.112 1.00 98.69 375 ILE A C 1
ATOM 2784 O O . ILE A 1 375 ? 11.769 -0.576 -12.485 1.00 98.69 375 ILE A O 1
ATOM 2788 N N . ALA A 1 376 ? 9.833 -0.381 -13.612 1.00 98.56 376 ALA A N 1
ATOM 2789 C CA . ALA A 1 376 ? 9.420 -1.766 -13.410 1.00 98.56 376 ALA A CA 1
ATOM 2790 C C . ALA A 1 376 ? 8.616 -2.310 -14.592 1.00 98.56 376 ALA A C 1
ATOM 2792 O O . ALA A 1 376 ? 8.041 -1.561 -15.382 1.00 98.56 376 ALA A O 1
ATOM 2793 N N . VAL A 1 377 ? 8.520 -3.636 -14.663 1.00 98.44 377 VAL A N 1
ATOM 2794 C CA . VAL A 1 377 ? 7.624 -4.351 -15.578 1.00 98.44 377 VAL A CA 1
ATOM 2795 C C . VAL A 1 377 ? 6.473 -4.920 -14.744 1.00 98.44 377 VAL A C 1
ATOM 2797 O O . VAL A 1 377 ? 6.700 -5.880 -14.011 1.00 98.44 377 VAL A O 1
ATOM 2800 N N . PRO A 1 378 ? 5.244 -4.369 -14.779 1.00 97.12 378 PRO A N 1
ATOM 2801 C CA . PRO A 1 378 ? 4.218 -4.729 -13.796 1.00 97.12 378 PRO A CA 1
ATOM 2802 C C . PRO A 1 378 ? 3.803 -6.195 -13.848 1.00 97.12 378 PRO A C 1
ATOM 2804 O O . PRO A 1 378 ? 3.556 -6.805 -12.813 1.00 97.12 378 PRO A O 1
ATOM 2807 N N . LYS A 1 379 ? 3.742 -6.796 -15.041 1.00 95.25 379 LYS A N 1
ATOM 2808 C CA . LYS A 1 379 ? 3.302 -8.185 -15.181 1.00 95.25 379 LYS A CA 1
ATOM 2809 C C . LYS A 1 379 ? 3.905 -8.894 -16.396 1.00 95.25 379 LYS A C 1
ATOM 2811 O O . LYS A 1 379 ? 4.263 -8.243 -17.380 1.00 95.25 379 LYS A O 1
ATOM 2816 N N . PRO A 1 380 ? 4.023 -10.233 -16.336 1.00 95.81 380 PRO A N 1
ATOM 2817 C CA . PRO A 1 380 ? 4.706 -11.006 -17.368 1.00 95.81 380 PRO A CA 1
ATOM 2818 C C . PRO A 1 380 ? 3.864 -11.217 -18.629 1.00 95.81 380 PRO A C 1
ATOM 2820 O O . PRO A 1 380 ? 4.422 -11.452 -19.692 1.00 95.81 380 PRO A O 1
ATOM 2823 N N . ARG A 1 381 ? 2.532 -11.144 -18.541 1.00 94.25 381 ARG A N 1
ATOM 2824 C CA . ARG A 1 381 ? 1.622 -11.448 -19.654 1.00 94.25 381 ARG A CA 1
ATOM 2825 C C . ARG A 1 381 ? 0.345 -10.624 -19.585 1.00 94.25 381 ARG A C 1
ATOM 2827 O O . ARG A 1 381 ? -0.009 -10.127 -18.514 1.00 94.25 381 ARG A O 1
ATOM 2834 N N . LEU A 1 382 ? -0.358 -10.526 -20.710 1.00 91.25 382 LEU A N 1
ATOM 2835 C CA . LEU A 1 382 ? -1.711 -9.980 -20.743 1.00 91.25 382 LEU A CA 1
ATOM 2836 C C . LEU A 1 382 ? -2.648 -10.858 -19.897 1.00 91.25 382 LEU A C 1
ATOM 2838 O O . LEU A 1 382 ? -2.554 -12.084 -19.897 1.00 91.25 382 LEU A O 1
ATOM 2842 N N . THR A 1 383 ? -3.541 -10.207 -19.161 1.00 84.62 383 THR A N 1
ATOM 2843 C CA . THR A 1 383 ? -4.581 -10.831 -18.335 1.00 84.62 383 THR A CA 1
ATOM 2844 C C . THR A 1 383 ? -5.911 -10.162 -18.664 1.00 84.62 383 THR A C 1
ATOM 2846 O O . THR A 1 383 ? -5.929 -9.029 -19.155 1.00 84.62 383 THR A O 1
ATOM 2849 N N . GLY A 1 384 ? -7.025 -10.830 -18.360 1.00 80.88 384 GLY A N 1
ATOM 2850 C CA . GLY A 1 384 ? -8.369 -10.268 -18.539 1.00 80.88 384 GLY A CA 1
ATOM 2851 C C . GLY A 1 384 ? -8.695 -9.078 -17.623 1.00 80.88 384 GLY A C 1
ATOM 2852 O O . GLY A 1 384 ? -9.770 -8.504 -17.750 1.00 80.88 384 GLY A O 1
ATOM 2853 N N . THR A 1 385 ? -7.793 -8.700 -16.711 1.00 85.31 385 THR A N 1
ATOM 2854 C CA . THR A 1 385 ? -8.059 -7.723 -15.649 1.00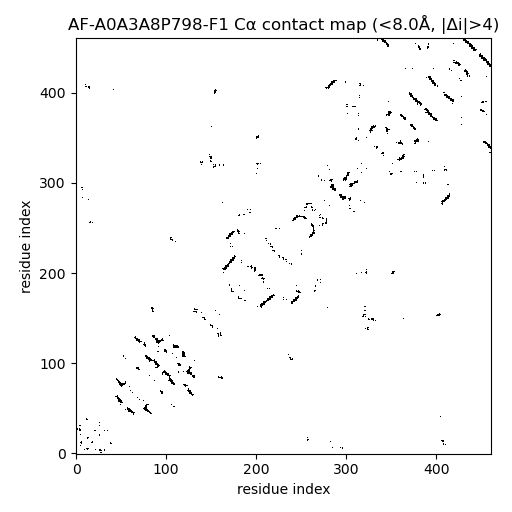 85.31 385 THR A CA 1
ATOM 2855 C C . THR A 1 385 ? -7.963 -6.271 -16.121 1.00 85.31 385 THR A C 1
ATOM 2857 O O . THR A 1 385 ? -8.903 -5.507 -15.933 1.00 85.31 385 THR A O 1
ATOM 2860 N N . ASN A 1 386 ? -6.832 -5.859 -16.709 1.00 82.69 386 ASN A N 1
ATOM 2861 C CA . ASN A 1 386 ? -6.508 -4.429 -16.861 1.00 82.69 386 ASN A CA 1
ATOM 2862 C C . ASN A 1 386 ? -5.882 -4.029 -18.208 1.00 82.69 386 ASN A C 1
ATOM 2864 O O . ASN A 1 386 ? -5.331 -2.939 -18.327 1.00 82.69 386 ASN A O 1
ATOM 2868 N N . GLN A 1 387 ? -5.959 -4.897 -19.226 1.00 84.31 387 GLN A N 1
ATOM 2869 C CA . GLN A 1 387 ? -5.468 -4.646 -20.597 1.00 84.31 387 GLN A CA 1
ATOM 2870 C C . GLN A 1 387 ? -4.010 -4.146 -20.698 1.00 84.31 387 GLN A C 1
ATOM 2872 O O . GLN A 1 387 ? -3.592 -3.581 -21.706 1.00 84.31 387 GLN A O 1
ATOM 2877 N N . ILE A 1 388 ? -3.204 -4.336 -19.655 1.00 92.12 388 ILE A N 1
ATOM 2878 C CA . ILE A 1 388 ? -1.762 -4.112 -19.729 1.00 92.12 388 ILE A CA 1
ATOM 2879 C C . ILE A 1 388 ? -1.151 -5.320 -20.450 1.00 92.12 388 ILE A C 1
ATOM 2881 O O . ILE A 1 388 ? -1.419 -6.461 -20.075 1.00 92.12 388 ILE A O 1
ATOM 2885 N N . GLU A 1 389 ? -0.347 -5.098 -21.484 1.00 93.56 389 GLU A N 1
ATOM 2886 C CA . GLU A 1 389 ? 0.375 -6.180 -22.158 1.00 93.56 389 GLU A CA 1
ATOM 2887 C C . GLU A 1 389 ? 1.532 -6.686 -21.286 1.00 93.56 389 GLU A C 1
ATOM 2889 O O . GLU A 1 389 ? 2.108 -5.939 -20.485 1.00 93.56 389 GLU A O 1
ATOM 2894 N N . GLY A 1 390 ? 1.896 -7.961 -21.445 1.00 94.81 390 GLY A N 1
ATOM 2895 C CA . GLY A 1 390 ? 3.099 -8.506 -20.815 1.00 94.81 390 GLY A CA 1
ATOM 2896 C C . GLY A 1 390 ? 4.349 -7.746 -21.248 1.00 94.81 390 GLY A C 1
ATOM 2897 O O . GLY A 1 390 ? 4.427 -7.273 -22.377 1.00 94.81 390 GLY A O 1
ATOM 2898 N N . GLY A 1 391 ? 5.317 -7.589 -20.345 1.00 97.25 391 GLY A N 1
ATOM 2899 C CA . GLY A 1 391 ? 6.565 -6.894 -20.676 1.00 97.25 391 GLY A CA 1
ATOM 2900 C C . GLY A 1 391 ? 6.431 -5.373 -20.813 1.00 97.25 391 GLY A C 1
ATOM 2901 O O . GLY A 1 391 ? 7.430 -4.703 -21.057 1.00 97.25 391 GLY A O 1
ATOM 2902 N N . THR A 1 392 ? 5.238 -4.794 -20.638 1.00 97.69 392 THR A N 1
ATOM 2903 C CA . THR A 1 392 ? 5.096 -3.332 -20.613 1.00 97.69 392 THR A CA 1
ATOM 2904 C C . THR A 1 392 ? 5.924 -2.755 -19.466 1.00 97.69 392 THR A C 1
ATOM 2906 O O . THR A 1 392 ? 5.834 -3.224 -18.335 1.00 97.69 392 THR A O 1
ATOM 2909 N N . VAL A 1 393 ? 6.714 -1.729 -19.752 1.00 98.38 393 VAL A N 1
ATOM 2910 C CA . VAL A 1 393 ? 7.560 -1.013 -18.799 1.00 98.38 393 VAL A CA 1
ATOM 2911 C C . VAL A 1 393 ? 6.817 0.223 -18.323 1.00 98.38 393 VAL A C 1
ATOM 2913 O O . VAL A 1 393 ? 6.221 0.951 -19.120 1.00 98.38 393 VAL A O 1
ATOM 2916 N N . PHE A 1 394 ? 6.834 0.443 -17.014 1.00 98.12 394 PHE A N 1
ATOM 2917 C CA . PHE A 1 394 ? 6.246 1.603 -16.361 1.00 98.12 394 PHE A CA 1
ATOM 2918 C C . PHE A 1 394 ? 7.334 2.322 -15.564 1.00 98.12 394 PHE A C 1
ATOM 2920 O O . PHE A 1 394 ? 8.130 1.682 -14.873 1.00 98.12 394 PHE A O 1
ATOM 2927 N N . ALA A 1 395 ? 7.336 3.652 -15.638 1.00 98.00 395 ALA A N 1
ATOM 2928 C CA . ALA A 1 395 ? 8.141 4.505 -14.771 1.00 98.00 395 ALA A CA 1
ATOM 2929 C C . ALA A 1 395 ? 7.215 5.238 -13.795 1.00 98.00 395 ALA A C 1
ATOM 2931 O O . ALA A 1 395 ? 6.356 6.008 -14.225 1.00 98.00 395 ALA A O 1
ATOM 2932 N N . TYR A 1 396 ? 7.377 5.004 -12.496 1.00 97.94 396 TYR A N 1
ATOM 2933 C CA . TYR A 1 396 ? 6.568 5.586 -11.429 1.00 97.94 396 TYR A CA 1
ATOM 2934 C C . TYR A 1 396 ? 7.382 6.596 -10.643 1.00 97.94 396 TYR A C 1
ATOM 2936 O O . TYR A 1 396 ? 8.429 6.257 -10.097 1.00 97.94 396 TYR A O 1
ATOM 2944 N N . ARG A 1 397 ? 6.875 7.815 -10.513 1.00 96.00 397 ARG A N 1
ATOM 2945 C CA . ARG A 1 397 ? 7.373 8.762 -9.524 1.00 96.00 397 ARG A CA 1
ATOM 2946 C C . ARG A 1 397 ? 6.669 8.521 -8.190 1.00 96.00 397 ARG A C 1
ATOM 2948 O O . ARG A 1 397 ? 5.445 8.385 -8.165 1.00 96.00 397 ARG A O 1
ATOM 2955 N N . ALA A 1 398 ? 7.441 8.468 -7.113 1.00 94.00 398 ALA A N 1
ATOM 2956 C CA . ALA A 1 398 ? 6.963 8.288 -5.745 1.00 94.00 398 ALA A CA 1
ATOM 2957 C C . ALA A 1 398 ? 7.855 9.073 -4.762 1.00 94.00 398 ALA A C 1
ATOM 2959 O O . ALA A 1 398 ? 9.045 9.253 -5.048 1.00 94.00 398 ALA A O 1
ATOM 2960 N N . PRO A 1 399 ? 7.333 9.524 -3.609 1.00 89.94 399 PRO A N 1
ATOM 2961 C CA . PRO A 1 399 ? 8.147 10.192 -2.599 1.00 89.94 399 PRO A CA 1
ATOM 2962 C C . PRO A 1 399 ? 9.131 9.212 -1.937 1.00 89.94 399 PRO A C 1
ATOM 2964 O O . PRO A 1 399 ? 8.856 8.021 -1.804 1.00 89.94 399 PRO A O 1
ATOM 2967 N N . LYS A 1 400 ? 10.272 9.718 -1.453 1.00 87.12 400 LYS A N 1
ATOM 2968 C CA . LYS A 1 400 ? 11.166 9.002 -0.523 1.00 87.12 400 LYS A CA 1
ATOM 2969 C C . LYS A 1 400 ? 10.431 8.678 0.774 1.00 87.12 400 LYS A C 1
ATOM 2971 O O . LYS A 1 400 ? 10.606 7.602 1.328 1.00 87.12 400 LYS A O 1
ATOM 2976 N N . CYS A 1 401 ? 9.609 9.626 1.217 1.00 79.12 401 CYS A N 1
ATOM 2977 C CA . CYS A 1 401 ? 8.789 9.559 2.415 1.00 79.12 401 CYS A CA 1
ATOM 2978 C C . CYS A 1 401 ? 9.550 9.304 3.727 1.00 79.12 401 CYS A C 1
ATOM 2980 O O . CYS A 1 401 ? 9.206 8.428 4.522 1.00 79.12 401 CYS A O 1
ATOM 2982 N N . VAL A 1 402 ? 10.596 10.095 3.969 1.00 81.12 402 VAL A N 1
ATOM 2983 C CA . VAL A 1 402 ? 11.389 10.022 5.204 1.00 81.12 402 VAL A CA 1
ATOM 2984 C C . VAL A 1 402 ? 10.544 10.488 6.392 1.00 81.12 402 VAL A C 1
ATOM 2986 O O . VAL A 1 402 ? 10.182 11.658 6.475 1.00 81.12 402 VAL A O 1
ATOM 2989 N N . GLY A 1 403 ? 10.223 9.570 7.308 1.00 68.31 403 GLY A N 1
ATOM 2990 C CA . GLY A 1 403 ? 9.461 9.882 8.525 1.00 68.31 403 GLY A CA 1
ATOM 2991 C C . GLY A 1 403 ? 7.965 10.133 8.309 1.00 68.31 403 GLY A C 1
ATOM 2992 O O . GLY A 1 403 ? 7.297 10.626 9.215 1.00 68.31 403 GLY A O 1
ATOM 2993 N N . CYS A 1 404 ? 7.429 9.799 7.134 1.00 72.31 404 CYS A N 1
ATOM 2994 C CA . CYS A 1 404 ? 6.006 9.949 6.861 1.00 72.31 404 CYS A CA 1
ATOM 2995 C C . CYS A 1 404 ? 5.123 9.065 7.753 1.00 72.31 404 CYS A C 1
ATOM 2997 O O . CYS A 1 404 ? 5.479 7.937 8.101 1.00 72.31 404 CYS A O 1
ATOM 2999 N N . THR A 1 405 ? 3.911 9.544 8.027 1.00 65.12 405 THR A N 1
ATOM 3000 C CA . THR A 1 405 ? 2.839 8.800 8.699 1.00 65.12 405 THR A CA 1
ATOM 3001 C C . THR A 1 405 ? 1.592 8.734 7.807 1.00 65.12 405 THR A C 1
ATOM 3003 O O . THR A 1 405 ? 1.502 9.424 6.796 1.00 65.12 405 THR A O 1
ATOM 3006 N N . GLY A 1 406 ? 0.631 7.870 8.151 1.00 68.69 406 GLY A N 1
ATOM 3007 C CA . GLY A 1 406 ? -0.637 7.764 7.417 1.00 68.69 406 GLY A CA 1
ATOM 3008 C C . GLY A 1 406 ? -0.513 7.156 6.012 1.00 68.69 406 GLY A C 1
ATOM 3009 O O . GLY A 1 406 ? 0.291 6.246 5.785 1.00 68.69 406 GLY A O 1
ATOM 3010 N N . MET A 1 407 ? -1.360 7.626 5.092 1.00 75.75 407 MET A N 1
ATOM 3011 C CA . MET A 1 407 ? -1.360 7.260 3.671 1.00 75.75 407 MET A CA 1
ATOM 3012 C C . MET A 1 407 ? -0.319 8.059 2.899 1.00 75.75 407 MET A C 1
ATOM 3014 O O . MET A 1 407 ? -0.605 9.083 2.288 1.00 75.75 407 MET A O 1
ATOM 3018 N N . ALA A 1 408 ? 0.916 7.587 2.954 1.00 74.38 408 ALA A N 1
ATOM 3019 C CA . ALA A 1 408 ? 2.047 8.383 2.513 1.00 74.38 408 ALA A CA 1
ATOM 3020 C C . ALA A 1 408 ? 2.619 7.948 1.157 1.00 74.38 408 ALA A C 1
ATOM 3022 O O . ALA A 1 408 ? 3.286 8.726 0.476 1.00 74.38 408 ALA A O 1
ATOM 3023 N N . MET A 1 409 ? 2.356 6.705 0.741 1.00 88.19 409 MET A N 1
ATOM 3024 C CA . MET A 1 409 ? 2.917 6.157 -0.493 1.00 88.19 409 MET A CA 1
ATOM 3025 C C . MET A 1 409 ? 1.953 6.287 -1.672 1.00 88.19 409 MET A C 1
ATOM 3027 O O . MET A 1 409 ? 1.307 5.320 -2.086 1.00 88.19 409 MET A O 1
ATOM 3031 N N . GLY A 1 410 ? 1.854 7.506 -2.199 1.00 88.31 410 GLY A N 1
ATOM 3032 C CA . GLY A 1 410 ? 1.209 7.795 -3.479 1.00 88.31 410 GLY A CA 1
ATOM 3033 C C . GLY A 1 410 ? 2.161 7.553 -4.649 1.00 88.31 410 GLY A C 1
ATOM 3034 O O . GLY A 1 410 ? 3.380 7.665 -4.514 1.00 88.31 410 GLY A O 1
ATOM 3035 N N . THR A 1 411 ? 1.612 7.226 -5.819 1.00 93.88 411 THR A N 1
ATOM 3036 C CA . THR A 1 411 ? 2.424 6.990 -7.023 1.00 93.88 411 THR A CA 1
ATOM 3037 C C . THR A 1 411 ? 1.885 7.750 -8.221 1.00 93.88 411 THR A C 1
ATOM 3039 O O . THR A 1 411 ? 0.694 8.049 -8.313 1.00 93.88 411 THR A O 1
ATOM 3042 N N . MET A 1 412 ? 2.773 8.088 -9.151 1.00 94.62 412 MET A N 1
ATOM 3043 C CA . MET A 1 412 ? 2.420 8.725 -10.413 1.00 94.62 412 MET A CA 1
ATOM 3044 C C . MET A 1 412 ? 3.143 8.028 -11.557 1.00 94.62 412 MET A C 1
ATOM 3046 O O . MET A 1 412 ? 4.361 8.131 -11.680 1.00 94.62 412 MET A O 1
ATOM 3050 N N . GLN A 1 413 ? 2.405 7.329 -12.411 1.00 96.19 413 GLN A N 1
ATOM 3051 C CA . GLN A 1 413 ? 2.942 6.768 -13.643 1.00 96.19 413 GLN A CA 1
ATOM 3052 C C . GLN A 1 413 ? 3.317 7.917 -14.593 1.00 96.19 413 GLN A C 1
ATOM 3054 O O . GLN A 1 413 ? 2.451 8.654 -15.067 1.00 96.19 413 GLN A O 1
ATOM 3059 N N . MET A 1 414 ? 4.615 8.052 -14.854 1.00 95.56 414 MET A N 1
ATOM 3060 C CA . MET A 1 414 ? 5.218 9.082 -15.703 1.00 95.56 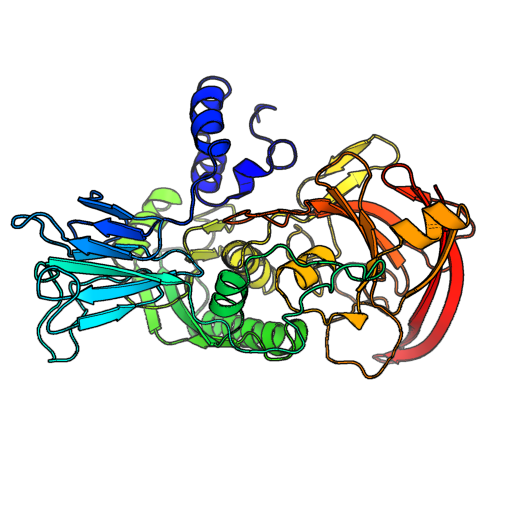414 MET A CA 1
ATOM 3061 C C . MET A 1 414 ? 5.387 8.616 -17.150 1.00 95.56 414 MET A C 1
ATOM 3063 O O . MET A 1 414 ? 5.299 9.428 -18.063 1.00 95.56 414 MET A O 1
ATOM 3067 N N . ALA A 1 415 ? 5.615 7.317 -17.359 1.00 95.31 415 ALA A N 1
ATOM 3068 C CA . ALA A 1 415 ? 5.757 6.719 -18.683 1.00 95.31 415 ALA A CA 1
ATOM 3069 C C . ALA A 1 415 ? 5.213 5.285 -18.702 1.00 95.31 415 ALA A C 1
ATOM 3071 O O . ALA A 1 415 ? 5.245 4.587 -17.684 1.00 95.31 415 ALA A O 1
ATOM 3072 N N . ARG A 1 416 ? 4.720 4.859 -19.871 1.00 95.25 416 ARG A N 1
ATOM 3073 C CA . ARG A 1 416 ? 4.281 3.489 -20.172 1.00 95.25 416 ARG A CA 1
ATOM 3074 C C . ARG A 1 416 ? 4.608 3.156 -21.620 1.00 95.25 416 ARG A C 1
ATOM 3076 O O . ARG A 1 416 ? 4.143 3.848 -22.520 1.00 95.25 416 ARG A O 1
ATOM 3083 N N . PHE A 1 417 ? 5.344 2.074 -21.840 1.00 96.44 417 PHE A N 1
ATOM 3084 C CA . PHE A 1 417 ? 5.743 1.632 -23.178 1.00 96.44 417 PHE A CA 1
ATOM 3085 C C . PHE A 1 417 ? 6.023 0.128 -23.213 1.00 96.44 417 PHE A C 1
ATOM 3087 O O . PHE A 1 417 ? 6.354 -0.478 -22.198 1.00 96.44 417 PHE A O 1
ATOM 3094 N N . GLY A 1 418 ? 5.854 -0.503 -24.375 1.00 96.69 418 GLY A N 1
ATOM 3095 C CA . GLY A 1 418 ? 6.069 -1.945 -24.532 1.00 96.69 418 GLY A CA 1
ATOM 3096 C C . GLY A 1 418 ? 7.552 -2.327 -24.579 1.00 96.69 418 GLY A C 1
ATOM 3097 O O . GLY A 1 418 ? 8.378 -1.549 -25.052 1.00 96.69 418 GLY A O 1
ATOM 3098 N N . ALA A 1 419 ? 7.883 -3.561 -24.186 1.00 96.94 419 ALA A N 1
ATOM 3099 C CA . ALA A 1 419 ? 9.240 -4.122 -24.284 1.00 96.94 419 ALA A CA 1
ATOM 3100 C C . ALA A 1 419 ? 9.825 -4.114 -25.710 1.00 96.94 419 ALA A C 1
ATOM 3102 O O . ALA A 1 419 ? 11.038 -4.144 -25.883 1.00 96.94 419 ALA A O 1
ATOM 3103 N N . LYS A 1 420 ? 8.957 -4.090 -26.729 1.00 96.38 420 LYS A N 1
ATOM 3104 C CA . LYS A 1 420 ? 9.316 -4.075 -28.157 1.00 96.38 420 LYS A CA 1
ATOM 3105 C C . LYS A 1 420 ? 9.412 -2.657 -28.740 1.00 96.38 420 LYS A C 1
ATOM 3107 O O . LYS A 1 420 ? 9.634 -2.506 -29.937 1.00 96.38 420 LYS A O 1
ATOM 3112 N N . SER A 1 421 ? 9.202 -1.618 -27.927 1.00 95.69 421 SER A N 1
ATOM 3113 C CA . SER A 1 421 ? 9.371 -0.229 -28.361 1.00 95.69 421 SER A CA 1
ATOM 3114 C C . SER A 1 421 ? 10.831 0.039 -28.719 1.00 95.69 421 SER A C 1
ATOM 3116 O O . SER A 1 421 ? 11.714 -0.232 -27.916 1.00 95.69 421 SER A O 1
ATOM 3118 N N . ILE A 1 422 ? 11.058 0.662 -29.875 1.00 92.38 422 ILE A N 1
ATOM 3119 C CA . ILE A 1 422 ? 12.377 1.164 -30.298 1.00 92.38 422 ILE A CA 1
ATOM 3120 C C . ILE A 1 422 ? 12.616 2.627 -29.900 1.00 92.38 422 ILE A C 1
ATOM 3122 O O . ILE A 1 422 ? 13.712 3.148 -30.078 1.00 92.38 422 ILE A O 1
ATOM 3126 N N . ASN A 1 423 ? 11.577 3.297 -29.398 1.00 94.25 423 ASN A N 1
ATOM 3127 C CA . ASN A 1 423 ? 11.645 4.697 -29.008 1.00 94.25 423 ASN A CA 1
ATOM 3128 C C . ASN A 1 423 ? 12.248 4.850 -27.612 1.00 94.25 423 ASN A C 1
ATOM 3130 O O . ASN A 1 423 ? 12.059 3.993 -26.743 1.00 94.25 423 ASN A O 1
ATOM 3134 N N . GLU A 1 424 ? 12.899 5.989 -27.413 1.00 95.31 424 GLU A N 1
ATOM 3135 C CA . GLU A 1 424 ? 13.321 6.482 -26.111 1.00 95.31 424 GLU A CA 1
ATOM 3136 C C . GLU A 1 424 ? 12.160 7.215 -25.421 1.00 95.31 424 GLU A C 1
ATOM 3138 O O . GLU A 1 424 ? 11.415 7.959 -26.062 1.00 95.31 424 GLU A O 1
ATOM 3143 N N . HIS A 1 425 ? 12.005 7.001 -24.114 1.00 96.00 425 HIS A N 1
ATOM 3144 C CA . HIS A 1 425 ? 10.913 7.556 -23.314 1.00 96.00 425 HIS A CA 1
ATOM 3145 C C . HIS A 1 425 ? 11.466 8.377 -22.155 1.00 96.00 425 HIS A C 1
ATOM 3147 O O . HIS A 1 425 ? 12.211 7.858 -21.324 1.00 96.00 425 HIS A O 1
ATOM 3153 N N . GLU A 1 426 ? 11.091 9.651 -22.084 1.00 94.06 426 GLU A N 1
ATOM 3154 C CA . GLU A 1 426 ? 11.485 10.540 -20.992 1.00 94.06 426 GLU A CA 1
ATOM 3155 C C . GLU A 1 426 ? 10.555 10.364 -19.782 1.00 94.06 426 GLU A C 1
ATOM 3157 O O . GLU A 1 426 ? 9.330 10.314 -19.913 1.00 94.06 426 GLU A O 1
ATOM 3162 N N . ALA A 1 427 ? 11.133 10.269 -18.587 1.00 93.50 427 ALA A N 1
ATOM 3163 C CA . ALA A 1 427 ? 10.396 10.211 -17.337 1.00 93.50 427 ALA A CA 1
ATOM 3164 C C . ALA A 1 427 ? 11.159 10.954 -16.238 1.00 93.50 427 ALA A C 1
ATOM 3166 O O . ALA A 1 427 ? 12.122 10.444 -15.678 1.00 93.50 427 ALA A O 1
ATOM 3167 N N . SER A 1 428 ? 10.680 12.143 -15.869 1.00 89.31 428 SER A N 1
ATOM 3168 C CA . SER A 1 428 ? 11.284 12.975 -14.815 1.00 89.31 428 SER A CA 1
ATOM 3169 C C . SER A 1 428 ? 12.751 13.343 -15.088 1.00 89.31 428 SER A C 1
ATOM 3171 O O . SER A 1 428 ? 13.561 13.331 -14.165 1.00 89.31 428 SER A O 1
ATOM 3173 N N . GLY A 1 429 ? 13.100 13.673 -16.337 1.00 88.25 429 GLY A N 1
ATOM 3174 C CA . GLY A 1 429 ? 14.459 14.096 -16.693 1.00 88.25 429 GLY A CA 1
ATOM 3175 C C . GLY A 1 429 ? 15.484 12.968 -16.838 1.00 88.25 429 GLY A C 1
ATOM 3176 O O . GLY A 1 429 ? 16.673 13.257 -16.916 1.00 88.25 429 GLY A O 1
ATOM 3177 N N . ILE A 1 430 ? 15.045 11.706 -16.884 1.00 94.25 430 ILE A N 1
ATOM 3178 C CA . ILE A 1 430 ? 15.855 10.594 -17.398 1.00 94.25 430 ILE A CA 1
ATOM 3179 C C . ILE A 1 430 ? 15.185 9.966 -18.613 1.00 94.25 430 ILE A C 1
ATOM 3181 O O . ILE A 1 430 ? 13.961 10.004 -18.756 1.00 94.25 430 ILE A O 1
ATOM 3185 N N . PHE A 1 431 ? 15.992 9.337 -19.458 1.00 97.25 431 PHE A N 1
ATOM 3186 C CA . PHE A 1 431 ? 15.564 8.699 -20.692 1.00 97.25 431 PHE A CA 1
ATOM 3187 C C . PHE A 1 431 ? 15.706 7.180 -20.593 1.00 97.25 431 PHE A C 1
ATOM 3189 O O . PHE A 1 431 ? 16.751 6.668 -20.182 1.00 97.25 431 PHE A O 1
ATOM 3196 N N . ILE A 1 432 ? 14.651 6.457 -20.971 1.00 98.19 432 ILE A N 1
ATOM 3197 C CA . ILE A 1 432 ? 14.550 5.001 -20.849 1.00 98.19 432 ILE A CA 1
ATOM 3198 C C . ILE A 1 432 ? 14.266 4.401 -22.226 1.00 98.19 432 ILE A C 1
ATOM 3200 O O . ILE A 1 432 ? 13.265 4.733 -22.859 1.00 98.19 432 ILE A O 1
ATOM 3204 N N . THR A 1 433 ? 15.121 3.482 -22.669 1.00 98.19 433 THR A N 1
ATOM 3205 C CA . THR A 1 433 ? 14.976 2.784 -23.955 1.00 98.19 433 THR A CA 1
ATOM 3206 C C . THR A 1 433 ? 15.023 1.271 -23.742 1.00 98.19 433 THR A C 1
ATOM 3208 O O . THR A 1 433 ? 15.994 0.782 -23.157 1.00 98.19 433 THR A O 1
ATOM 3211 N N . PRO A 1 434 ? 14.026 0.495 -24.202 1.00 97.81 434 PRO A N 1
ATOM 3212 C CA . PRO A 1 434 ? 14.153 -0.957 -24.286 1.00 97.81 434 PRO A CA 1
ATOM 3213 C C . PRO A 1 434 ? 15.257 -1.353 -25.269 1.00 97.81 434 PRO A C 1
ATOM 3215 O O . PRO A 1 434 ? 15.272 -0.898 -26.408 1.00 97.81 434 PRO A O 1
ATOM 3218 N N . VAL A 1 435 ? 16.180 -2.211 -24.836 1.00 98.06 435 VAL A N 1
ATOM 3219 C CA . VAL A 1 435 ? 17.301 -2.700 -25.663 1.00 98.06 435 VAL A CA 1
ATOM 3220 C C . VAL A 1 435 ? 17.319 -4.224 -25.814 1.00 98.06 435 VAL A C 1
ATOM 3222 O O . VAL A 1 435 ? 18.081 -4.754 -26.616 1.00 98.06 435 VAL A O 1
ATOM 3225 N N . GLY A 1 436 ? 16.463 -4.941 -25.084 1.00 97.81 436 GLY A N 1
ATOM 3226 C CA . GLY A 1 436 ? 16.308 -6.389 -25.205 1.00 97.81 436 GLY A CA 1
ATOM 3227 C C . GLY A 1 436 ? 15.149 -6.917 -24.366 1.00 97.81 436 GLY A C 1
ATOM 3228 O O . GLY A 1 436 ? 14.619 -6.216 -23.506 1.00 97.81 436 GLY A O 1
ATOM 3229 N N . TYR A 1 437 ? 14.737 -8.158 -24.608 1.00 98.31 437 TYR A N 1
ATOM 3230 C CA . TYR A 1 437 ? 13.770 -8.869 -23.772 1.00 98.31 437 TYR A CA 1
ATOM 3231 C C . TYR A 1 437 ? 13.908 -10.379 -23.963 1.00 98.31 437 TYR A C 1
ATOM 3233 O O . TYR A 1 437 ? 14.395 -10.844 -24.993 1.00 98.31 437 TYR A O 1
ATOM 3241 N N . THR A 1 438 ? 13.423 -11.132 -22.980 1.00 98.25 438 THR A N 1
ATOM 3242 C CA . THR A 1 438 ? 13.259 -12.584 -23.072 1.00 98.25 438 THR A CA 1
ATOM 3243 C C . THR A 1 438 ? 11.788 -12.912 -22.847 1.00 98.25 438 THR A C 1
ATOM 3245 O O . THR A 1 438 ? 11.193 -12.482 -21.853 1.00 98.25 438 THR A O 1
ATOM 3248 N N . SER A 1 439 ? 11.189 -13.661 -23.772 1.00 97.88 439 SER A N 1
ATOM 3249 C CA . SER A 1 439 ? 9.799 -14.110 -23.697 1.00 97.88 439 SER A CA 1
ATOM 3250 C C . SER A 1 439 ? 9.634 -15.504 -24.299 1.00 97.88 439 SER A C 1
ATOM 3252 O O . SER A 1 439 ? 10.488 -16.001 -25.032 1.00 97.88 439 SER A O 1
ATOM 3254 N N . SER A 1 440 ? 8.528 -16.155 -23.955 1.00 97.06 440 SER A N 1
ATOM 3255 C CA . SER A 1 440 ? 8.109 -17.440 -24.515 1.00 97.06 440 SER A CA 1
ATOM 3256 C C . SER A 1 440 ? 6.593 -17.462 -24.678 1.00 97.06 440 SER A C 1
ATOM 3258 O O . SER A 1 440 ? 5.888 -16.706 -24.012 1.00 97.06 440 SER A O 1
ATOM 3260 N N . PHE A 1 441 ? 6.079 -18.319 -25.554 1.00 96.50 441 PHE A N 1
ATOM 3261 C CA . PHE A 1 441 ? 4.639 -18.517 -25.697 1.00 96.50 441 PHE A CA 1
ATOM 3262 C C . PHE A 1 441 ? 4.188 -19.719 -24.873 1.00 96.50 441 PHE A C 1
ATOM 3264 O O . PHE A 1 441 ? 4.784 -20.793 -24.960 1.00 96.50 441 PHE A O 1
ATOM 3271 N N . VAL A 1 442 ? 3.118 -19.545 -24.098 1.00 93.81 442 VAL A N 1
ATOM 3272 C CA . VAL A 1 442 ? 2.474 -20.625 -23.336 1.00 93.81 442 VAL A CA 1
ATOM 3273 C C . VAL A 1 442 ? 1.004 -20.734 -23.723 1.00 93.81 442 VAL A C 1
ATOM 3275 O O . VAL A 1 442 ? 0.391 -19.752 -24.138 1.00 93.81 442 VAL A O 1
ATOM 3278 N N . GLN A 1 443 ? 0.426 -21.923 -23.568 1.00 93.06 443 GLN A N 1
ATOM 3279 C CA . GLN A 1 443 ? -1.009 -22.130 -23.764 1.00 93.06 443 GLN A CA 1
ATOM 3280 C C . GLN A 1 443 ? -1.770 -21.776 -22.481 1.00 93.06 443 GLN A C 1
ATOM 3282 O O . GLN A 1 443 ? -1.467 -22.305 -21.412 1.00 93.06 443 GLN A O 1
ATOM 3287 N N . VAL A 1 444 ? -2.756 -20.886 -22.587 1.00 86.19 444 VAL A N 1
ATOM 3288 C CA . VAL A 1 444 ? -3.672 -20.495 -21.504 1.00 86.19 444 VAL A CA 1
ATOM 3289 C C . VAL A 1 444 ? -5.083 -20.578 -22.057 1.00 86.19 444 VAL A C 1
ATOM 3291 O O . VAL A 1 444 ? -5.388 -19.891 -23.026 1.00 86.19 444 VAL A O 1
ATOM 3294 N N . ASP A 1 445 ? -5.918 -21.449 -21.493 1.00 86.62 445 ASP A N 1
ATOM 3295 C CA . ASP A 1 445 ? -7.311 -21.640 -21.927 1.00 86.62 445 ASP A CA 1
ATOM 3296 C C . ASP A 1 445 ? -7.459 -21.852 -23.451 1.00 86.62 445 ASP A C 1
ATOM 3298 O O . ASP A 1 445 ? -8.376 -21.347 -24.095 1.00 86.62 445 ASP A O 1
ATOM 3302 N N . GLY A 1 446 ? -6.512 -22.588 -24.049 1.00 87.06 446 GLY A N 1
ATOM 3303 C CA . GLY A 1 446 ? -6.477 -22.881 -25.488 1.00 87.06 446 GLY A CA 1
ATOM 3304 C C . GLY A 1 446 ? -5.974 -21.739 -26.381 1.00 87.06 446 GLY A C 1
ATOM 3305 O O . GLY A 1 446 ? -6.017 -21.867 -27.604 1.00 87.06 446 GLY A O 1
ATOM 3306 N N . GLN A 1 447 ? -5.496 -20.633 -25.804 1.00 89.06 447 GLN A N 1
ATOM 3307 C CA . GLN A 1 447 ? -4.892 -19.512 -26.525 1.00 89.06 447 GLN A CA 1
ATOM 3308 C C . GLN A 1 447 ? -3.380 -19.440 -26.290 1.00 89.06 447 GLN A C 1
ATOM 3310 O O . GLN A 1 447 ? -2.892 -19.642 -25.177 1.00 89.06 447 GLN A O 1
ATOM 3315 N N . SER A 1 448 ? -2.633 -19.097 -27.344 1.00 92.81 448 SER A N 1
ATOM 3316 C CA . SER A 1 448 ? -1.198 -18.812 -27.249 1.00 92.81 448 SER A CA 1
ATOM 3317 C C . SER A 1 448 ? -0.984 -17.416 -26.660 1.00 92.81 448 SER A C 1
ATOM 3319 O O . SER A 1 448 ? -1.369 -16.421 -27.273 1.00 92.81 448 SER A O 1
ATOM 3321 N N . VAL A 1 449 ? -0.370 -17.337 -25.480 1.00 92.94 449 VAL A N 1
ATOM 3322 C CA . VAL A 1 449 ? -0.104 -16.085 -24.760 1.00 92.94 449 VAL A CA 1
ATOM 3323 C C . VAL A 1 449 ? 1.402 -15.889 -24.614 1.00 92.94 449 VAL A C 1
ATOM 3325 O O . VAL A 1 449 ? 2.097 -16.767 -24.101 1.00 92.94 449 VAL A O 1
ATOM 3328 N N . GLU A 1 450 ? 1.910 -14.729 -25.039 1.00 96.56 450 GLU A N 1
ATOM 3329 C CA . GLU A 1 450 ? 3.310 -14.344 -24.825 1.00 96.56 450 GLU A CA 1
ATOM 3330 C C . GLU A 1 450 ? 3.551 -14.000 -23.346 1.00 96.56 450 GLU A C 1
ATOM 3332 O O . GLU A 1 450 ? 2.839 -13.189 -22.745 1.00 96.56 450 GLU A O 1
ATOM 3337 N N . VAL A 1 451 ? 4.568 -14.625 -22.758 1.00 97.25 451 VAL A N 1
ATOM 3338 C CA . VAL A 1 451 ? 4.980 -14.465 -21.365 1.00 97.25 451 VAL A CA 1
ATOM 3339 C C . VAL A 1 451 ? 6.424 -13.991 -21.333 1.00 97.25 451 VAL A C 1
ATOM 3341 O O . VAL A 1 451 ? 7.343 -14.711 -21.722 1.00 97.25 451 VAL A O 1
ATOM 3344 N N . PHE A 1 452 ? 6.620 -12.773 -20.847 1.00 97.69 452 PHE A N 1
ATOM 3345 C CA . PHE A 1 452 ? 7.923 -12.155 -20.663 1.00 97.69 452 PHE A CA 1
ATOM 3346 C C . PHE A 1 452 ? 8.551 -12.641 -19.361 1.00 97.69 452 PHE A C 1
ATOM 3348 O O . PHE A 1 452 ? 7.913 -12.626 -18.308 1.00 97.69 452 PHE A O 1
ATOM 3355 N N . THR A 1 453 ? 9.818 -13.037 -19.423 1.00 97.56 453 THR A N 1
ATOM 3356 C CA . THR A 1 453 ? 10.631 -13.360 -18.244 1.00 97.56 453 THR A CA 1
ATOM 3357 C C . THR A 1 453 ? 11.523 -12.194 -17.846 1.00 97.56 453 THR A C 1
ATOM 3359 O O . THR A 1 453 ? 11.848 -12.057 -16.668 1.00 97.56 453 THR A O 1
ATOM 3362 N N . SER A 1 454 ? 11.906 -11.348 -18.806 1.00 98.25 454 SER A N 1
ATOM 3363 C CA . SER A 1 454 ? 12.706 -10.154 -18.549 1.00 98.25 454 SER A CA 1
ATOM 3364 C C . SER A 1 454 ? 12.626 -9.116 -19.667 1.00 98.25 454 SER A C 1
ATOM 3366 O O . SER A 1 454 ? 12.343 -9.444 -20.820 1.00 98.25 454 SER A O 1
ATOM 3368 N N . VAL A 1 455 ? 12.922 -7.864 -19.318 1.00 98.69 455 VAL A N 1
ATOM 3369 C CA . VAL A 1 455 ? 13.113 -6.737 -20.240 1.00 98.69 455 VAL A CA 1
ATOM 3370 C C . VAL A 1 455 ? 14.414 -6.030 -19.870 1.00 98.69 455 VAL A C 1
ATOM 3372 O O . VAL A 1 455 ? 14.625 -5.693 -18.706 1.00 98.69 455 VAL A O 1
ATOM 3375 N N . THR A 1 456 ? 15.286 -5.811 -20.848 1.00 98.69 456 THR A N 1
ATOM 3376 C CA . THR A 1 456 ? 16.542 -5.074 -20.697 1.00 98.69 456 THR A CA 1
ATOM 3377 C C . THR A 1 456 ? 16.347 -3.638 -21.156 1.00 98.69 456 THR A C 1
ATOM 3379 O O . THR A 1 456 ? 15.865 -3.382 -22.260 1.00 98.69 456 THR A O 1
ATOM 3382 N N . LEU A 1 457 ? 16.722 -2.697 -20.297 1.00 98.56 457 LEU A N 1
ATOM 3383 C CA . LEU A 1 457 ? 16.551 -1.264 -20.483 1.00 98.56 457 LEU A CA 1
ATOM 3384 C C . LEU A 1 457 ? 17.909 -0.581 -20.437 1.00 98.56 457 LEU A C 1
ATOM 3386 O O . LEU A 1 457 ? 18.707 -0.862 -19.544 1.00 98.56 457 LEU A O 1
ATOM 3390 N N . ARG A 1 458 ? 18.129 0.370 -21.339 1.00 98.31 458 ARG A N 1
ATOM 3391 C CA . ARG A 1 458 ? 19.164 1.388 -21.189 1.00 98.31 458 ARG A CA 1
ATOM 3392 C C . ARG A 1 458 ? 18.532 2.629 -20.572 1.00 98.31 458 ARG A C 1
ATOM 3394 O O . ARG A 1 458 ? 17.543 3.141 -21.096 1.00 98.31 458 ARG A O 1
ATOM 3401 N N . VAL A 1 459 ? 19.101 3.096 -19.467 1.00 98.00 459 VAL A N 1
ATOM 3402 C CA . VAL A 1 459 ? 18.659 4.291 -18.743 1.00 98.00 459 VAL A CA 1
ATOM 3403 C C . VAL A 1 459 ? 19.799 5.295 -18.722 1.00 98.00 459 VAL A C 1
ATOM 3405 O O . VAL A 1 459 ? 20.910 4.949 -18.320 1.00 98.00 459 VAL A O 1
ATOM 3408 N N . ARG A 1 460 ? 19.539 6.529 -19.145 1.00 96.62 460 ARG A N 1
ATOM 3409 C CA . ARG A 1 460 ? 20.532 7.609 -19.165 1.00 96.62 460 ARG A CA 1
ATOM 3410 C C . ARG A 1 460 ? 19.938 8.914 -18.654 1.00 96.62 460 ARG A C 1
ATOM 3412 O O . ARG A 1 460 ? 18.717 9.075 -18.654 1.00 96.62 460 ARG A O 1
ATOM 3419 N N . GLN A 1 461 ? 20.815 9.817 -18.230 1.00 88.56 461 GLN A N 1
ATOM 3420 C CA . GLN A 1 461 ? 20.444 11.202 -17.946 1.00 88.56 461 GLN A CA 1
ATOM 3421 C C . GLN A 1 461 ? 20.407 12.032 -19.235 1.00 88.56 461 GLN A C 1
ATOM 3423 O O . GLN A 1 461 ? 21.108 11.665 -20.214 1.00 88.56 461 GLN A O 1
#

Sequence (461 aa):
MVETCLTYAHPELEDGVFIDAVQSGQCTAANWSVLREQLLAPRPPSVFVRESCNGGSQVIQEAASSGCYTLAPTAGASFVDVPVGKTVTLHAAGDCTGDSVTVETDTNLCETSFGSGASANDKVRSFRVQDVEVLPSSHRYDCASGESTCVENHNNASRLAAINKKLTVKIVRMTLDGKTTPALTTIKNTVSNLSDYYAVASRNQLSLEVIASQNVVVTSTNCATAKTQARQKATSSSAFLTVYVLPGGVCSTSNAGSRSVNLKGTLFRDYAHEVGHVLGLAHGNVRDPSTGTVKSSGDSSTYMGIFASDNYNLPQLHWLGWTKKEEIVKINSAIASNGFTEITLRPVGSNADSTNPLPMGAVWEIPGTDQRLFIAVPKPRLTGTNQIEGGTVFAYRAPKCVGCTGMAMGTMQMARFGAKSINEHEASGIFITPVGYTSSFVQVDGQSVEVFTSVTLRVRQ

Nearest PDB structures (foldseek):
  3enu-assembly1_A-2  TM=6.573E-01  e=1.965E-03  Nitrosospira multiformis ATCC 25196
  8v3t-assembly1_b  TM=2.977E-01  e=2.797E-01  Clostridioides difficile
  7br7-assembly1_l  TM=2.768E-01  e=8.703E-01  Human herpesvirus 4 strain B95-8
  6b43-assembly1_F  TM=3.080E-01  e=3.875E+00  Human gammaherpesvirus 8
  8byi-assembly1_A  TM=2.477E-01  e=4.636E+00  Alvinella pompejana

Radius of gyration: 23.38 Å; Cα contacts (8 Å, |Δi|>4): 1138; chains: 1; bounding box: 66×52×70 Å

Foldseek 3Di:
DDPLQDCVVPVLCLQQPCVVCVVVVVDDPVCSVVVVVVSPPPDQQKKFFAQAQDPPGDTQDIDRDFFKFFGDPQGWGFKMAAAQQKKKWFALEHPSDDWTDIARHTDGQQPDDTPVRHGSTRRGGMMGIDGADQDDDLLDDDQDVPNQWWDDQLQDRSNLLRAQAEFEEEEEEEDEPPFDFDDQVLQVVLLQVVQVLCCFLLVNSYGYDYPYYDYFYAYDLALVRSVVSSSVRDDDDSGQAYEYADTANSDPDWAEHRRYTYHPHRPSLSVQQRVLQVSQAAAEWEQDQVPRDIDTLCDLAASSRPFFHQHHDDLSCSNSSSDGRQQETECQVVCVVPQKDKFKAFECASVGDDPDSGHQWYWYDQPPDQKIKIKGQHFFADDPGRRQGGQKIWIKIWGSQNSDGGNRTYIYTQDIDHLPDQDWDDGNHKIKGWDDWDWDWDADPNDTIITTGITMIMMGD

pLDDT: mean 88.23, std 11.89, range [41.75, 98.69]

Organism: NCBI:txid2316731

Solvent-accessible surface area (backbone atoms only — not comparable to full-atom values): 24017 Å² total; per-residue (Å²): 133,70,86,86,67,44,44,90,83,38,58,66,49,45,43,26,76,47,39,61,40,50,74,70,63,65,55,40,84,88,47,40,66,65,53,44,58,66,52,71,48,86,69,67,70,43,34,36,34,15,53,35,65,43,97,83,43,61,73,77,45,78,47,60,65,70,47,71,45,65,54,61,94,85,49,41,35,10,18,36,46,37,35,84,20,33,32,38,38,40,8,54,28,57,83,54,34,79,55,36,38,76,44,56,32,41,35,44,20,74,83,34,48,26,74,85,62,50,65,30,44,52,36,42,25,9,31,27,37,37,68,34,76,67,72,91,44,79,39,61,69,82,63,57,93,86,45,63,43,50,66,73,61,40,54,53,62,25,39,42,40,60,60,49,32,80,39,36,27,28,40,36,39,34,40,35,89,100,43,60,43,81,53,70,68,60,54,51,50,49,52,49,54,50,21,53,50,33,28,38,38,33,62,64,35,24,39,62,41,80,80,44,74,48,80,36,84,37,90,53,69,49,42,68,59,24,54,52,48,43,62,72,67,44,75,86,66,74,37,55,31,37,42,35,35,40,28,50,85,35,48,97,62,61,48,37,33,92,45,32,29,40,32,54,68,80,58,64,57,58,54,52,26,30,50,35,34,62,77,20,35,25,47,20,19,26,39,40,80,90,78,65,48,72,39,77,30,53,22,42,62,14,30,42,17,78,46,51,41,86,31,68,40,69,71,50,36,40,54,63,43,39,42,44,67,74,35,35,38,28,44,53,58,48,25,74,75,66,53,34,42,77,48,58,29,19,43,42,44,59,43,52,88,72,89,66,81,53,21,33,27,41,32,39,67,43,84,99,57,67,39,29,37,39,39,33,22,63,27,26,38,64,53,98,62,49,79,51,57,35,37,26,37,37,32,30,40,30,63,56,47,78,80,64,64,61,15,56,45,38,37,30,36,41,38,78,50,52,44,84,37,85,59,75,42,68,46,94,81,30,38,42,27,46,76,40,69,44,69,47,74,44,78,53,99,89,38,85,41,61,35,30,62,31,36,24,33,38,38,28,105

Mean predicted aligned error: 7.21 Å

Secondary structure (DSSP, 8-state):
--GGG-TTT-GGGGSSSSHHHHHTT---TTTHHHHHHHHHS-----EEEESSSSTTSPEEEEE-SSEEEEPPTT----EEE--TTEEEEEESSSTT-SSEEEESS-EEGGG-B-TTS-B-TTT--EEEEEEPP---BTTB-PPPTT-TTB----S-HHHHHHHSSEEEEEEEEEE-TT-----HHHHHHHHHHHHHHHHHHTTTS-EEEEEEEEEEE---SSHHHHHHHHHHHSPP---SEEEEEPPTTT-SS-EEETTEEEESS--HHHHHHHHHHHHTEEEEEEE-TTT--EETT--TTSTTSSS--SS--HHHHHHTT-S-GGGEEE-HHHHHHHSEEEEEE---TT-------S-SEEEEE-TTSSEEEEEE---SS--TTT-PPTT-EEEEEEE--TT--SS-EEEEEEEEE-TT--S-EEETTEEEEEEEEEEEEEEETTEEEEEEEEEEEEEE-